Protein AF-A0A8X8W7A8-F1 (afdb_monomer)

Nearest PDB structures (foldseek):
  3s9v-assembly4_D  TM=7.867E-01  e=2.946E-10  Abies grandis
  3s9v-assembly3_C  TM=8.007E-01  e=6.169E-10  Abies grandis
  3sdv-assembly1_A  TM=6.955E-01  e=8.375E-09  Abies grandis
  9d29-assembly3_C  TM=7.408E-01  e=1.754E-08  Thuja plicata
  9d2a-assembly3_A  TM=7.330E-01  e=1.240E-07  Thuja plicata

Sequence (386 aa):
MYILSTPPINFPLGNSRGSISSAQGRRLSSQNRSNVTETAGKSKLNKCSGTIDSFELQPIDKIRYGLETPWFARLPRLDARFFIEHYNADEVLIGDSIYKLNDIKRNTYLELAKSDYNKCQEQHQMEWNHLQKWYEDCNLEEFGISRKNILEAHFFAVASISEAEKSGERLAWVKSQILAEILSTYYFIKQRDQFKDQDTEFSTAFSTKIHVVGKGYKNVQRIITILFEALTQMKEIARNAQEGIEGDVSDDLLHEAWGEWLKKLGEGTGEEIPEVEVIVRTINICGGHILSKEVLSHHEYETLSQLTNQLCHHLLKLENHKTIDGKIEKEMELLVQLVMQDSSNGISKATKQMFLVVAKTFYHKAYFSAQEIEQHISRILFEQVM

Organism: Salvia splendens (NCBI:txid180675)

Foldseek 3Di:
DDPPVDQDDDDPAPPLVCVLSVLVVVLLPDDDDDPPLPVVLVVCLVVQDDDDPNAGNADSVVSCCSNVDDPLLQFQLVVLLVCLQSQDLQHWGDDVHIHHDDSVVSVVVSVVSQVQLVVLLVLLLVLLVVLVVLCVVLVCVVLVDDNVLLLLQSLLLCSHPRHSLLSLLSLLLSLLLSLLVSLLVVLVVCVVVPPPPVLVVLLVCLVVVDDDDDPVCPVSNSSSVSLVVSLVSLLVLLVVLCVPPPDDFDSCQLSVLVSVQSVQSSVPPVDDRQSVLSSLSSSCSSNNQDRDCVQCVFPLNVVLSVLLSVLLVVLVPLPDPDDDDPVSSVSLSVLSVSLPDDDPPHGDSVSSVSSSSSSSSSVNPSVDDPVVSVVSSCCSNPDRDD

pLDDT: mean 76.62, std 21.97, range [21.56, 98.62]

Structure (mmCIF, N/CA/C/O backbone):
data_AF-A0A8X8W7A8-F1
#
_entry.id   AF-A0A8X8W7A8-F1
#
loop_
_atom_site.group_PDB
_atom_site.id
_atom_site.type_symbol
_atom_site.label_atom_id
_atom_site.label_alt_id
_atom_site.label_comp_id
_atom_site.label_asym_id
_atom_site.label_entity_id
_atom_site.label_seq_id
_atom_site.pdbx_PDB_ins_code
_atom_site.Cartn_x
_atom_site.Cartn_y
_atom_site.Cartn_z
_atom_site.occupancy
_atom_site.B_iso_or_equiv
_atom_site.auth_seq_id
_atom_site.auth_comp_id
_atom_site.auth_asym_id
_atom_site.auth_atom_id
_atom_site.pdbx_PDB_model_num
ATOM 1 N N . MET A 1 1 ? 12.390 -13.476 -11.046 1.00 23.11 1 MET A N 1
ATOM 2 C CA . MET A 1 1 ? 13.796 -13.029 -11.193 1.00 23.11 1 MET A CA 1
ATOM 3 C C . MET A 1 1 ? 13.876 -11.666 -10.529 1.00 23.11 1 MET A C 1
ATOM 5 O O . MET A 1 1 ? 13.214 -10.754 -10.996 1.00 23.11 1 MET A O 1
ATOM 9 N N . TYR A 1 2 ? 14.543 -11.567 -9.378 1.00 21.56 2 TYR A N 1
ATOM 10 C CA . TYR A 1 2 ? 14.540 -10.370 -8.535 1.00 21.56 2 TYR A CA 1
ATOM 11 C C . TYR A 1 2 ? 15.096 -9.151 -9.285 1.00 21.56 2 TYR A C 1
ATOM 13 O O . TYR A 1 2 ? 16.307 -9.033 -9.455 1.00 21.56 2 TYR A O 1
ATOM 21 N N . ILE A 1 3 ? 14.232 -8.215 -9.686 1.00 23.28 3 ILE A N 1
ATOM 22 C CA . ILE A 1 3 ? 14.646 -6.827 -9.917 1.00 23.28 3 ILE A CA 1
ATOM 23 C C . ILE A 1 3 ? 14.574 -6.146 -8.551 1.00 23.28 3 ILE A C 1
ATOM 25 O O . ILE A 1 3 ? 13.666 -5.383 -8.240 1.00 23.28 3 ILE A O 1
ATOM 29 N N . LEU A 1 4 ? 15.533 -6.491 -7.691 1.00 24.73 4 LEU A N 1
ATOM 30 C CA . LEU A 1 4 ? 15.914 -5.590 -6.618 1.00 24.73 4 LEU A CA 1
ATOM 31 C C . LEU A 1 4 ? 16.450 -4.340 -7.306 1.00 24.73 4 LEU A C 1
ATOM 33 O O . LEU A 1 4 ? 17.389 -4.426 -8.098 1.00 24.73 4 LEU A O 1
ATOM 37 N N . SER A 1 5 ? 15.836 -3.199 -7.019 1.00 27.14 5 SER A N 1
ATOM 38 C CA . SER A 1 5 ? 16.355 -1.871 -7.322 1.00 27.14 5 SER A CA 1
ATOM 39 C C . SER A 1 5 ? 17.737 -1.715 -6.679 1.00 27.14 5 SER A C 1
ATOM 41 O O . SER A 1 5 ? 17.867 -1.210 -5.566 1.00 27.14 5 SER A O 1
ATOM 43 N N . THR A 1 6 ? 18.777 -2.215 -7.342 1.00 22.98 6 THR A N 1
ATOM 44 C CA . THR A 1 6 ? 20.167 -1.986 -6.965 1.00 22.98 6 THR A CA 1
ATOM 45 C C . THR A 1 6 ? 20.568 -0.571 -7.388 1.00 22.98 6 THR A C 1
ATOM 47 O O . THR A 1 6 ? 20.112 -0.077 -8.425 1.00 22.98 6 THR A O 1
ATOM 50 N N . PRO A 1 7 ? 21.392 0.126 -6.586 1.00 23.39 7 PRO A N 1
ATOM 51 C CA . PRO A 1 7 ? 21.903 1.439 -6.958 1.00 23.39 7 PRO A CA 1
ATOM 52 C C . PRO A 1 7 ? 22.756 1.318 -8.232 1.00 23.39 7 PRO A C 1
ATOM 54 O O . PRO A 1 7 ? 23.345 0.261 -8.478 1.00 23.39 7 PRO A O 1
ATOM 57 N N . PRO A 1 8 ? 22.839 2.375 -9.058 1.00 25.78 8 PRO A N 1
ATOM 58 C CA . PRO A 1 8 ? 23.509 2.289 -10.346 1.00 25.78 8 PRO A CA 1
ATOM 59 C C . PRO A 1 8 ? 24.991 1.945 -10.161 1.00 25.78 8 PRO A C 1
ATOM 61 O O . PRO A 1 8 ? 25.760 2.706 -9.573 1.00 25.78 8 PRO A O 1
ATOM 64 N N . ILE A 1 9 ? 25.394 0.795 -10.705 1.00 22.92 9 ILE A N 1
ATOM 65 C CA . ILE A 1 9 ? 26.797 0.444 -10.917 1.00 22.92 9 ILE A CA 1
ATOM 66 C C . ILE A 1 9 ? 27.344 1.428 -11.958 1.00 22.92 9 ILE A C 1
ATOM 68 O O . ILE A 1 9 ? 26.897 1.454 -13.107 1.00 22.92 9 ILE A O 1
ATOM 72 N N . ASN A 1 10 ? 28.290 2.269 -11.539 1.00 26.08 10 ASN A N 1
ATOM 73 C CA . ASN A 1 10 ? 28.963 3.243 -12.394 1.00 26.08 10 ASN A CA 1
ATOM 74 C C . ASN A 1 10 ? 29.873 2.530 -13.406 1.00 26.08 10 ASN A C 1
ATOM 76 O O . ASN A 1 10 ? 31.037 2.258 -13.122 1.00 26.08 10 ASN A O 1
ATOM 80 N N . PHE A 1 11 ? 29.359 2.286 -14.609 1.00 23.02 11 PHE A N 1
ATOM 81 C CA . PHE A 1 11 ? 30.187 2.186 -15.811 1.00 23.02 11 PHE A CA 1
ATOM 82 C C . PHE A 1 11 ? 30.202 3.540 -16.534 1.00 23.02 11 PHE A C 1
ATOM 84 O O . PHE A 1 11 ? 29.239 4.305 -16.406 1.00 23.02 11 PHE A O 1
ATOM 91 N N . PRO A 1 12 ? 31.272 3.871 -17.282 1.00 28.16 12 PRO A N 1
ATOM 92 C CA . PRO A 1 12 ? 31.388 5.152 -17.963 1.00 28.16 12 PRO A CA 1
ATOM 93 C C . PRO A 1 12 ? 30.366 5.198 -19.107 1.00 28.16 12 PRO A C 1
ATOM 95 O O . PRO A 1 12 ? 30.589 4.683 -20.197 1.00 28.16 12 PRO A O 1
ATOM 98 N N . LEU A 1 13 ? 29.193 5.765 -18.830 1.00 35.34 13 LEU A N 1
ATOM 99 C CA . LEU A 1 13 ? 28.118 5.977 -19.795 1.00 35.34 13 LEU A CA 1
ATOM 100 C C . LEU A 1 13 ? 28.227 7.393 -20.370 1.00 35.34 13 LEU A C 1
ATOM 102 O O . LEU A 1 13 ? 28.493 8.345 -19.635 1.00 35.34 13 LEU A O 1
ATOM 106 N N . GLY A 1 14 ? 27.973 7.538 -21.675 1.00 41.31 14 GLY A N 1
ATOM 107 C CA . GLY A 1 14 ? 27.969 8.829 -22.370 1.00 41.31 14 GLY A CA 1
ATOM 108 C C . GLY A 1 14 ? 27.112 9.901 -21.675 1.00 41.31 14 GLY A C 1
ATOM 109 O O . GLY A 1 14 ? 26.153 9.592 -20.960 1.00 41.31 14 GLY A O 1
ATOM 110 N N . ASN A 1 15 ? 27.465 11.173 -21.897 1.00 43.28 15 ASN A N 1
ATOM 111 C CA . ASN A 1 15 ? 27.026 12.346 -21.120 1.00 43.28 15 ASN A CA 1
ATOM 112 C C . ASN A 1 15 ? 25.519 12.423 -20.786 1.00 43.28 15 ASN A C 1
ATOM 114 O O . ASN A 1 15 ? 25.163 12.890 -19.699 1.00 43.28 15 ASN A O 1
ATOM 118 N N . SER A 1 16 ? 24.633 11.969 -21.676 1.00 39.81 16 SER A N 1
ATOM 119 C CA . SER A 1 16 ? 23.174 12.001 -21.485 1.00 39.81 16 SER A CA 1
ATOM 120 C C . SER A 1 16 ? 22.686 10.907 -20.524 1.00 39.81 16 SER A C 1
ATOM 122 O O . SER A 1 16 ? 21.986 11.200 -19.556 1.00 39.81 16 SER A O 1
ATOM 124 N N . ARG A 1 17 ? 23.135 9.656 -20.705 1.00 45.09 17 ARG A N 1
ATOM 125 C CA . ARG A 1 17 ? 22.803 8.530 -19.808 1.00 45.09 17 ARG A CA 1
ATOM 126 C C . ARG A 1 17 ? 23.450 8.687 -18.436 1.00 45.09 17 ARG A C 1
ATOM 128 O O . ARG A 1 17 ? 22.792 8.471 -17.420 1.00 45.09 17 ARG A O 1
ATOM 135 N N . GLY A 1 18 ? 24.698 9.157 -18.408 1.00 42.19 18 GLY A N 1
ATOM 136 C CA . GLY A 1 18 ? 25.367 9.565 -17.176 1.00 42.19 18 GLY A CA 1
ATOM 137 C C . GLY A 1 18 ? 24.612 10.689 -16.460 1.00 42.19 18 GLY A C 1
ATOM 138 O O . GLY A 1 18 ? 24.512 10.670 -15.241 1.00 42.19 18 GLY A O 1
ATOM 139 N N . SER A 1 19 ? 23.997 11.630 -17.189 1.00 38.59 19 SER A N 1
ATOM 140 C CA . SER A 1 19 ? 23.188 12.703 -16.592 1.00 38.59 19 SER A CA 1
ATOM 141 C C . SER A 1 19 ? 21.854 12.229 -16.014 1.00 38.59 19 SER A C 1
ATOM 143 O O . SER A 1 19 ? 21.473 12.749 -14.970 1.00 38.59 19 SER A O 1
ATOM 145 N N . ILE A 1 20 ? 21.169 11.265 -16.639 1.00 44.12 20 ILE A N 1
ATOM 146 C CA . ILE A 1 20 ? 19.910 10.689 -16.125 1.00 44.12 20 ILE A CA 1
ATOM 147 C C . ILE A 1 20 ? 20.189 9.825 -14.894 1.00 44.12 20 ILE A C 1
ATOM 149 O O . ILE A 1 20 ? 19.592 10.056 -13.845 1.00 44.12 20 ILE A O 1
ATOM 153 N N . SER A 1 21 ? 21.163 8.913 -14.984 1.00 40.25 21 SER A N 1
ATOM 154 C CA . SER A 1 21 ? 21.605 8.092 -13.849 1.00 40.25 21 SER A CA 1
ATOM 155 C C . SER A 1 21 ? 22.122 8.965 -12.700 1.00 40.25 21 SER A C 1
ATOM 157 O O . SER A 1 21 ? 21.766 8.764 -11.546 1.00 40.25 21 SER A O 1
ATOM 159 N N . SER A 1 22 ? 22.868 10.033 -13.006 1.00 35.66 22 SER A N 1
ATOM 160 C CA . SER A 1 22 ? 23.331 11.001 -12.007 1.00 35.66 22 SER A CA 1
ATOM 161 C C . SER A 1 22 ? 22.214 11.889 -11.449 1.00 35.66 22 SER A C 1
ATOM 163 O O . SER A 1 22 ? 22.325 12.322 -10.308 1.00 35.66 22 SER A O 1
ATOM 165 N N . ALA A 1 23 ? 21.156 12.193 -12.204 1.00 36.44 23 ALA A N 1
ATOM 166 C CA . ALA A 1 23 ? 19.996 12.928 -11.695 1.00 36.44 23 ALA A CA 1
ATOM 167 C C . ALA A 1 23 ? 19.138 12.044 -10.778 1.00 36.44 23 ALA A C 1
ATOM 169 O O . ALA A 1 23 ? 18.715 12.499 -9.719 1.00 36.44 23 ALA A O 1
ATOM 170 N N . GLN A 1 24 ? 18.948 10.774 -11.142 1.00 39.50 24 GLN A N 1
ATOM 171 C CA . GLN A 1 24 ? 18.285 9.770 -10.309 1.00 39.50 24 GLN A CA 1
ATOM 172 C C . GLN A 1 24 ? 19.112 9.459 -9.049 1.00 39.50 24 GLN A C 1
ATOM 174 O O . GLN A 1 24 ? 18.571 9.460 -7.950 1.00 39.50 24 GLN A O 1
ATOM 179 N N . GLY A 1 25 ? 20.433 9.308 -9.188 1.00 34.09 25 GLY A N 1
ATOM 180 C CA . GLY A 1 25 ? 21.371 9.098 -8.084 1.00 34.09 25 GLY A CA 1
ATOM 181 C C . GLY A 1 25 ? 21.500 10.305 -7.152 1.00 34.09 25 GLY A C 1
ATOM 182 O O . GLY A 1 25 ? 21.485 10.133 -5.941 1.00 34.09 25 GLY A O 1
ATOM 183 N N . ARG A 1 26 ? 21.537 11.540 -7.679 1.00 38.22 26 ARG A N 1
ATOM 184 C CA . ARG A 1 26 ? 21.576 12.764 -6.852 1.00 38.22 26 ARG A CA 1
ATOM 18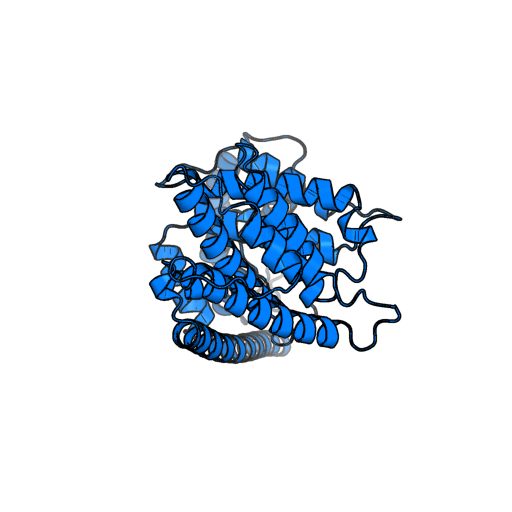5 C C . ARG A 1 26 ? 20.294 13.010 -6.064 1.00 38.22 26 ARG A C 1
ATOM 187 O O . ARG A 1 26 ? 20.375 13.582 -4.986 1.00 38.22 26 ARG A O 1
ATOM 194 N N . ARG A 1 27 ? 19.135 12.574 -6.570 1.00 43.03 27 ARG A N 1
ATOM 195 C CA . ARG A 1 27 ? 17.868 12.607 -5.814 1.00 43.03 27 ARG A CA 1
ATOM 196 C C . ARG A 1 27 ? 17.822 11.560 -4.694 1.00 43.03 27 ARG A C 1
ATOM 198 O O . ARG A 1 27 ? 17.086 11.748 -3.741 1.00 43.03 27 ARG A O 1
ATOM 205 N N . LEU A 1 28 ? 18.632 10.501 -4.779 1.00 37.59 28 LEU A N 1
ATOM 206 C CA . LEU A 1 28 ? 18.858 9.549 -3.682 1.00 37.59 28 LEU A CA 1
ATOM 207 C C . LEU A 1 28 ? 19.939 10.034 -2.694 1.00 37.59 28 LEU A C 1
ATOM 209 O O . LEU A 1 28 ? 20.083 9.464 -1.618 1.00 37.59 28 LEU A O 1
ATOM 213 N N . SER A 1 29 ? 20.699 11.078 -3.047 1.00 38.62 29 SER A N 1
ATOM 214 C CA . SER A 1 29 ? 21.814 11.615 -2.264 1.00 38.62 29 SER A CA 1
ATOM 215 C C . SER A 1 29 ? 21.728 13.145 -2.122 1.00 38.62 29 SER A C 1
ATOM 217 O O . SER A 1 29 ? 22.622 13.864 -2.573 1.00 38.62 29 SER A O 1
ATOM 219 N N . SER A 1 30 ? 20.663 13.702 -1.546 1.00 40.12 30 SER A N 1
ATOM 220 C CA . SER A 1 30 ? 20.599 15.149 -1.296 1.00 40.12 30 SER A CA 1
ATOM 221 C C . SER A 1 30 ? 21.145 15.504 0.091 1.00 40.12 30 SER A C 1
ATOM 223 O O . SER A 1 30 ? 20.424 15.766 1.046 1.00 40.12 30 SER A O 1
ATOM 225 N N . GLN A 1 31 ? 22.472 15.620 0.175 1.00 31.95 31 GLN A N 1
ATOM 226 C CA . GLN A 1 31 ? 23.077 16.643 1.028 1.00 31.95 31 GLN A CA 1
ATOM 227 C C . GLN A 1 31 ? 23.220 17.920 0.192 1.00 31.95 31 GLN A C 1
ATOM 229 O O . GLN A 1 31 ? 23.950 17.952 -0.795 1.00 31.95 31 GLN A O 1
ATOM 234 N N . ASN A 1 32 ? 22.498 18.967 0.604 1.00 33.78 32 ASN A N 1
ATOM 235 C CA . ASN A 1 32 ? 22.662 20.374 0.223 1.00 33.78 32 ASN A CA 1
ATOM 236 C C . ASN A 1 32 ? 22.759 20.705 -1.283 1.00 33.78 32 ASN A C 1
ATOM 238 O O . ASN A 1 32 ? 23.859 20.794 -1.825 1.00 33.78 32 ASN A O 1
ATOM 242 N N . ARG A 1 33 ? 21.622 21.058 -1.915 1.00 30.67 33 ARG A N 1
ATOM 243 C CA . ARG A 1 33 ? 21.477 22.199 -2.865 1.00 30.67 33 ARG A CA 1
ATOM 244 C C . ARG A 1 33 ? 20.061 22.247 -3.458 1.00 30.67 33 ARG A C 1
ATOM 246 O O . ARG A 1 33 ? 19.797 21.662 -4.503 1.00 30.67 33 ARG A O 1
ATOM 253 N N . SER A 1 34 ? 19.170 23.010 -2.833 1.00 32.12 34 SER A N 1
ATOM 254 C CA . SER A 1 34 ? 17.761 23.135 -3.231 1.00 32.12 34 SER A CA 1
ATOM 255 C C . SER A 1 34 ? 17.460 24.150 -4.347 1.00 32.12 34 SER A C 1
ATOM 257 O O . SER A 1 34 ? 16.310 24.255 -4.736 1.00 32.12 34 SER A O 1
ATOM 259 N N . ASN A 1 35 ? 18.443 24.851 -4.934 1.00 29.80 35 ASN A N 1
ATOM 260 C CA . ASN A 1 35 ? 18.168 25.898 -5.945 1.00 29.80 35 ASN A CA 1
ATOM 261 C C . ASN A 1 35 ? 18.882 25.711 -7.304 1.00 29.80 35 ASN A C 1
ATOM 263 O O . ASN A 1 35 ? 18.909 26.631 -8.115 1.00 29.80 35 ASN A O 1
ATOM 267 N N . VAL A 1 36 ? 19.483 24.542 -7.576 1.00 32.53 36 VAL A N 1
ATOM 268 C CA . VAL A 1 36 ? 20.216 24.276 -8.843 1.00 32.53 36 VAL A CA 1
ATOM 269 C C . VAL A 1 36 ? 19.516 23.226 -9.724 1.00 32.53 36 VAL A C 1
ATOM 271 O O . VAL A 1 36 ? 19.866 23.052 -10.887 1.00 32.53 36 VAL A O 1
ATOM 274 N N . THR A 1 37 ? 18.510 22.519 -9.208 1.00 40.12 37 THR A N 1
ATOM 275 C CA . THR A 1 37 ? 17.909 21.337 -9.850 1.00 40.12 37 THR A CA 1
ATOM 276 C C . THR A 1 37 ? 16.928 21.668 -10.978 1.00 40.12 37 THR A C 1
ATOM 278 O O . THR A 1 37 ? 16.909 20.957 -11.982 1.00 40.12 37 THR A O 1
ATOM 281 N N . GLU A 1 38 ? 16.174 22.764 -10.882 1.00 33.59 38 GLU A N 1
ATOM 282 C CA . GLU A 1 38 ? 15.127 23.090 -11.864 1.00 33.59 38 GLU A CA 1
ATOM 283 C C . GLU A 1 38 ? 15.679 23.789 -13.126 1.00 33.59 38 GLU A C 1
ATOM 285 O O . GLU A 1 38 ? 15.344 23.434 -14.259 1.00 33.59 38 GLU A O 1
ATOM 290 N N . THR A 1 39 ? 16.621 24.721 -12.957 1.00 31.91 39 THR A N 1
ATOM 291 C CA . THR A 1 39 ? 17.316 25.423 -14.055 1.00 31.91 39 THR A CA 1
ATOM 292 C C . THR A 1 39 ? 18.365 24.548 -14.757 1.00 31.91 39 THR A C 1
ATOM 294 O O . THR A 1 39 ? 18.593 24.697 -15.963 1.00 31.91 39 THR A O 1
ATOM 297 N N . ALA A 1 40 ? 18.961 23.572 -14.061 1.00 35.41 40 ALA A N 1
ATOM 298 C CA . ALA A 1 40 ? 19.847 22.578 -14.680 1.00 35.41 40 ALA A CA 1
ATOM 299 C C . ALA A 1 40 ? 19.088 21.496 -15.475 1.00 35.41 40 ALA A C 1
ATOM 301 O O . ALA A 1 40 ? 19.640 20.951 -16.431 1.00 35.41 40 ALA A O 1
ATOM 302 N N . GLY A 1 41 ? 17.834 21.191 -15.115 1.00 35.38 41 GLY A N 1
ATOM 303 C CA . GLY A 1 41 ? 16.980 20.251 -15.854 1.00 35.38 41 GLY A CA 1
ATOM 304 C C . GLY A 1 41 ? 16.565 20.795 -17.223 1.00 35.38 41 GLY A C 1
ATOM 305 O O . GLY A 1 41 ? 16.788 20.144 -18.244 1.00 35.38 41 GLY A O 1
ATOM 306 N N . LYS A 1 42 ? 16.069 22.041 -17.261 1.00 34.50 42 LYS A N 1
ATOM 307 C CA . LYS A 1 42 ? 15.643 22.720 -18.501 1.00 34.50 42 LYS A CA 1
ATOM 308 C C . LYS A 1 42 ? 16.810 23.004 -19.462 1.00 34.50 42 LYS A C 1
ATOM 310 O O . LYS A 1 42 ? 16.652 22.878 -20.671 1.00 34.50 42 LYS A O 1
ATOM 315 N N . SER A 1 43 ? 18.007 23.306 -18.950 1.00 35.34 43 SER A N 1
ATOM 316 C CA . SER A 1 43 ? 19.204 23.534 -19.786 1.00 35.34 43 SER A CA 1
ATOM 317 C C . SER A 1 43 ? 19.858 22.250 -20.326 1.00 35.34 43 SER A C 1
ATOM 319 O O . SER A 1 43 ? 20.576 22.309 -21.325 1.00 35.34 43 SER A O 1
ATOM 321 N N . LYS A 1 44 ? 19.599 21.080 -19.717 1.00 41.22 44 LYS A N 1
ATOM 322 C CA . LYS A 1 44 ? 20.075 19.771 -20.208 1.00 41.22 44 LYS A CA 1
ATOM 323 C C . LYS A 1 44 ? 19.164 19.124 -21.251 1.00 41.22 44 LYS A C 1
ATOM 325 O O . LYS A 1 44 ? 19.673 18.339 -22.049 1.00 41.22 44 LYS A O 1
ATOM 330 N N . LEU A 1 45 ? 17.874 19.472 -21.285 1.00 35.38 45 LEU A N 1
ATOM 331 C CA . LEU A 1 45 ? 16.925 19.036 -22.322 1.00 35.38 45 LEU A CA 1
ATOM 332 C C . LEU A 1 45 ? 17.436 19.388 -23.727 1.00 35.38 45 LEU A C 1
ATOM 334 O O . LEU A 1 45 ? 17.577 18.500 -24.560 1.00 35.38 45 LEU A O 1
ATOM 338 N N . ASN A 1 46 ? 17.884 20.632 -23.928 1.00 35.91 46 ASN A N 1
ATOM 339 C CA . ASN A 1 46 ? 18.441 21.101 -25.206 1.00 35.91 46 ASN A CA 1
ATOM 340 C C . ASN A 1 46 ? 19.797 20.466 -25.579 1.00 35.91 46 ASN A C 1
ATOM 342 O O . ASN A 1 46 ? 20.281 20.671 -26.687 1.00 35.91 46 ASN A O 1
ATOM 346 N N . LYS A 1 47 ? 20.442 19.737 -24.656 1.00 40.66 47 LYS A N 1
ATOM 347 C CA . LYS A 1 47 ? 21.712 19.024 -24.888 1.00 40.66 47 LYS A CA 1
ATOM 348 C C . LYS A 1 47 ? 21.536 17.520 -25.109 1.00 40.66 47 LYS A C 1
ATOM 350 O O . LYS A 1 47 ? 22.494 16.876 -25.524 1.00 40.66 47 LYS A O 1
ATOM 355 N N . CYS A 1 48 ? 20.365 16.962 -24.794 1.00 36.75 48 CYS A N 1
ATOM 356 C CA . CYS A 1 48 ? 20.075 15.533 -24.948 1.00 36.75 48 CYS A CA 1
ATOM 357 C C . CYS A 1 48 ? 19.143 15.239 -26.132 1.00 36.75 48 CYS A C 1
ATOM 359 O O . CYS A 1 48 ? 19.074 14.088 -26.546 1.00 36.75 48 CYS A O 1
ATOM 361 N N . SER A 1 49 ? 18.464 16.247 -26.691 1.00 36.81 49 SER A N 1
ATOM 362 C CA . SER A 1 49 ? 17.755 16.136 -27.966 1.00 36.81 49 SER A CA 1
ATOM 363 C C . SER A 1 49 ? 18.710 16.434 -29.125 1.00 36.81 49 SER A C 1
ATOM 365 O O . SER A 1 49 ? 19.063 17.579 -29.398 1.00 36.81 49 SER A O 1
ATOM 367 N N . GLY A 1 50 ? 19.162 15.391 -29.812 1.00 43.50 50 GLY A N 1
ATOM 368 C CA . GLY A 1 50 ? 19.965 15.533 -31.020 1.00 43.50 50 GLY A CA 1
ATOM 369 C C . GLY A 1 50 ? 20.008 14.234 -31.808 1.00 43.50 50 GLY A C 1
ATOM 370 O O . GLY A 1 50 ? 20.147 13.158 -31.231 1.00 43.50 50 GLY A O 1
ATOM 371 N N . THR A 1 51 ? 19.890 14.347 -33.126 1.00 37.81 51 THR A N 1
ATOM 372 C CA . THR A 1 51 ? 20.086 13.249 -34.073 1.00 37.81 51 THR A CA 1
ATOM 373 C C . THR A 1 51 ? 21.548 13.268 -34.506 1.00 37.81 51 THR A C 1
ATOM 375 O O . THR A 1 51 ? 22.015 14.280 -35.028 1.00 37.81 51 THR A O 1
ATOM 378 N N . ILE A 1 52 ? 22.279 12.174 -34.298 1.00 42.12 52 ILE A N 1
ATOM 379 C CA . ILE A 1 52 ? 23.580 11.952 -34.943 1.00 42.12 52 ILE A CA 1
ATOM 380 C C . ILE A 1 52 ? 23.390 10.757 -35.871 1.00 42.12 52 ILE A C 1
ATOM 382 O O . ILE A 1 52 ? 22.934 9.709 -35.421 1.00 42.12 52 ILE A O 1
ATOM 386 N N . ASP A 1 53 ? 23.671 10.946 -37.162 1.00 39.22 53 ASP A N 1
ATOM 387 C CA . ASP A 1 53 ? 23.688 9.901 -38.194 1.00 39.22 53 ASP A CA 1
ATOM 388 C C . ASP A 1 53 ? 22.535 8.892 -38.098 1.00 39.22 53 ASP A C 1
ATOM 390 O O . ASP A 1 53 ? 22.748 7.686 -38.024 1.00 39.22 53 ASP A O 1
ATOM 394 N N . SER A 1 54 ? 21.287 9.375 -38.098 1.00 40.41 54 SER A N 1
ATOM 395 C CA . SER A 1 54 ? 20.061 8.550 -38.088 1.00 40.41 54 SER A CA 1
ATOM 396 C C . SER A 1 54 ? 19.822 7.659 -36.854 1.00 40.41 54 SER A C 1
ATOM 398 O O . SER A 1 54 ? 18.895 6.852 -36.869 1.00 40.41 54 SER A O 1
ATOM 400 N N . PHE A 1 55 ? 20.565 7.844 -35.756 1.00 44.31 55 PHE A N 1
ATOM 401 C CA . PHE A 1 55 ? 20.308 7.153 -34.488 1.00 44.31 55 PHE A CA 1
ATOM 402 C C . PHE A 1 55 ? 19.608 8.067 -33.475 1.00 44.31 55 PHE A C 1
ATOM 404 O O . PHE A 1 55 ? 20.106 9.137 -33.117 1.00 44.31 55 PHE A O 1
ATOM 411 N N . GLU A 1 56 ? 18.445 7.629 -32.992 1.00 47.12 56 GLU A N 1
ATOM 412 C CA . GLU A 1 56 ? 17.693 8.314 -31.942 1.00 47.12 56 GLU A CA 1
ATOM 413 C C . GLU A 1 56 ? 18.360 8.049 -30.579 1.00 47.12 56 GLU A C 1
ATOM 415 O O . GLU A 1 56 ? 18.312 6.947 -30.023 1.00 47.12 56 GLU A O 1
ATOM 420 N N . LEU A 1 57 ? 19.056 9.057 -30.051 1.00 50.53 57 LEU A N 1
ATOM 421 C CA . LEU A 1 57 ? 19.753 8.998 -28.767 1.00 50.53 57 LEU A CA 1
ATOM 422 C C . LEU A 1 57 ? 18.747 9.043 -27.605 1.00 50.53 57 LEU A C 1
ATOM 424 O O . LEU A 1 57 ? 18.515 10.100 -27.035 1.00 50.53 57 LEU A O 1
ATOM 428 N N . GLN A 1 58 ? 18.214 7.875 -27.227 1.00 56.09 58 GLN A N 1
ATOM 429 C CA . GLN A 1 58 ? 17.148 7.669 -26.228 1.00 56.09 58 GLN A CA 1
ATOM 430 C C . GLN A 1 58 ? 15.823 8.369 -26.604 1.00 56.09 58 GLN A C 1
ATOM 432 O O . GLN A 1 58 ? 15.810 9.575 -26.834 1.00 56.09 58 GLN A O 1
ATOM 437 N N . PRO A 1 59 ? 14.677 7.660 -26.598 1.00 62.28 59 PRO A N 1
ATOM 438 C CA . PRO A 1 59 ? 13.390 8.296 -26.867 1.00 62.28 59 PRO A CA 1
ATOM 439 C C . PRO A 1 59 ? 13.162 9.480 -25.918 1.00 62.28 59 PRO A C 1
ATOM 441 O O . PRO A 1 59 ? 13.312 9.326 -24.699 1.00 62.28 59 PRO A O 1
ATOM 444 N N . ILE A 1 60 ? 12.801 10.648 -26.466 1.00 67.44 60 ILE A N 1
ATOM 445 C CA . ILE A 1 60 ? 12.531 11.898 -25.722 1.00 67.44 60 ILE A CA 1
ATOM 446 C C . ILE A 1 60 ? 11.581 11.641 -24.545 1.00 67.44 60 ILE A C 1
ATOM 448 O O . ILE A 1 60 ? 11.745 12.220 -23.471 1.00 67.44 60 ILE A O 1
ATOM 452 N N . ASP A 1 61 ? 10.654 10.700 -24.707 1.00 69.56 61 ASP A N 1
ATOM 453 C CA . ASP A 1 61 ? 9.700 10.293 -23.682 1.00 69.56 61 ASP A CA 1
ATOM 454 C C . ASP A 1 61 ? 10.352 9.738 -22.413 1.00 69.56 61 ASP A C 1
ATOM 456 O O . ASP A 1 61 ? 9.902 10.064 -21.318 1.00 69.56 61 ASP A O 1
ATOM 460 N N . LYS A 1 62 ? 11.453 8.976 -22.506 1.00 71.50 62 LYS A N 1
ATOM 461 C CA . LYS A 1 62 ? 12.162 8.456 -21.316 1.00 71.50 62 LYS A CA 1
ATOM 462 C C . LYS A 1 62 ? 12.828 9.575 -20.523 1.00 71.50 62 LYS A C 1
ATOM 464 O O . LYS A 1 62 ? 12.839 9.555 -19.292 1.00 71.50 62 LYS A O 1
ATOM 469 N N . ILE A 1 63 ? 13.393 10.549 -21.237 1.00 73.12 63 ILE A N 1
ATOM 470 C CA . ILE A 1 63 ? 14.027 11.727 -20.639 1.00 73.12 63 ILE A CA 1
ATOM 471 C C . ILE A 1 63 ? 12.959 12.580 -19.960 1.00 73.12 63 ILE A C 1
ATOM 473 O O . ILE A 1 63 ? 13.133 12.980 -18.810 1.00 73.12 63 ILE A O 1
ATOM 477 N N . ARG A 1 64 ? 11.844 12.808 -20.657 1.00 74.25 64 ARG A N 1
ATOM 478 C CA . ARG A 1 64 ? 10.698 13.555 -20.156 1.00 74.25 64 ARG A CA 1
ATOM 479 C C . ARG A 1 64 ? 10.126 12.915 -18.892 1.00 74.25 64 ARG A C 1
ATOM 481 O O . ARG A 1 64 ? 10.092 13.572 -17.857 1.00 74.25 64 ARG A O 1
ATOM 488 N N . TYR A 1 65 ? 9.824 11.619 -18.931 1.00 77.19 65 TYR A N 1
ATOM 489 C CA . TYR A 1 65 ? 9.312 10.862 -17.787 1.00 77.19 65 TYR A CA 1
ATOM 490 C C . TYR A 1 65 ? 10.226 10.956 -16.553 1.00 77.19 65 TYR A C 1
ATOM 492 O O . TYR A 1 65 ? 9.769 11.217 -15.443 1.00 77.19 65 TYR A O 1
ATOM 500 N N . GLY A 1 66 ? 11.545 10.820 -16.742 1.00 76.75 66 GLY A N 1
ATOM 501 C CA . GLY A 1 66 ? 12.513 10.919 -15.646 1.00 76.75 66 GLY A CA 1
ATOM 502 C C . GLY A 1 66 ? 12.719 12.330 -15.077 1.00 76.75 66 GLY A C 1
ATOM 503 O O . GLY A 1 66 ? 13.218 12.461 -13.956 1.00 76.75 66 GLY A O 1
ATOM 504 N N . LEU A 1 67 ? 12.387 13.380 -15.834 1.00 76.00 67 LEU A N 1
ATOM 505 C CA . LEU A 1 67 ? 12.529 14.774 -15.406 1.00 76.00 67 LEU A CA 1
ATOM 506 C C . LEU A 1 67 ? 11.244 15.332 -14.799 1.00 76.00 67 LEU A C 1
ATOM 508 O O . LEU A 1 67 ? 11.326 16.040 -13.793 1.00 76.00 67 LEU A O 1
ATOM 512 N N . GLU A 1 68 ? 10.102 15.014 -15.406 1.00 81.06 68 GLU A N 1
ATOM 513 C CA . GLU A 1 68 ? 8.797 15.562 -15.047 1.00 81.06 68 GLU A CA 1
ATOM 514 C C . GLU A 1 68 ? 8.228 14.889 -13.800 1.00 81.06 68 GLU A C 1
ATOM 516 O O . GLU A 1 68 ? 7.746 15.597 -12.926 1.00 81.06 68 GLU A O 1
ATOM 521 N N . THR A 1 69 ? 8.365 13.567 -13.636 1.00 84.75 69 THR A N 1
ATOM 522 C CA . THR A 1 69 ? 7.791 12.863 -12.478 1.00 84.75 69 THR A CA 1
ATOM 523 C C . THR A 1 69 ? 8.809 12.689 -11.336 1.00 84.75 69 THR A C 1
ATOM 525 O O . THR A 1 69 ? 9.820 11.989 -11.494 1.00 84.75 69 THR A O 1
ATOM 528 N N . PRO A 1 70 ? 8.570 13.267 -10.138 1.00 89.12 70 PRO A N 1
ATOM 529 C CA . PRO A 1 70 ? 9.413 13.047 -8.965 1.00 89.12 70 PRO A CA 1
ATOM 530 C C . PRO A 1 70 ? 9.481 11.570 -8.578 1.00 89.12 70 PRO A C 1
ATOM 532 O O . PRO A 1 70 ? 8.497 10.847 -8.676 1.00 89.12 70 PRO A O 1
ATOM 535 N N . TRP A 1 71 ? 10.624 11.103 -8.065 1.00 90.12 71 TRP A N 1
ATOM 536 C CA . TRP A 1 71 ? 10.754 9.707 -7.622 1.00 90.12 71 TRP A CA 1
ATOM 537 C C . TRP A 1 71 ? 9.784 9.340 -6.491 1.00 90.12 71 TRP A C 1
ATOM 539 O O . TRP A 1 71 ? 9.334 8.195 -6.433 1.00 90.12 71 TRP A O 1
ATOM 549 N N . PHE A 1 72 ? 9.414 10.303 -5.645 1.00 92.56 72 PHE A N 1
ATOM 550 C CA . PHE A 1 72 ? 8.394 10.129 -4.612 1.00 92.56 72 PHE A CA 1
ATOM 551 C C . PHE A 1 72 ? 7.001 9.839 -5.194 1.00 92.56 72 PHE A C 1
ATOM 553 O O . PHE A 1 72 ? 6.269 9.050 -4.610 1.00 92.56 72 PHE A O 1
ATOM 560 N N . ALA A 1 73 ? 6.682 10.352 -6.387 1.00 92.31 73 ALA A N 1
ATOM 561 C CA . ALA A 1 73 ? 5.430 10.071 -7.096 1.00 92.31 73 ALA A CA 1
ATOM 562 C C . ALA A 1 73 ? 5.484 8.817 -7.988 1.00 92.31 73 ALA A C 1
ATOM 564 O O . ALA A 1 73 ? 4.478 8.450 -8.590 1.00 92.31 73 ALA A O 1
ATOM 565 N N . ARG A 1 74 ? 6.639 8.154 -8.133 1.00 92.12 74 ARG A N 1
ATOM 566 C CA . ARG A 1 74 ? 6.773 6.991 -9.027 1.00 92.12 74 ARG A CA 1
ATOM 567 C C . ARG A 1 74 ? 6.443 5.692 -8.308 1.00 92.12 74 ARG A C 1
ATOM 569 O O . ARG A 1 74 ? 7.135 5.323 -7.358 1.00 92.12 74 ARG A O 1
ATOM 576 N N . LEU A 1 75 ? 5.416 4.993 -8.784 1.00 96.06 75 LEU A N 1
ATOM 577 C CA . LEU A 1 75 ? 5.012 3.685 -8.270 1.00 96.06 75 LEU A CA 1
ATOM 578 C C . LEU A 1 75 ? 5.610 2.567 -9.145 1.00 96.06 75 LEU A C 1
ATOM 580 O O . LEU A 1 75 ? 5.563 2.690 -10.374 1.00 96.06 75 LEU A O 1
ATOM 584 N N . PRO A 1 76 ? 6.161 1.484 -8.556 1.00 95.19 76 PRO A N 1
ATOM 585 C CA . PRO A 1 76 ? 6.884 0.440 -9.288 1.00 95.19 76 PRO A CA 1
ATOM 586 C C . PRO A 1 76 ? 6.146 -0.113 -10.507 1.00 95.19 76 PRO A C 1
ATOM 588 O O . PRO A 1 76 ? 6.752 -0.325 -11.557 1.00 95.19 76 PRO A O 1
ATOM 591 N N . ARG A 1 77 ? 4.830 -0.323 -10.401 1.00 96.31 77 ARG A N 1
ATOM 592 C CA . ARG A 1 77 ? 4.050 -0.912 -11.493 1.00 96.31 77 ARG A CA 1
ATOM 593 C C . ARG A 1 77 ? 3.824 0.039 -12.667 1.00 96.31 77 ARG A C 1
ATOM 595 O O . ARG A 1 77 ? 3.754 -0.423 -13.807 1.00 96.31 77 ARG A O 1
ATOM 602 N N . LEU A 1 78 ? 3.734 1.344 -12.396 1.00 95.06 78 LEU A N 1
ATOM 603 C CA . LEU A 1 78 ? 3.679 2.392 -13.420 1.00 95.06 78 LEU A CA 1
ATOM 604 C C . LEU A 1 78 ? 5.023 2.524 -14.131 1.00 95.06 78 LEU A C 1
ATOM 606 O O . LEU A 1 78 ? 5.053 2.558 -15.359 1.00 95.06 78 LEU A O 1
ATOM 610 N N . ASP A 1 79 ? 6.120 2.535 -13.365 1.00 92.62 79 ASP A N 1
ATOM 611 C CA . ASP A 1 79 ? 7.479 2.524 -13.914 1.00 92.62 79 ASP A CA 1
ATOM 612 C C . ASP A 1 79 ? 7.649 1.303 -14.835 1.00 92.62 79 ASP A C 1
ATOM 614 O O . ASP A 1 79 ? 8.007 1.448 -16.003 1.00 92.62 79 ASP A O 1
ATOM 618 N N . ALA A 1 80 ? 7.326 0.099 -14.349 1.00 93.19 80 ALA A N 1
ATOM 619 C CA . ALA A 1 80 ? 7.419 -1.130 -15.136 1.00 93.19 80 ALA A CA 1
ATOM 620 C C . ALA A 1 80 ? 6.598 -1.046 -16.430 1.00 93.19 80 ALA A C 1
ATOM 622 O O . ALA A 1 80 ? 7.124 -1.338 -17.502 1.00 93.19 80 ALA A O 1
ATOM 623 N N . ARG A 1 81 ? 5.342 -0.581 -16.351 1.00 93.81 81 ARG A N 1
ATOM 624 C CA . ARG A 1 81 ? 4.481 -0.392 -17.527 1.00 93.81 81 ARG A CA 1
ATOM 625 C C . ARG A 1 81 ? 5.131 0.532 -18.552 1.00 93.81 81 ARG A C 1
ATOM 627 O O . ARG A 1 81 ? 5.246 0.170 -19.720 1.00 93.81 81 ARG A O 1
ATOM 634 N N . PHE A 1 82 ? 5.583 1.700 -18.102 1.00 90.69 82 PHE A N 1
ATOM 635 C CA . PHE A 1 82 ? 6.232 2.687 -18.954 1.00 90.69 82 PHE A CA 1
ATOM 636 C C . PHE A 1 82 ? 7.476 2.102 -19.631 1.00 90.69 82 PHE A C 1
ATOM 638 O O . PHE A 1 82 ? 7.627 2.201 -20.848 1.00 90.69 82 PHE A O 1
ATOM 645 N N . PHE A 1 83 ? 8.356 1.451 -18.869 1.00 88.06 83 PHE A N 1
ATOM 646 C CA . PHE A 1 83 ? 9.605 0.929 -19.414 1.00 88.06 83 PHE A CA 1
ATOM 647 C C . PHE A 1 83 ? 9.415 -0.259 -20.352 1.00 88.06 83 PHE A C 1
ATOM 649 O O . PHE A 1 83 ? 10.205 -0.363 -21.286 1.00 88.06 83 PHE A O 1
ATOM 656 N N . ILE A 1 84 ? 8.401 -1.109 -20.148 1.00 90.12 84 ILE A N 1
ATOM 657 C CA . ILE A 1 84 ? 8.090 -2.207 -21.074 1.00 90.12 84 ILE A CA 1
ATOM 658 C C . ILE A 1 84 ? 7.624 -1.649 -22.423 1.00 90.12 84 ILE A C 1
ATOM 660 O O . ILE A 1 84 ? 8.160 -2.035 -23.458 1.00 90.12 84 ILE A O 1
ATOM 664 N N . GLU A 1 85 ? 6.691 -0.696 -22.427 1.00 88.38 85 GLU A N 1
ATOM 665 C CA . GLU A 1 85 ? 6.166 -0.114 -23.671 1.00 88.38 85 GLU A CA 1
ATOM 666 C C . GLU A 1 85 ? 7.205 0.704 -24.446 1.00 88.38 85 GLU A C 1
ATOM 668 O O . GLU A 1 85 ? 7.182 0.750 -25.672 1.00 88.38 85 GLU A O 1
ATOM 673 N N . HIS A 1 86 ? 8.140 1.340 -23.738 1.00 84.00 86 HIS A N 1
ATOM 674 C CA . HIS A 1 86 ? 9.203 2.137 -24.353 1.00 84.00 86 HIS A CA 1
ATOM 675 C C . HIS A 1 86 ? 10.502 1.332 -24.518 1.00 84.00 86 HIS A C 1
ATOM 677 O O . HIS A 1 86 ? 11.571 1.902 -24.783 1.00 84.00 86 HIS A O 1
ATOM 683 N N . TYR A 1 87 ? 10.467 0.014 -24.314 1.00 81.06 87 TYR A N 1
ATOM 684 C CA . TYR A 1 87 ? 11.633 -0.834 -24.495 1.00 81.06 87 TYR A CA 1
ATOM 685 C C . TYR A 1 87 ? 11.915 -1.030 -25.986 1.00 81.06 87 TYR A C 1
ATOM 687 O O . TYR A 1 87 ? 11.131 -1.644 -26.702 1.00 81.06 87 TYR A O 1
ATOM 695 N N . ASN A 1 88 ? 13.060 -0.534 -26.461 1.00 75.00 88 ASN A N 1
ATOM 696 C CA . ASN A 1 88 ? 13.471 -0.726 -27.846 1.00 75.00 88 ASN A CA 1
ATOM 697 C C . ASN A 1 88 ? 14.460 -1.896 -27.932 1.00 75.00 88 ASN A C 1
ATOM 699 O O . ASN A 1 88 ? 15.648 -1.773 -27.606 1.00 75.00 88 ASN A O 1
ATOM 703 N N . ALA A 1 89 ? 13.955 -3.042 -28.388 1.00 69.44 89 ALA A N 1
ATOM 704 C CA . ALA A 1 89 ? 14.746 -4.249 -28.561 1.00 69.44 89 ALA A CA 1
ATOM 705 C C . ALA A 1 89 ? 15.757 -4.182 -29.720 1.00 69.44 89 ALA A C 1
ATOM 707 O O . ALA A 1 89 ? 16.585 -5.076 -29.854 1.00 69.44 89 ALA A O 1
ATOM 708 N N . ASP A 1 90 ? 15.753 -3.098 -30.493 1.00 67.06 90 ASP A N 1
ATOM 709 C CA . ASP A 1 90 ? 16.735 -2.798 -31.529 1.00 67.06 90 ASP A CA 1
ATOM 710 C C . ASP A 1 90 ? 17.665 -1.636 -31.159 1.00 67.06 90 ASP A C 1
ATOM 712 O O . ASP A 1 90 ? 18.554 -1.308 -31.941 1.00 67.06 90 ASP A O 1
ATOM 716 N N . GLU A 1 91 ? 17.535 -1.055 -29.953 1.00 68.69 91 GLU A N 1
ATOM 717 C CA . GLU A 1 91 ? 18.373 0.059 -29.480 1.00 68.69 91 GLU A CA 1
ATOM 718 C C . GLU A 1 91 ? 19.865 -0.243 -29.684 1.00 68.69 91 GLU A C 1
ATOM 720 O O . GLU A 1 91 ? 20.397 -1.257 -29.217 1.00 68.69 91 GLU A O 1
ATOM 725 N N . VAL A 1 92 ? 20.544 0.646 -30.397 1.00 65.69 92 VAL A N 1
ATOM 726 C CA . VAL A 1 92 ? 21.973 0.540 -30.674 1.00 65.69 92 VAL A CA 1
ATOM 727 C C . VAL A 1 92 ? 22.728 1.400 -29.669 1.00 65.69 92 VAL A C 1
ATOM 729 O O . VAL A 1 92 ? 22.328 2.525 -29.369 1.00 65.69 92 VAL A O 1
ATOM 732 N N . LEU A 1 93 ? 23.805 0.858 -29.104 1.00 67.44 93 LEU A N 1
ATOM 733 C CA . LEU A 1 93 ? 24.622 1.562 -28.128 1.00 67.44 93 LEU A CA 1
ATOM 734 C C . LEU A 1 93 ? 25.817 2.218 -28.813 1.00 67.44 93 LEU A C 1
ATOM 736 O O . LEU A 1 93 ? 26.515 1.595 -29.609 1.00 67.44 93 LEU A O 1
ATOM 740 N N . ILE A 1 94 ? 26.057 3.481 -28.469 1.00 66.81 94 ILE A N 1
ATOM 741 C CA . ILE A 1 94 ? 27.191 4.256 -28.969 1.00 66.81 94 ILE A CA 1
ATOM 742 C C . ILE A 1 94 ? 28.215 4.379 -27.836 1.00 66.81 94 ILE A C 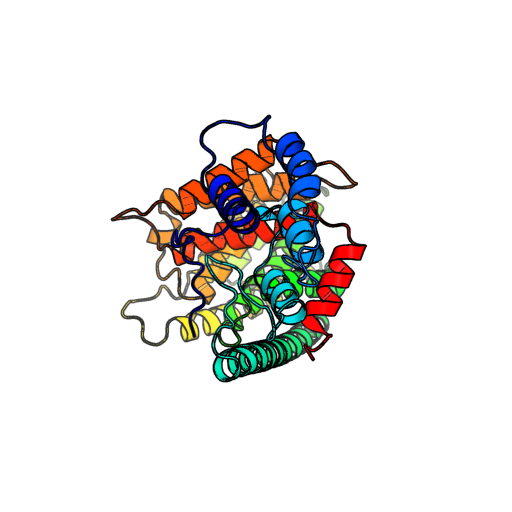1
ATOM 744 O O . ILE A 1 94 ? 27.934 4.993 -26.804 1.00 66.81 94 ILE A O 1
ATOM 748 N N . GLY A 1 95 ? 29.374 3.747 -28.016 1.00 66.44 95 GLY A N 1
ATOM 749 C CA . GLY A 1 95 ? 30.583 3.950 -27.212 1.00 66.44 95 GLY A CA 1
ATOM 750 C C . GLY A 1 95 ? 31.719 4.446 -28.108 1.00 66.44 95 GLY A C 1
ATOM 751 O O . GLY A 1 95 ? 31.474 5.230 -29.019 1.00 66.44 95 GLY A O 1
ATOM 752 N N . ASP A 1 96 ? 32.935 3.925 -27.923 1.00 67.81 96 ASP A N 1
ATOM 753 C CA . ASP A 1 96 ? 34.053 4.166 -28.859 1.00 67.81 96 ASP A CA 1
ATOM 754 C C . ASP A 1 96 ? 33.782 3.577 -30.262 1.00 67.81 96 ASP A C 1
ATOM 756 O O . ASP A 1 96 ? 34.411 3.949 -31.249 1.00 67.81 96 ASP A O 1
ATOM 760 N N . SER A 1 97 ? 32.815 2.660 -30.354 1.00 64.62 97 SER A N 1
ATOM 761 C CA . SER A 1 97 ? 32.223 2.141 -31.588 1.00 64.62 97 SER A CA 1
ATOM 762 C C . SER A 1 97 ? 30.711 1.943 -31.408 1.00 64.62 97 SER A C 1
ATOM 764 O O . SER A 1 97 ? 30.196 1.964 -30.284 1.00 64.62 97 SER A O 1
ATOM 766 N N . ILE A 1 98 ? 29.990 1.764 -32.519 1.00 72.06 98 ILE A N 1
ATOM 767 C CA . ILE A 1 98 ? 28.567 1.408 -32.529 1.00 72.06 98 ILE A CA 1
ATOM 768 C C . ILE A 1 98 ? 28.453 -0.099 -32.273 1.00 72.06 98 ILE A C 1
ATOM 770 O O . ILE A 1 98 ? 28.955 -0.896 -33.064 1.00 72.06 98 ILE A O 1
ATOM 774 N N . TYR A 1 99 ? 27.789 -0.503 -31.190 1.00 61.72 99 TYR A N 1
ATOM 775 C CA . TYR A 1 99 ? 27.568 -1.915 -30.880 1.00 61.72 99 TYR A CA 1
ATOM 776 C C . TYR A 1 99 ? 26.108 -2.198 -30.525 1.00 61.72 99 TYR A C 1
ATOM 778 O O . TYR A 1 99 ? 25.428 -1.417 -29.857 1.00 61.72 99 TYR A O 1
ATOM 786 N N . LYS A 1 100 ? 25.622 -3.360 -30.965 1.00 63.06 100 LYS A N 1
ATOM 787 C CA . LYS A 1 100 ? 24.306 -3.889 -30.605 1.00 63.06 100 LYS A CA 1
ATOM 788 C C . LYS A 1 100 ? 24.510 -4.981 -29.556 1.00 63.06 100 LYS A C 1
ATOM 790 O O . LYS A 1 100 ? 25.291 -5.910 -29.757 1.00 63.06 100 LYS A O 1
ATOM 795 N N . LEU A 1 101 ? 23.856 -4.850 -28.403 1.00 60.94 101 LEU A N 1
ATOM 796 C CA . LEU A 1 101 ? 23.794 -5.942 -27.428 1.00 60.94 101 LEU A CA 1
ATOM 797 C C . LEU A 1 101 ? 23.022 -7.113 -28.050 1.00 60.94 101 LEU A C 1
ATOM 799 O O . LEU A 1 101 ? 22.099 -6.883 -28.820 1.00 60.94 101 LEU A O 1
ATOM 803 N N . ASN A 1 102 ? 23.395 -8.354 -27.720 1.00 64.81 102 ASN A N 1
ATOM 804 C CA . ASN A 1 102 ? 22.846 -9.568 -28.339 1.00 64.81 102 ASN A CA 1
ATOM 805 C C . ASN A 1 102 ? 21.299 -9.557 -28.422 1.00 64.81 102 ASN A C 1
ATOM 807 O O . ASN A 1 102 ? 20.617 -9.692 -27.402 1.00 64.81 102 ASN A O 1
ATOM 811 N N . ASP A 1 103 ? 20.773 -9.440 -29.645 1.00 60.81 103 ASP A N 1
ATOM 812 C CA . ASP A 1 103 ? 19.348 -9.241 -29.952 1.00 60.81 103 ASP A CA 1
ATOM 813 C C . ASP A 1 103 ? 18.445 -10.370 -29.459 1.00 60.81 103 ASP A C 1
ATOM 815 O O . ASP A 1 103 ? 17.353 -10.121 -28.948 1.00 60.81 103 ASP A O 1
ATOM 819 N N . ILE A 1 104 ? 18.929 -11.614 -29.526 1.00 61.41 104 ILE A N 1
ATOM 820 C CA . ILE A 1 104 ? 18.164 -12.798 -29.113 1.00 61.41 104 ILE A CA 1
ATOM 821 C C . ILE A 1 104 ? 17.821 -12.710 -27.619 1.00 61.41 104 ILE A C 1
ATOM 823 O O . ILE A 1 104 ? 16.695 -12.995 -27.211 1.00 61.41 104 ILE A O 1
ATOM 827 N N . LYS A 1 105 ? 18.764 -12.241 -26.791 1.00 70.06 105 LYS A N 1
ATOM 828 C CA . LYS A 1 105 ? 18.553 -12.109 -25.339 1.00 70.06 105 LYS A CA 1
ATOM 829 C C . LYS A 1 105 ? 17.574 -10.986 -25.010 1.00 70.06 105 LYS A C 1
ATOM 831 O O . LYS A 1 105 ? 16.833 -11.074 -24.041 1.00 70.06 105 LYS A O 1
ATOM 836 N N . ARG A 1 106 ? 17.555 -9.944 -25.834 1.00 73.44 106 ARG A N 1
ATOM 837 C CA . ARG A 1 106 ? 16.794 -8.727 -25.593 1.00 73.44 106 ARG A CA 1
ATOM 838 C C . ARG A 1 106 ? 15.306 -8.864 -25.909 1.00 73.44 106 ARG A C 1
ATOM 840 O O . ARG A 1 106 ? 14.490 -8.485 -25.074 1.00 73.44 106 ARG A O 1
ATOM 847 N N . ASN A 1 107 ? 14.966 -9.470 -27.046 1.00 82.25 107 ASN A N 1
ATOM 848 C CA . ASN A 1 107 ? 13.575 -9.830 -27.346 1.00 82.25 107 ASN A CA 1
ATOM 849 C C . ASN A 1 107 ? 13.027 -10.803 -26.298 1.00 82.25 107 ASN A C 1
ATOM 851 O O . ASN A 1 107 ? 11.919 -10.624 -25.810 1.00 82.25 107 ASN A O 1
ATOM 855 N N . THR A 1 108 ? 13.845 -11.769 -25.867 1.00 86.44 108 THR A N 1
ATOM 856 C CA . THR A 1 108 ? 13.466 -12.701 -24.795 1.00 86.44 108 THR A CA 1
ATOM 857 C C . THR A 1 108 ? 13.113 -11.978 -23.491 1.00 86.44 108 THR A C 1
ATOM 859 O O . THR A 1 108 ? 12.124 -12.325 -22.853 1.00 86.44 108 THR A O 1
ATOM 862 N N . TYR A 1 109 ? 13.883 -10.960 -23.089 1.00 85.75 109 TYR A N 1
ATOM 863 C CA . TYR A 1 109 ? 13.574 -10.187 -21.881 1.00 85.75 109 TYR A CA 1
ATOM 864 C C . TYR A 1 109 ? 12.295 -9.363 -22.009 1.00 85.75 109 TYR A C 1
ATOM 866 O O . TYR A 1 109 ? 11.541 -9.291 -21.042 1.00 85.75 109 TYR A O 1
ATOM 874 N N . LEU A 1 110 ? 12.046 -8.759 -23.176 1.00 89.12 110 LEU A N 1
ATOM 875 C CA . LEU A 1 110 ? 10.822 -7.999 -23.410 1.00 89.12 110 LEU A CA 1
ATOM 876 C C . LEU A 1 110 ? 9.590 -8.907 -23.332 1.00 89.12 110 LEU A C 1
ATOM 878 O O . LEU A 1 110 ? 8.660 -8.608 -22.590 1.00 89.12 110 LEU A O 1
ATOM 882 N N . GLU A 1 111 ? 9.612 -10.040 -24.031 1.00 91.56 111 GLU A N 1
ATOM 883 C CA . GLU A 1 111 ? 8.498 -10.993 -24.025 1.00 91.56 111 GLU A CA 1
ATOM 884 C C . GLU A 1 111 ? 8.271 -11.603 -22.636 1.00 91.56 111 GLU A C 1
ATOM 886 O O . GLU A 1 111 ? 7.130 -11.730 -22.189 1.00 91.56 111 GLU A O 1
ATOM 891 N N . LEU A 1 112 ? 9.347 -11.889 -21.893 1.00 92.06 112 LEU A N 1
ATOM 892 C CA . LEU A 1 112 ? 9.240 -12.309 -20.496 1.00 92.06 112 LEU A CA 1
ATOM 893 C C . LEU A 1 112 ? 8.599 -11.219 -19.625 1.00 92.06 112 LEU A C 1
ATOM 895 O O . LEU A 1 112 ? 7.725 -11.529 -18.822 1.00 92.06 112 LEU A O 1
ATOM 899 N N . ALA A 1 113 ? 9.005 -9.957 -19.786 1.00 92.56 113 ALA A N 1
ATOM 900 C CA . ALA A 1 113 ? 8.458 -8.845 -19.014 1.00 92.56 113 ALA A CA 1
ATOM 901 C C . ALA A 1 113 ? 6.971 -8.609 -19.316 1.00 92.56 113 ALA A C 1
ATOM 903 O O . ALA A 1 113 ? 6.195 -8.399 -18.388 1.00 92.56 113 ALA A O 1
ATOM 904 N N . LYS A 1 114 ? 6.553 -8.694 -20.586 1.00 95.69 114 LYS A N 1
ATOM 905 C CA . LYS A 1 114 ? 5.136 -8.619 -20.979 1.00 95.69 114 LYS A CA 1
ATOM 906 C C . LYS A 1 114 ? 4.324 -9.763 -20.378 1.00 95.69 114 LYS A C 1
ATOM 908 O O . LYS A 1 114 ? 3.275 -9.526 -19.785 1.00 95.69 114 LYS A O 1
ATOM 913 N N . SER A 1 115 ? 4.825 -10.994 -20.498 1.00 95.62 115 SER A N 1
ATOM 914 C CA . SER A 1 115 ? 4.155 -12.184 -19.969 1.00 95.62 115 SER A CA 1
ATOM 915 C C . SER A 1 115 ? 4.004 -12.124 -18.445 1.00 95.62 115 SER A C 1
ATOM 917 O O . SER A 1 115 ? 2.907 -12.346 -17.936 1.00 95.62 115 SER A O 1
ATOM 919 N N . ASP A 1 116 ? 5.065 -11.762 -17.720 1.00 96.06 116 ASP A N 1
ATOM 920 C CA . ASP A 1 116 ? 5.036 -11.590 -16.264 1.00 96.06 116 ASP A CA 1
ATOM 921 C C . ASP A 1 116 ? 4.096 -10.451 -15.838 1.00 96.06 116 ASP A C 1
ATOM 923 O O . ASP A 1 116 ? 3.292 -10.611 -14.913 1.00 96.06 116 ASP A O 1
ATOM 927 N N . TYR A 1 117 ? 4.117 -9.324 -16.565 1.00 97.00 117 TYR A N 1
ATOM 928 C CA . TYR A 1 117 ? 3.205 -8.211 -16.322 1.00 97.00 117 TYR A CA 1
ATOM 929 C C . TYR A 1 117 ? 1.747 -8.659 -16.477 1.00 97.00 117 TYR A C 1
ATOM 931 O O . TYR A 1 117 ? 0.964 -8.491 -15.542 1.00 97.00 117 TYR A O 1
ATOM 939 N N . ASN A 1 118 ? 1.384 -9.266 -17.606 1.00 97.12 118 ASN A N 1
ATOM 940 C CA . ASN A 1 118 ? 0.005 -9.676 -17.873 1.00 97.12 118 ASN A CA 1
ATOM 941 C C . ASN A 1 118 ? -0.469 -10.759 -16.890 1.00 97.12 118 ASN A C 1
ATOM 943 O O . ASN A 1 118 ? -1.578 -10.659 -16.376 1.00 97.12 118 ASN A O 1
ATOM 947 N N . LYS A 1 119 ? 0.394 -11.713 -16.515 1.00 96.31 119 LYS A N 1
ATOM 948 C CA . LYS A 1 119 ? 0.074 -12.720 -15.491 1.00 96.31 119 LYS A CA 1
ATOM 949 C C . LYS A 1 119 ? -0.241 -12.092 -14.129 1.00 96.31 119 LYS A C 1
ATOM 951 O O . LYS A 1 119 ? -1.191 -12.496 -13.464 1.00 96.31 119 LYS A O 1
ATOM 956 N N . CYS A 1 120 ? 0.543 -11.103 -13.699 1.00 97.38 120 CYS A N 1
ATOM 957 C CA . CYS A 1 120 ? 0.237 -10.387 -12.460 1.00 97.38 120 CYS A CA 1
ATOM 958 C C . CYS A 1 120 ? -1.066 -9.579 -12.593 1.00 97.38 120 CYS A C 1
ATOM 960 O O . CYS A 1 120 ? -1.868 -9.585 -11.666 1.00 97.38 120 CYS A O 1
ATOM 962 N N . GLN A 1 121 ? -1.310 -8.941 -13.745 1.00 97.81 121 GLN A N 1
ATOM 963 C CA . GLN A 1 121 ? -2.543 -8.185 -13.997 1.00 97.81 121 GLN A CA 1
ATOM 964 C C . GLN A 1 121 ? -3.792 -9.076 -13.917 1.00 97.81 121 GLN A C 1
ATOM 966 O O . GLN A 1 121 ? -4.783 -8.665 -13.321 1.00 97.81 121 GLN A O 1
ATOM 971 N N . GLU A 1 122 ? -3.746 -10.303 -14.441 1.00 97.69 122 GLU A N 1
ATOM 972 C CA . GLU A 1 122 ? -4.840 -11.277 -14.300 1.00 97.69 122 GLU A CA 1
ATOM 973 C C . GLU A 1 122 ? -5.154 -11.563 -12.823 1.00 97.69 122 GLU A C 1
ATOM 975 O O . GLU A 1 122 ? -6.316 -11.533 -12.415 1.00 97.69 122 GLU A O 1
ATOM 980 N N . GLN A 1 123 ? -4.124 -11.765 -11.994 1.00 98.00 123 GLN A N 1
ATOM 981 C CA . GLN A 1 123 ? -4.294 -11.932 -10.548 1.00 98.00 123 GLN A CA 1
ATOM 982 C C . GLN A 1 123 ? -4.923 -10.684 -9.902 1.00 98.00 123 GLN A C 1
ATOM 984 O O . GLN A 1 123 ? -5.830 -10.804 -9.077 1.00 98.00 123 GLN A O 1
ATOM 989 N N . HIS A 1 124 ? -4.496 -9.482 -10.300 1.00 98.38 124 HIS A N 1
ATOM 990 C CA . HIS A 1 124 ? -5.066 -8.222 -9.807 1.00 98.38 124 HIS A CA 1
ATOM 991 C C . HIS A 1 124 ? -6.542 -8.070 -10.203 1.00 98.38 124 HIS A C 1
ATOM 993 O O . HIS A 1 124 ? -7.351 -7.624 -9.395 1.00 98.38 124 HIS A O 1
ATOM 999 N N . GLN A 1 125 ? -6.937 -8.495 -11.404 1.00 98.50 125 GLN A N 1
ATOM 1000 C CA . GLN A 1 125 ? -8.340 -8.486 -11.838 1.00 98.50 125 GLN A CA 1
ATOM 1001 C C . GLN A 1 125 ? -9.203 -9.480 -11.046 1.00 98.50 125 GLN A C 1
ATOM 1003 O O . GLN A 1 125 ? -10.342 -9.167 -10.694 1.00 98.50 125 GLN A O 1
ATOM 1008 N N . MET A 1 126 ? -8.669 -10.660 -10.709 1.00 98.31 126 MET A N 1
ATOM 1009 C CA . MET A 1 126 ? -9.361 -11.607 -9.824 1.00 98.31 126 MET A CA 1
ATOM 1010 C C . MET A 1 126 ? -9.570 -11.018 -8.423 1.00 98.31 126 MET A C 1
ATOM 1012 O O . MET A 1 126 ? -10.654 -11.138 -7.855 1.00 98.31 126 MET A O 1
ATOM 1016 N N . GLU A 1 127 ? -8.560 -10.338 -7.878 1.00 98.50 127 GLU A N 1
ATOM 1017 C CA . GLU A 1 127 ? -8.671 -9.618 -6.604 1.00 98.50 127 GLU A CA 1
ATOM 1018 C C . GLU A 1 127 ? -9.725 -8.516 -6.655 1.00 98.50 127 GLU A C 1
ATOM 1020 O O . GLU A 1 127 ? -10.525 -8.402 -5.728 1.00 98.50 127 GLU A O 1
ATOM 1025 N N . TRP A 1 128 ? -9.765 -7.742 -7.742 1.00 98.50 128 TRP A N 1
ATOM 1026 C CA . TRP A 1 128 ? -10.770 -6.702 -7.937 1.00 98.50 128 TRP A CA 1
ATOM 1027 C C . TRP A 1 128 ? -12.191 -7.277 -7.894 1.00 98.50 128 TRP A C 1
ATOM 1029 O O . TRP A 1 128 ? -13.029 -6.771 -7.149 1.00 98.50 128 TRP A O 1
ATOM 1039 N N . ASN A 1 129 ? -12.444 -8.401 -8.574 1.00 98.25 129 ASN A N 1
ATOM 1040 C CA . ASN A 1 129 ? -13.741 -9.083 -8.511 1.00 98.25 129 ASN A CA 1
ATOM 1041 C C . ASN A 1 129 ? -14.108 -9.507 -7.075 1.00 98.25 129 ASN A C 1
ATOM 1043 O O . ASN A 1 129 ? -15.253 -9.349 -6.646 1.00 98.25 129 ASN A O 1
ATOM 1047 N N . HIS A 1 130 ? -13.142 -10.017 -6.302 1.00 97.62 130 HIS A N 1
ATOM 1048 C CA . HIS A 1 130 ? -13.367 -10.365 -4.896 1.00 97.62 130 HIS A CA 1
ATOM 1049 C C . HIS A 1 130 ? -13.655 -9.137 -4.023 1.00 97.62 130 HIS A C 1
ATOM 1051 O O . HIS A 1 130 ? -14.507 -9.204 -3.137 1.00 97.62 130 HIS A O 1
ATOM 1057 N N . LEU A 1 131 ? -12.981 -8.013 -4.272 1.00 98.50 131 LEU A N 1
ATOM 1058 C CA . LEU A 1 131 ? -13.211 -6.756 -3.558 1.00 98.50 131 LEU A CA 1
ATOM 1059 C C . LEU A 1 131 ? -14.575 -6.144 -3.893 1.00 98.50 131 LEU A C 1
ATOM 1061 O O . LEU A 1 131 ? -15.245 -5.641 -2.994 1.00 98.50 131 LEU A O 1
ATOM 1065 N N . GLN A 1 132 ? -15.024 -6.236 -5.148 1.00 98.25 132 GLN A N 1
ATOM 1066 C CA . GLN A 1 132 ? -16.380 -5.839 -5.541 1.00 98.25 132 GLN A CA 1
ATOM 1067 C C . GLN A 1 132 ? -17.439 -6.683 -4.835 1.00 98.25 132 GLN A C 1
ATOM 1069 O O . GLN A 1 132 ? -18.417 -6.142 -4.329 1.00 98.25 132 GLN A O 1
ATOM 1074 N N . LYS A 1 133 ? -17.228 -7.999 -4.744 1.00 98.00 133 LYS A N 1
ATOM 1075 C CA . LYS A 1 133 ? -18.132 -8.866 -3.991 1.00 98.00 133 LYS A CA 1
ATOM 1076 C C . LYS A 1 133 ? -18.151 -8.505 -2.504 1.00 98.00 133 LYS A C 1
ATOM 1078 O O . LYS A 1 133 ? -19.220 -8.368 -1.927 1.00 98.00 133 LYS A O 1
ATOM 1083 N N . TRP A 1 134 ? -16.984 -8.287 -1.897 1.00 98.00 134 TRP A N 1
ATOM 1084 C CA . TRP A 1 134 ? -16.883 -7.855 -0.500 1.00 98.00 134 TRP A CA 1
ATOM 1085 C C . TRP A 1 134 ? -17.610 -6.522 -0.241 1.00 98.00 134 TRP A C 1
ATOM 1087 O O . TRP A 1 134 ? -18.305 -6.389 0.763 1.00 98.00 134 TRP A O 1
ATOM 1097 N N . TYR A 1 135 ? -17.509 -5.562 -1.166 1.00 98.00 135 TYR A N 1
ATOM 1098 C CA . TYR A 1 135 ? -18.250 -4.297 -1.113 1.00 98.00 135 TYR A CA 1
ATOM 1099 C C . TYR A 1 135 ? -19.765 -4.498 -1.021 1.00 98.00 135 TYR A C 1
ATOM 1101 O O . TYR A 1 135 ? -20.430 -3.854 -0.206 1.00 98.00 135 TYR A O 1
ATOM 1109 N N . GLU A 1 136 ? -20.292 -5.389 -1.861 1.00 98.00 136 GLU A N 1
ATOM 1110 C CA . GLU A 1 136 ? -21.720 -5.688 -1.962 1.00 98.00 136 GLU A CA 1
ATOM 1111 C C . GLU A 1 136 ? -22.206 -6.503 -0.758 1.00 98.00 136 GLU A C 1
ATOM 1113 O O . GLU A 1 136 ? -23.183 -6.115 -0.119 1.00 98.00 136 GLU A O 1
ATOM 1118 N N . ASP A 1 137 ? -21.481 -7.564 -0.388 1.00 96.88 137 ASP A N 1
ATOM 1119 C CA . ASP A 1 137 ? -21.815 -8.447 0.736 1.00 96.88 137 ASP A CA 1
ATOM 1120 C C . ASP A 1 137 ? -21.864 -7.676 2.071 1.00 96.88 137 ASP A C 1
ATOM 1122 O O . ASP A 1 137 ? -22.739 -7.917 2.906 1.00 96.88 137 ASP A O 1
ATOM 1126 N N . CYS A 1 138 ? -20.962 -6.707 2.272 1.00 94.88 138 CYS A N 1
ATOM 1127 C CA . CYS A 1 138 ? -20.932 -5.876 3.478 1.00 94.88 138 CYS A CA 1
ATOM 1128 C C . CYS A 1 138 ? -21.824 -4.619 3.398 1.00 94.88 138 CYS A C 1
ATOM 1130 O O . CYS A 1 138 ? -21.954 -3.904 4.397 1.00 94.88 138 CYS A O 1
ATOM 1132 N N . ASN A 1 139 ? -22.442 -4.345 2.242 1.00 95.12 139 ASN A N 1
ATOM 1133 C CA . ASN A 1 139 ? -23.194 -3.121 1.943 1.00 95.12 139 ASN A CA 1
ATOM 1134 C C . ASN A 1 139 ? -22.426 -1.838 2.319 1.00 95.12 139 ASN A C 1
ATOM 1136 O O . ASN A 1 139 ? -22.943 -0.977 3.035 1.00 95.12 139 ASN A O 1
ATOM 1140 N N . LEU A 1 140 ? -21.166 -1.723 1.878 1.00 94.75 140 LEU A N 1
ATOM 1141 C CA . LEU A 1 140 ? -20.281 -0.639 2.331 1.00 94.75 140 LEU A CA 1
ATOM 1142 C C . LEU A 1 140 ? -20.730 0.760 1.870 1.00 94.75 140 LEU A C 1
ATOM 1144 O O . LEU A 1 140 ? -20.328 1.755 2.474 1.00 94.75 140 LEU A O 1
ATOM 1148 N N . GLU A 1 141 ? -21.604 0.843 0.861 1.00 94.25 141 GLU A N 1
ATOM 1149 C CA . GLU A 1 141 ? -22.249 2.092 0.426 1.00 94.25 141 GLU A CA 1
ATOM 1150 C C . GLU A 1 141 ? -22.983 2.802 1.571 1.00 94.25 141 GLU A C 1
ATOM 1152 O O . GLU A 1 141 ? -22.927 4.024 1.692 1.00 94.25 141 GLU A O 1
ATOM 1157 N N . GLU A 1 142 ? -23.603 2.040 2.476 1.00 90.19 142 GLU A N 1
ATOM 1158 C CA . GLU A 1 142 ? -24.318 2.581 3.637 1.00 90.19 142 GLU A CA 1
ATOM 1159 C C . GLU A 1 142 ? -23.389 3.276 4.643 1.00 90.19 142 GLU A C 1
ATOM 1161 O O . GLU A 1 142 ? -23.833 4.115 5.428 1.00 90.19 142 GLU A O 1
ATOM 1166 N N . PHE A 1 143 ? -22.093 2.959 4.600 1.00 88.81 143 PHE A N 1
ATOM 1167 C CA . PHE A 1 143 ? -21.058 3.588 5.418 1.00 88.81 143 PHE A CA 1
ATOM 1168 C C . PHE A 1 143 ? -20.304 4.698 4.670 1.00 88.81 143 PHE A C 1
ATOM 1170 O O . PHE A 1 143 ? -19.267 5.154 5.143 1.00 88.81 143 PHE A O 1
ATOM 1177 N N . GLY A 1 144 ? -20.818 5.148 3.519 1.00 89.06 144 GLY A N 1
ATOM 1178 C CA . GLY A 1 144 ? -20.241 6.246 2.737 1.00 89.06 144 GLY A CA 1
ATOM 1179 C C . GLY A 1 144 ? -19.104 5.834 1.803 1.00 89.06 144 GLY A C 1
ATOM 1180 O O . GLY A 1 144 ? -18.501 6.695 1.167 1.00 89.06 144 GLY A O 1
ATOM 1181 N N . ILE A 1 145 ? -18.822 4.536 1.677 1.00 94.62 145 ILE A N 1
ATOM 1182 C CA . ILE A 1 145 ? -17.777 4.033 0.787 1.00 94.62 145 ILE A CA 1
ATOM 1183 C C . ILE A 1 145 ? -18.351 3.849 -0.616 1.00 94.62 145 ILE A C 1
ATOM 1185 O O . ILE A 1 145 ? -19.332 3.134 -0.825 1.00 94.62 145 ILE A O 1
ATOM 1189 N N . SER A 1 146 ? -17.720 4.460 -1.614 1.00 96.19 146 SER A N 1
ATOM 1190 C CA . SER A 1 146 ? -18.068 4.234 -3.018 1.00 96.19 146 SER A CA 1
ATOM 1191 C C . SER A 1 146 ? -17.224 3.111 -3.629 1.00 96.19 146 SER A C 1
ATOM 1193 O O . SER A 1 146 ? -16.111 2.825 -3.183 1.00 96.19 146 SER A O 1
ATOM 1195 N N . ARG A 1 147 ? -17.693 2.524 -4.739 1.00 96.62 147 ARG A N 1
ATOM 1196 C CA . ARG A 1 147 ? -16.870 1.599 -5.545 1.00 96.62 147 ARG A CA 1
ATOM 1197 C C . ARG A 1 147 ? -15.551 2.237 -6.005 1.00 96.62 147 ARG A C 1
ATOM 1199 O O . ARG A 1 147 ? -14.556 1.530 -6.140 1.00 96.62 147 ARG A O 1
ATOM 1206 N N . LYS A 1 148 ? -15.528 3.563 -6.208 1.00 96.19 148 LYS A N 1
ATOM 1207 C CA . LYS A 1 148 ? -14.316 4.311 -6.571 1.00 96.19 148 LYS A CA 1
ATOM 1208 C C . LYS A 1 148 ? -13.290 4.318 -5.434 1.00 96.19 148 LYS A C 1
ATOM 1210 O O . LYS A 1 148 ? -12.116 4.127 -5.724 1.00 96.19 148 LYS A O 1
ATOM 1215 N N . ASN A 1 149 ? -13.709 4.438 -4.168 1.00 95.25 149 ASN A N 1
ATOM 1216 C CA . ASN A 1 149 ? -12.794 4.355 -3.016 1.00 95.25 149 ASN A CA 1
ATOM 1217 C C . ASN A 1 149 ? -12.039 3.017 -3.008 1.00 95.25 149 ASN A C 1
ATOM 1219 O O . ASN A 1 149 ? -10.820 2.989 -2.854 1.00 95.25 149 ASN A O 1
ATOM 1223 N N . ILE A 1 150 ? -12.754 1.909 -3.230 1.00 97.69 150 ILE A N 1
ATOM 1224 C CA . ILE A 1 150 ? -12.156 0.566 -3.232 1.00 97.69 150 ILE A CA 1
ATOM 1225 C C . ILE A 1 150 ? -11.259 0.364 -4.449 1.00 97.69 150 ILE A C 1
ATOM 1227 O O . ILE A 1 150 ? -10.168 -0.184 -4.306 1.00 97.69 150 ILE A O 1
ATOM 1231 N N . LEU A 1 151 ? -11.685 0.825 -5.628 1.00 98.44 151 LEU A N 1
ATOM 1232 C CA . LEU A 1 151 ? -10.879 0.732 -6.844 1.00 98.44 151 LEU A CA 1
ATOM 1233 C C . LEU A 1 151 ? -9.574 1.529 -6.720 1.00 98.44 151 LEU A C 1
ATOM 1235 O O . LEU A 1 151 ? -8.515 1.018 -7.072 1.00 98.44 151 LEU A O 1
ATOM 1239 N N . GLU A 1 152 ? -9.628 2.752 -6.184 1.00 97.50 152 GLU A N 1
ATOM 1240 C CA . GLU A 1 152 ? -8.433 3.560 -5.925 1.00 97.50 152 GLU A CA 1
ATOM 1241 C C . GLU A 1 152 ? -7.506 2.888 -4.905 1.00 97.50 152 GLU A C 1
ATOM 1243 O O . GLU A 1 152 ? -6.304 2.782 -5.149 1.00 97.50 152 GLU A O 1
ATOM 1248 N N . ALA A 1 153 ? -8.042 2.397 -3.782 1.00 97.88 153 ALA A N 1
ATOM 1249 C CA . ALA A 1 153 ? -7.249 1.689 -2.776 1.00 97.88 153 ALA A CA 1
ATOM 1250 C C . ALA A 1 153 ? -6.576 0.436 -3.363 1.00 97.88 153 ALA A C 1
ATOM 1252 O O . ALA A 1 153 ? -5.388 0.197 -3.135 1.00 97.88 153 ALA A O 1
ATOM 1253 N N . HIS A 1 154 ? -7.309 -0.340 -4.168 1.00 98.62 154 HIS A N 1
ATOM 1254 C CA . HIS A 1 154 ? -6.779 -1.521 -4.852 1.00 98.62 154 HIS A CA 1
ATOM 1255 C C . HIS A 1 154 ? -5.693 -1.158 -5.860 1.00 98.62 154 HIS A C 1
ATOM 1257 O O . HIS A 1 154 ? -4.631 -1.780 -5.859 1.00 98.62 154 HIS A O 1
ATOM 1263 N N . PHE A 1 155 ? -5.902 -0.101 -6.642 1.00 98.62 155 PHE A N 1
ATOM 1264 C CA . PHE A 1 155 ? -4.891 0.430 -7.545 1.00 98.62 155 PHE A CA 1
ATOM 1265 C C . PHE A 1 155 ? -3.599 0.802 -6.815 1.00 98.62 155 PHE A C 1
ATOM 1267 O O . PHE A 1 155 ? -2.531 0.386 -7.254 1.00 98.62 155 PHE A O 1
ATOM 1274 N N . PHE A 1 156 ? -3.661 1.537 -5.701 1.00 98.38 156 PHE A N 1
ATOM 1275 C CA . PHE A 1 156 ? -2.452 1.933 -4.971 1.00 98.38 156 PHE A CA 1
ATOM 1276 C C . PHE A 1 156 ? -1.700 0.737 -4.380 1.00 98.38 156 PHE A C 1
ATOM 1278 O O . PHE A 1 156 ? -0.466 0.710 -4.435 1.00 98.38 156 PHE A O 1
ATOM 1285 N N . ALA A 1 157 ? -2.428 -0.271 -3.891 1.00 98.44 157 ALA A N 1
ATOM 1286 C CA . ALA A 1 157 ? -1.840 -1.519 -3.423 1.00 98.44 157 ALA A CA 1
ATOM 1287 C C . ALA A 1 157 ? -1.148 -2.278 -4.571 1.00 98.44 157 ALA A C 1
ATOM 1289 O O . ALA A 1 157 ? 0.021 -2.640 -4.455 1.00 98.44 157 ALA A O 1
ATOM 1290 N N . VAL A 1 158 ? -1.821 -2.450 -5.714 1.00 98.19 158 VAL A N 1
ATOM 1291 C CA . VAL A 1 158 ? -1.280 -3.112 -6.919 1.00 98.19 158 VAL A CA 1
ATOM 1292 C C . VAL A 1 158 ? -0.096 -2.358 -7.516 1.00 98.19 158 VAL A C 1
ATOM 1294 O O . VAL A 1 158 ? 0.897 -2.962 -7.928 1.00 98.19 158 VAL A O 1
ATOM 1297 N N . ALA A 1 159 ? -0.182 -1.031 -7.560 1.00 98.00 159 ALA A N 1
ATOM 1298 C CA . ALA A 1 159 ? 0.854 -0.191 -8.134 1.00 98.00 159 ALA A CA 1
ATOM 1299 C C . ALA A 1 159 ? 2.164 -0.247 -7.331 1.00 98.00 159 ALA A C 1
ATOM 1301 O O . ALA A 1 159 ? 3.241 0.007 -7.883 1.00 98.00 159 ALA A O 1
ATOM 1302 N N . SER A 1 160 ? 2.054 -0.607 -6.051 1.00 97.75 160 SER A N 1
ATOM 1303 C CA . SER A 1 160 ? 3.137 -0.669 -5.075 1.00 97.75 160 SER A CA 1
ATOM 1304 C C . SER A 1 160 ? 3.687 -2.080 -4.856 1.00 97.75 160 SER A C 1
ATOM 1306 O O . SER A 1 160 ? 4.903 -2.254 -4.811 1.00 97.75 160 SER A O 1
ATOM 1308 N N . ILE A 1 161 ? 2.802 -3.073 -4.739 1.00 96.94 161 ILE A N 1
ATOM 1309 C CA . ILE A 1 161 ? 3.101 -4.478 -4.441 1.00 96.94 161 ILE A CA 1
ATOM 1310 C C . ILE A 1 161 ? 2.472 -5.314 -5.554 1.00 96.94 161 ILE A C 1
ATOM 1312 O O . ILE A 1 161 ? 1.305 -5.689 -5.478 1.00 96.94 161 ILE A O 1
ATOM 1316 N N . SER A 1 162 ? 3.211 -5.572 -6.630 1.00 94.50 162 SER A N 1
ATOM 1317 C CA . SER A 1 162 ? 2.626 -6.121 -7.865 1.00 94.50 162 SER A CA 1
ATOM 1318 C C . SER A 1 162 ? 2.765 -7.632 -8.019 1.00 94.50 162 SER A C 1
ATOM 1320 O O . SER A 1 162 ? 2.079 -8.222 -8.850 1.00 94.50 162 SER A O 1
ATOM 1322 N N . GLU A 1 163 ? 3.628 -8.254 -7.221 1.00 95.69 163 GLU A N 1
ATOM 1323 C CA . GLU A 1 163 ? 3.950 -9.674 -7.293 1.00 95.69 163 GLU A CA 1
ATOM 1324 C C . GLU A 1 163 ? 2.708 -10.535 -7.009 1.00 95.69 163 GLU A C 1
ATOM 1326 O O . GLU A 1 163 ? 1.961 -10.273 -6.061 1.00 95.69 163 GLU A O 1
ATOM 1331 N N . ALA A 1 164 ? 2.443 -11.545 -7.841 1.00 93.94 164 ALA A N 1
ATOM 1332 C CA . ALA A 1 164 ? 1.202 -12.321 -7.777 1.00 93.94 164 ALA A CA 1
ATOM 1333 C C . ALA A 1 164 ? 1.012 -13.009 -6.411 1.00 93.94 164 ALA A C 1
ATOM 1335 O O . ALA A 1 164 ? -0.087 -12.992 -5.860 1.00 93.94 164 ALA A O 1
ATOM 1336 N N . GLU A 1 165 ? 2.094 -13.524 -5.828 1.00 92.50 165 GLU A N 1
ATOM 1337 C CA . GLU A 1 165 ? 2.130 -14.204 -4.532 1.00 92.50 165 GLU A CA 1
ATOM 1338 C C . GLU A 1 165 ? 1.800 -13.293 -3.340 1.00 92.50 165 GLU A C 1
ATOM 1340 O O . GLU A 1 165 ? 1.348 -13.774 -2.305 1.00 92.50 165 GLU A O 1
ATOM 1345 N N . LYS A 1 166 ? 1.933 -11.971 -3.494 1.00 95.12 166 LYS A N 1
ATOM 1346 C CA . LYS A 1 166 ? 1.638 -10.982 -2.442 1.00 95.12 166 LYS A CA 1
ATOM 1347 C C . LYS A 1 166 ? 0.185 -10.499 -2.448 1.00 95.12 166 LYS A C 1
ATOM 1349 O O . LYS A 1 166 ? -0.126 -9.400 -1.990 1.00 95.12 166 LYS A O 1
ATOM 1354 N N . SER A 1 167 ? -0.726 -11.321 -2.970 1.00 96.19 167 SER A N 1
ATOM 1355 C CA . SER A 1 167 ? -2.169 -11.042 -2.979 1.00 96.19 167 SER A CA 1
ATOM 1356 C C . SER A 1 167 ? -2.705 -10.735 -1.578 1.00 96.19 167 SER A C 1
ATOM 1358 O O . SER A 1 167 ? -3.460 -9.782 -1.388 1.00 96.19 167 SER A O 1
ATOM 1360 N N . GLY A 1 168 ? -2.241 -11.489 -0.577 1.00 95.00 168 GLY A N 1
ATOM 1361 C CA . GLY A 1 168 ? -2.622 -11.295 0.818 1.00 95.00 168 GLY A CA 1
ATOM 1362 C C . GLY A 1 168 ? -2.306 -9.893 1.349 1.00 95.00 168 GLY A C 1
ATOM 1363 O O . GLY A 1 168 ? -3.187 -9.243 1.909 1.00 95.00 168 GLY A O 1
ATOM 1364 N N . GLU A 1 169 ? -1.088 -9.396 1.111 1.00 95.44 169 GLU A N 1
ATOM 1365 C CA . GLU A 1 169 ? -0.664 -8.043 1.504 1.00 95.44 169 GLU A CA 1
ATOM 1366 C C . GLU A 1 169 ? -1.540 -6.964 0.856 1.00 95.44 169 GLU A C 1
ATOM 1368 O O . GLU A 1 169 ? -1.996 -6.046 1.537 1.00 95.44 169 GLU A O 1
ATOM 1373 N N . ARG A 1 170 ? -1.835 -7.096 -0.447 1.00 97.94 170 ARG A N 1
ATOM 1374 C CA . ARG A 1 170 ? -2.704 -6.150 -1.164 1.00 97.94 170 ARG A CA 1
ATOM 1375 C C . ARG A 1 170 ? -4.129 -6.143 -0.622 1.00 97.94 170 ARG A C 1
ATOM 1377 O O . ARG A 1 170 ? -4.695 -5.076 -0.404 1.00 97.94 170 ARG A O 1
ATOM 1384 N N . LEU A 1 171 ? -4.722 -7.315 -0.398 1.00 97.88 171 LEU A N 1
ATOM 1385 C CA . LEU A 1 171 ? -6.083 -7.414 0.134 1.00 97.88 171 LEU A CA 1
ATOM 1386 C C . LEU A 1 171 ? -6.166 -6.871 1.565 1.00 97.88 171 LEU A C 1
ATOM 1388 O O . LEU A 1 171 ? -7.137 -6.191 1.901 1.00 97.88 171 LEU A O 1
ATOM 1392 N N . ALA A 1 172 ? -5.145 -7.129 2.386 1.00 97.00 172 ALA A N 1
ATOM 1393 C CA . ALA A 1 172 ? -5.028 -6.577 3.730 1.00 97.00 172 ALA A CA 1
ATOM 1394 C C . ALA A 1 172 ? -4.885 -5.048 3.708 1.00 97.00 172 ALA A C 1
ATOM 1396 O O . ALA A 1 172 ? -5.552 -4.361 4.484 1.00 97.00 172 ALA A O 1
ATOM 1397 N N . TRP A 1 173 ? -4.098 -4.499 2.775 1.00 98.00 173 TRP A N 1
ATOM 1398 C CA . TRP A 1 173 ? -4.015 -3.055 2.541 1.00 98.00 173 TRP A CA 1
ATOM 1399 C C . TRP A 1 173 ? -5.399 -2.475 2.241 1.00 98.00 173 TRP A C 1
ATOM 1401 O O . TRP A 1 173 ? -5.875 -1.617 2.980 1.00 98.00 173 TRP A O 1
ATOM 1411 N N . VAL A 1 174 ? -6.081 -2.959 1.199 1.00 98.44 174 VAL A N 1
ATOM 1412 C CA . VAL A 1 174 ? -7.373 -2.389 0.780 1.00 98.44 174 VAL A CA 1
ATOM 1413 C C . VAL A 1 174 ? -8.395 -2.457 1.909 1.00 98.44 174 VAL A C 1
ATOM 1415 O O . VAL A 1 174 ? -9.028 -1.453 2.230 1.00 98.44 174 VAL A O 1
ATOM 1418 N N . LYS A 1 175 ? -8.537 -3.620 2.554 1.00 97.75 175 LYS A N 1
ATOM 1419 C CA . LYS A 1 175 ? -9.504 -3.793 3.643 1.00 97.75 175 LYS A CA 1
ATOM 1420 C C . LYS A 1 175 ? -9.182 -2.904 4.837 1.00 97.75 175 LYS A C 1
ATOM 1422 O O . LYS A 1 175 ? -10.091 -2.264 5.352 1.00 97.75 175 LYS A O 1
ATOM 1427 N N . SER A 1 176 ? -7.916 -2.829 5.253 1.00 96.69 176 SER A N 1
ATOM 1428 C CA . SER A 1 176 ? -7.514 -1.968 6.372 1.00 96.69 176 SER A CA 1
ATOM 1429 C C . SER A 1 176 ? -7.766 -0.492 6.089 1.00 96.69 176 SER A C 1
ATOM 1431 O O . SER A 1 176 ? -8.294 0.197 6.954 1.00 96.69 176 SER A O 1
ATOM 1433 N N . GLN A 1 177 ? -7.487 -0.023 4.873 1.00 95.62 177 GLN A N 1
ATOM 1434 C CA . GLN A 1 177 ? -7.743 1.362 4.491 1.00 95.62 177 GLN A CA 1
ATOM 1435 C C . GLN A 1 177 ? -9.240 1.698 4.525 1.00 95.62 177 GLN A C 1
ATOM 1437 O O . GLN A 1 177 ? -9.631 2.683 5.143 1.00 95.62 177 GLN A O 1
ATOM 1442 N N . ILE A 1 178 ? -10.086 0.855 3.925 1.00 96.25 178 ILE A N 1
ATOM 1443 C CA . ILE A 1 178 ? -11.539 1.079 3.895 1.00 96.25 178 ILE A CA 1
ATOM 1444 C C . ILE A 1 178 ? -12.151 1.000 5.299 1.00 96.25 178 ILE A C 1
ATOM 1446 O O . ILE A 1 178 ? -13.006 1.807 5.652 1.00 96.25 178 ILE A O 1
ATOM 1450 N N . LEU A 1 179 ? -11.709 0.049 6.124 1.00 95.38 179 LEU A N 1
ATOM 1451 C CA . LEU A 1 179 ? -12.173 -0.074 7.506 1.00 95.38 179 LEU A CA 1
ATOM 1452 C C . LEU A 1 179 ? -11.753 1.127 8.356 1.00 95.38 179 LEU A C 1
ATOM 1454 O O . LEU A 1 179 ? -12.575 1.630 9.120 1.00 95.38 179 LEU A O 1
ATOM 1458 N N . ALA A 1 180 ? -10.510 1.595 8.210 1.00 92.56 180 ALA A N 1
ATOM 1459 C CA . ALA A 1 180 ? -10.031 2.791 8.894 1.00 92.56 180 ALA A CA 1
ATOM 1460 C C . ALA A 1 180 ? -10.864 4.021 8.496 1.00 92.56 180 ALA A C 1
ATOM 1462 O O . ALA A 1 180 ? -11.338 4.723 9.382 1.00 92.56 180 ALA A O 1
ATOM 1463 N N . GLU A 1 181 ? -11.152 4.210 7.203 1.00 90.62 181 GLU A N 1
ATOM 1464 C CA . GLU A 1 181 ? -11.988 5.313 6.697 1.00 90.62 181 GLU A CA 1
ATOM 1465 C C . GLU A 1 181 ? -13.416 5.276 7.276 1.00 90.62 181 GLU A C 1
ATOM 1467 O O . GLU A 1 181 ? -13.924 6.297 7.756 1.00 90.62 181 GLU A O 1
ATOM 1472 N N . ILE A 1 182 ? -14.055 4.095 7.298 1.00 90.19 182 ILE A N 1
ATOM 1473 C CA . ILE A 1 182 ? -15.388 3.902 7.897 1.00 90.19 182 ILE A CA 1
ATOM 1474 C C . ILE A 1 182 ? -15.364 4.264 9.384 1.00 90.19 182 ILE A C 1
ATOM 1476 O O . ILE A 1 182 ? -16.234 4.997 9.859 1.00 90.19 182 ILE A O 1
ATOM 1480 N N . LEU A 1 183 ? -14.386 3.738 10.125 1.00 87.94 183 LEU A N 1
ATOM 1481 C CA . LEU A 1 183 ? -14.282 3.923 11.571 1.00 87.94 183 LEU A CA 1
ATOM 1482 C C . LEU A 1 183 ? -14.000 5.384 11.912 1.00 87.94 183 LEU A C 1
ATOM 1484 O O . LEU A 1 183 ? -14.738 5.962 12.707 1.00 87.94 183 LEU A O 1
ATOM 1488 N N . SER A 1 184 ? -13.020 6.011 11.266 1.00 83.88 184 SER A N 1
ATOM 1489 C CA . SER A 1 184 ? -12.724 7.431 11.448 1.00 83.88 184 SER A CA 1
ATOM 1490 C C . SER A 1 184 ? -13.944 8.299 11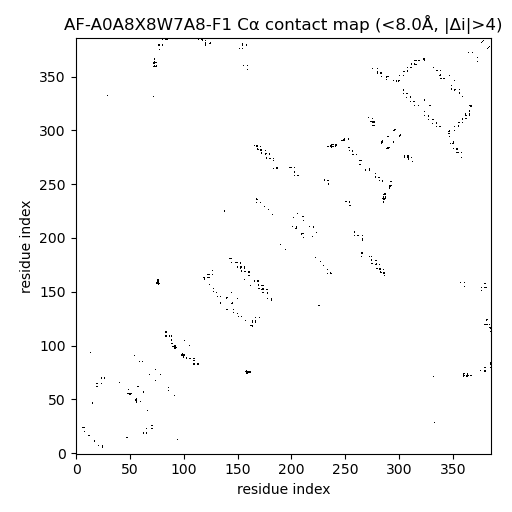.171 1.00 83.88 184 SER A C 1
ATOM 1492 O O . SER A 1 184 ? -14.344 9.089 12.026 1.00 83.88 184 SER A O 1
ATOM 1494 N N . THR A 1 185 ? -14.595 8.117 10.018 1.00 81.50 185 THR A N 1
ATOM 1495 C CA . THR A 1 185 ? -15.795 8.883 9.647 1.00 81.50 185 THR A CA 1
ATOM 1496 C C . THR A 1 185 ? -16.903 8.706 10.680 1.00 81.50 185 THR A C 1
ATOM 1498 O O . THR A 1 185 ? -17.499 9.686 11.134 1.00 81.50 185 THR A O 1
ATOM 1501 N N . TYR A 1 186 ? -17.154 7.466 11.102 1.00 77.44 186 TYR A N 1
ATOM 1502 C CA . TYR A 1 186 ? -18.165 7.162 12.106 1.00 77.44 186 TYR A CA 1
ATOM 1503 C C . TYR A 1 186 ? -17.870 7.851 13.450 1.00 77.44 186 TYR A C 1
ATOM 1505 O O . TYR A 1 186 ? -18.758 8.493 14.019 1.00 77.44 186 TYR A O 1
ATOM 1513 N N . TYR A 1 187 ? -16.626 7.781 13.932 1.00 71.88 187 TYR A N 1
ATOM 1514 C CA . TYR A 1 187 ? -16.200 8.430 15.175 1.00 71.88 187 TYR A CA 1
ATOM 1515 C C . TYR A 1 187 ? -16.242 9.964 15.083 1.00 71.88 187 TYR A C 1
ATOM 1517 O O . TYR A 1 187 ? -16.708 10.618 16.016 1.00 71.88 187 TYR A O 1
ATOM 1525 N N . PHE A 1 188 ? -15.836 10.568 13.963 1.00 67.12 188 PHE A N 1
ATOM 1526 C CA . PHE A 1 188 ? -15.918 12.023 13.776 1.00 67.12 188 PHE A CA 1
ATOM 1527 C C . PHE A 1 188 ? -17.361 12.537 13.731 1.00 67.12 188 PHE A C 1
ATOM 1529 O O . PHE A 1 188 ? -17.653 13.590 14.303 1.00 67.12 188 PHE A O 1
ATOM 1536 N N . ILE A 1 189 ? -18.281 11.800 13.098 1.00 63.59 189 ILE A N 1
ATOM 1537 C CA . ILE A 1 189 ? -19.715 12.132 13.118 1.00 63.59 189 ILE A CA 1
ATOM 1538 C C . ILE A 1 189 ? -20.237 12.106 14.562 1.00 63.59 189 ILE A C 1
ATOM 1540 O O . ILE A 1 189 ? -20.938 13.027 14.980 1.00 63.59 189 ILE A O 1
ATOM 1544 N N . LYS A 1 190 ? -19.843 11.099 15.351 1.00 62.97 190 LYS A N 1
ATOM 1545 C CA . LYS A 1 190 ? -20.276 10.946 16.746 1.00 62.97 190 LYS A CA 1
ATOM 1546 C C . LYS A 1 190 ? -19.689 11.975 17.704 1.00 62.97 190 LYS A C 1
ATOM 1548 O O . LYS A 1 190 ? -20.414 12.437 18.570 1.00 62.97 190 LYS A O 1
ATOM 1553 N N . GLN A 1 191 ? -18.446 12.414 17.525 1.00 57.59 191 GLN A N 1
ATOM 1554 C CA . GLN A 1 191 ? -17.899 13.512 18.333 1.00 57.59 191 GLN A CA 1
ATOM 1555 C C . GLN A 1 191 ? -18.620 14.851 18.081 1.00 57.59 191 GLN A C 1
ATOM 1557 O O . GLN A 1 191 ? -18.657 15.715 18.960 1.00 57.59 191 GLN A O 1
ATOM 1562 N N . ARG A 1 192 ? -19.205 15.040 16.888 1.00 54.09 192 ARG A N 1
ATOM 1563 C CA . ARG A 1 192 ? -19.927 16.265 16.507 1.00 54.09 192 ARG A CA 1
ATOM 1564 C C . ARG A 1 192 ? -21.319 16.355 17.141 1.00 54.09 192 ARG A C 1
ATOM 1566 O O . ARG A 1 192 ? -21.750 17.449 17.508 1.00 54.09 192 ARG A O 1
ATOM 1573 N N . ASP A 1 193 ? -21.986 15.217 17.302 1.00 54.12 193 ASP A N 1
ATOM 1574 C CA . ASP A 1 193 ? -23.254 15.084 18.019 1.00 54.12 193 ASP A CA 1
ATOM 1575 C C . ASP A 1 193 ? -22.951 14.699 19.474 1.00 54.12 193 ASP A C 1
ATOM 1577 O O . ASP A 1 193 ? -22.662 13.542 19.715 1.00 54.12 193 ASP A O 1
ATOM 1581 N N . GLN A 1 194 ? -23.001 15.621 20.447 1.00 50.28 194 GLN A N 1
ATOM 1582 C CA . GLN A 1 194 ? -22.636 15.418 21.874 1.00 50.28 194 GLN A CA 1
ATOM 1583 C C . GLN A 1 194 ? -23.293 14.196 22.593 1.00 50.28 194 GLN A C 1
ATOM 1585 O O . GLN A 1 194 ? -24.061 14.360 23.540 1.00 50.28 194 GLN A O 1
ATOM 1590 N N . PHE A 1 195 ? -22.970 12.960 22.218 1.00 51.50 195 PHE A N 1
ATOM 1591 C CA . PHE A 1 195 ? -23.433 11.710 22.817 1.00 51.50 195 PHE A CA 1
ATOM 1592 C C . PHE A 1 195 ? -22.266 11.053 23.557 1.00 51.50 195 PHE A C 1
ATOM 1594 O O . PHE A 1 195 ? -21.644 10.115 23.075 1.00 51.50 195 PHE A O 1
ATOM 1601 N N . LYS A 1 196 ? -21.988 11.551 24.767 1.00 51.62 196 LYS A N 1
ATOM 1602 C CA . LYS A 1 196 ? -20.869 11.114 25.624 1.00 51.62 196 LYS A CA 1
ATOM 1603 C C . LYS A 1 196 ? -20.939 9.655 26.115 1.00 51.62 196 LYS A C 1
ATOM 1605 O O . LYS A 1 196 ? -19.957 9.170 26.660 1.00 51.62 196 LYS A O 1
ATOM 1610 N N . ASP A 1 197 ? -22.060 8.958 25.923 1.00 52.69 197 ASP A N 1
ATOM 1611 C CA . ASP A 1 197 ? -22.283 7.605 26.464 1.00 52.69 197 ASP A CA 1
ATOM 1612 C C . ASP A 1 197 ? -21.965 6.458 25.476 1.00 52.69 197 ASP A C 1
ATOM 1614 O O . ASP A 1 197 ? -22.110 5.296 25.845 1.00 52.69 197 ASP A O 1
ATOM 1618 N N . GLN A 1 198 ? -21.545 6.734 24.228 1.00 52.22 198 GLN A N 1
ATOM 1619 C CA . GLN A 1 198 ? -21.296 5.689 23.206 1.00 52.22 198 GLN A CA 1
ATOM 1620 C C . GLN A 1 198 ? -19.807 5.396 22.914 1.00 52.22 198 GLN A C 1
ATOM 1622 O O . GLN A 1 198 ? -19.504 4.318 22.398 1.00 52.22 198 GLN A O 1
ATOM 1627 N N . ASP A 1 199 ? -18.881 6.295 23.268 1.00 52.47 199 ASP A N 1
ATOM 1628 C CA . ASP A 1 199 ? -17.451 6.192 22.909 1.00 52.47 199 ASP A CA 1
ATOM 1629 C C . ASP A 1 199 ? -16.708 5.083 23.675 1.00 52.47 199 ASP A C 1
ATOM 1631 O O . ASP A 1 199 ? -15.882 4.359 23.113 1.00 52.47 199 ASP A O 1
ATOM 1635 N N . THR A 1 200 ? -17.036 4.886 24.953 1.00 54.84 200 THR A N 1
ATOM 1636 C CA . THR A 1 200 ? -16.443 3.842 25.805 1.00 54.84 200 THR A CA 1
ATOM 1637 C C . THR A 1 200 ? -16.908 2.439 25.422 1.00 54.84 200 THR A C 1
ATOM 1639 O O . THR A 1 200 ? -16.185 1.469 25.657 1.00 54.84 200 THR A O 1
ATOM 1642 N N . GLU A 1 201 ? -18.089 2.297 24.819 1.00 57.31 201 GLU A N 1
ATOM 1643 C CA . GLU A 1 201 ? -18.720 0.995 24.591 1.00 57.31 201 GLU A CA 1
ATOM 1644 C C . GLU A 1 201 ? -18.225 0.308 23.309 1.00 57.31 201 GLU A C 1
ATOM 1646 O O . GLU A 1 201 ? -18.080 -0.909 23.312 1.00 57.31 201 GLU A O 1
ATOM 1651 N N . PHE A 1 202 ? -17.859 1.050 22.251 1.00 60.12 202 PHE A N 1
ATOM 1652 C CA . PHE A 1 202 ? -17.263 0.467 21.034 1.00 60.12 202 PHE A CA 1
ATOM 1653 C C . PHE A 1 202 ? -15.881 -0.134 21.315 1.00 60.12 202 PHE A C 1
ATOM 1655 O O . PHE A 1 202 ? -15.636 -1.305 21.020 1.00 60.12 202 PHE A O 1
ATOM 1662 N N . SER A 1 203 ? -14.998 0.640 21.951 1.00 59.78 203 SER A N 1
ATOM 1663 C CA . SER A 1 203 ? -13.664 0.174 22.343 1.00 59.78 203 SER A CA 1
ATOM 1664 C C . SER A 1 203 ? -13.752 -0.972 23.352 1.00 59.78 203 SER A C 1
ATOM 1666 O O . SER A 1 203 ? -12.981 -1.928 23.260 1.00 59.78 203 SER A O 1
ATOM 1668 N N . THR A 1 204 ? -14.732 -0.940 24.266 1.00 61.78 204 THR A N 1
ATOM 1669 C CA . THR A 1 204 ? -15.000 -2.056 25.187 1.00 61.78 204 THR A CA 1
ATOM 1670 C C . THR A 1 204 ? -15.515 -3.284 24.441 1.00 61.78 204 THR A C 1
ATOM 1672 O O . THR A 1 204 ? -14.987 -4.367 24.662 1.00 61.78 204 THR A O 1
ATOM 1675 N N . ALA A 1 205 ? -16.485 -3.158 23.534 1.00 60.00 205 ALA A N 1
ATOM 1676 C CA . ALA A 1 205 ? -17.039 -4.271 22.760 1.00 60.00 205 ALA A CA 1
ATOM 1677 C C . ALA A 1 205 ? -15.981 -4.933 21.869 1.00 60.00 205 ALA A C 1
ATOM 1679 O O . ALA A 1 205 ? -15.893 -6.159 21.829 1.00 60.00 205 ALA A O 1
ATOM 1680 N N . PHE A 1 206 ? -15.130 -4.132 21.223 1.00 65.00 206 PHE A N 1
ATOM 1681 C CA . PHE A 1 206 ? -13.993 -4.630 20.456 1.00 65.00 206 PHE A CA 1
ATOM 1682 C C . PHE A 1 206 ? -12.975 -5.354 21.354 1.00 65.00 206 PHE A C 1
ATOM 1684 O O . PHE A 1 206 ? -12.596 -6.486 21.061 1.00 65.00 206 PHE A O 1
ATOM 1691 N N . SER A 1 207 ? -12.597 -4.752 22.489 1.00 62.84 207 SER A N 1
ATOM 1692 C CA . SER A 1 207 ? -11.612 -5.330 23.422 1.00 62.84 207 SER A CA 1
ATOM 1693 C C . SER A 1 207 ? -12.118 -6.586 24.142 1.00 62.84 207 SER A C 1
ATOM 1695 O O . SER A 1 207 ? -11.344 -7.491 24.436 1.00 62.84 207 SER A O 1
ATOM 1697 N N . THR A 1 208 ? -13.418 -6.655 24.437 1.00 57.34 208 THR A N 1
ATOM 1698 C CA . THR A 1 208 ? -14.045 -7.758 25.192 1.00 57.34 208 THR A CA 1
ATOM 1699 C C . THR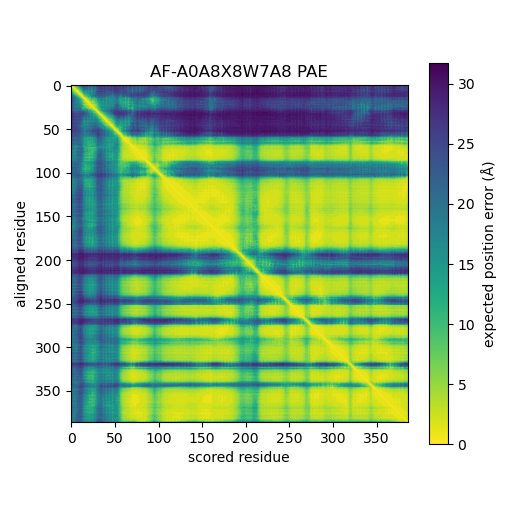 A 1 208 ? -14.704 -8.809 24.300 1.00 57.34 208 THR A C 1
ATOM 1701 O O . THR A 1 208 ? -15.111 -9.854 24.804 1.00 57.34 208 THR A O 1
ATOM 1704 N N . LYS A 1 209 ? -14.798 -8.567 22.983 1.00 60.81 209 LYS A N 1
ATOM 1705 C CA . LYS A 1 209 ? -15.518 -9.407 22.006 1.00 60.81 209 LYS A CA 1
ATOM 1706 C C . LYS A 1 209 ? -17.002 -9.622 22.371 1.00 60.81 209 LYS A C 1
ATOM 1708 O O . LYS A 1 209 ? -17.581 -10.656 22.042 1.00 60.81 209 LYS A O 1
ATOM 1713 N N . ILE A 1 210 ? -17.624 -8.669 23.073 1.00 52.84 210 ILE A N 1
ATOM 1714 C CA . ILE A 1 210 ? -19.011 -8.770 23.559 1.00 52.84 210 ILE A CA 1
ATOM 1715 C C . ILE A 1 210 ? -19.991 -8.129 22.569 1.00 52.84 210 ILE A C 1
ATOM 1717 O O . ILE A 1 210 ? -19.762 -7.042 22.041 1.00 52.84 210 ILE A O 1
ATOM 1721 N N . HIS A 1 211 ? -21.139 -8.782 22.370 1.00 50.59 211 HIS A N 1
ATOM 1722 C CA . HIS A 1 211 ? -22.253 -8.258 21.584 1.00 50.59 211 HIS A CA 1
ATOM 1723 C C . HIS A 1 211 ? -23.072 -7.252 22.415 1.00 50.59 211 HIS A C 1
ATOM 1725 O O . HIS A 1 211 ? -23.813 -7.632 23.319 1.00 50.59 211 HIS A O 1
ATOM 1731 N N . VAL A 1 212 ? -22.969 -5.960 22.103 1.00 50.75 212 VAL A N 1
ATOM 1732 C CA . VAL A 1 212 ? -23.784 -4.897 22.729 1.00 50.75 212 VAL A CA 1
ATOM 1733 C C . VAL A 1 212 ? -25.181 -4.922 22.113 1.00 50.75 212 VAL A C 1
ATOM 1735 O O . VAL A 1 212 ? -25.247 -4.952 20.895 1.00 50.75 212 VAL A O 1
ATOM 1738 N N . VAL A 1 213 ? -26.291 -4.922 22.867 1.00 42.62 213 VAL A N 1
ATOM 1739 C CA . VAL A 1 213 ? -27.673 -5.017 22.326 1.00 42.62 213 VAL A CA 1
ATOM 1740 C C . VAL A 1 213 ? -28.434 -3.687 22.464 1.00 42.62 213 VAL A C 1
ATOM 1742 O O . VAL A 1 213 ? -28.686 -3.234 23.573 1.00 42.62 213 VAL A O 1
ATOM 1745 N N . GLY A 1 214 ? -28.895 -3.095 21.347 1.00 46.03 214 GLY A N 1
ATOM 1746 C CA . GLY A 1 214 ? -29.794 -1.927 21.356 1.00 46.03 214 GLY A CA 1
ATOM 1747 C C . GLY A 1 214 ? -30.204 -1.413 19.960 1.00 46.03 214 GLY A C 1
ATOM 1748 O O . GLY A 1 214 ? -29.450 -1.521 18.997 1.00 46.03 214 GLY A O 1
ATOM 1749 N N . LYS A 1 215 ? -31.410 -0.826 19.820 1.00 42.50 215 LYS A N 1
ATOM 1750 C CA . LYS A 1 215 ? -31.983 -0.383 18.519 1.00 42.50 215 LYS A CA 1
ATOM 1751 C C . LYS A 1 215 ? -31.199 0.741 17.816 1.00 42.50 215 LYS A C 1
ATOM 1753 O O . LYS A 1 215 ? -31.242 0.797 16.591 1.00 42.50 215 LYS A O 1
ATOM 1758 N N . GLY A 1 216 ? -30.489 1.593 18.561 1.00 52.00 216 GLY A N 1
ATOM 1759 C CA . GLY A 1 216 ? -29.639 2.671 18.026 1.00 52.00 216 GLY A CA 1
ATOM 1760 C C . GLY A 1 216 ? -28.229 2.232 17.603 1.00 52.00 216 GLY A C 1
ATOM 1761 O O . GLY A 1 216 ? -27.450 3.063 17.153 1.00 52.00 216 GLY A O 1
ATOM 1762 N N . TYR A 1 217 ? -27.908 0.940 17.738 1.00 60.75 217 TYR A N 1
ATOM 1763 C CA . TYR A 1 217 ? -26.547 0.399 17.625 1.00 60.75 217 TYR A CA 1
ATOM 1764 C C . TYR A 1 217 ? -26.375 -0.583 16.462 1.00 60.75 217 TYR A C 1
ATOM 1766 O O . TYR A 1 217 ? -25.332 -1.217 16.338 1.00 60.75 217 TYR A O 1
ATOM 1774 N N . LYS A 1 218 ? -27.376 -0.714 15.582 1.00 72.44 218 LYS A N 1
ATOM 1775 C CA . LYS A 1 218 ? -27.321 -1.660 14.455 1.00 72.44 218 LYS A CA 1
ATOM 1776 C C . LYS A 1 218 ? -26.127 -1.404 13.532 1.00 72.44 218 LYS A C 1
ATOM 1778 O O . LYS A 1 218 ? -25.480 -2.352 13.107 1.00 72.44 218 LYS A O 1
ATOM 1783 N N . ASN A 1 219 ? -25.802 -0.137 13.269 1.00 77.25 219 ASN A N 1
ATOM 1784 C CA . ASN A 1 219 ? -24.671 0.217 12.407 1.00 77.25 219 ASN A CA 1
ATOM 1785 C C . ASN A 1 219 ? -23.330 -0.043 13.104 1.00 77.25 219 ASN A C 1
ATOM 1787 O O . ASN A 1 219 ? -22.432 -0.590 12.478 1.00 77.25 219 ASN A O 1
ATOM 1791 N N . VAL A 1 220 ? -23.229 0.226 14.412 1.00 75.56 220 VAL A N 1
ATOM 1792 C CA . VAL A 1 220 ? -22.051 -0.123 15.229 1.00 75.56 220 VAL A CA 1
ATOM 1793 C C . VAL A 1 220 ? -21.789 -1.622 15.211 1.00 75.56 220 VAL A C 1
ATOM 1795 O O . VAL A 1 220 ? -20.689 -2.050 14.884 1.00 75.56 220 VAL A O 1
ATOM 1798 N N . GLN A 1 221 ? -22.808 -2.425 15.524 1.00 78.69 221 GLN A N 1
ATOM 1799 C CA . GLN A 1 221 ? -22.698 -3.883 15.521 1.00 78.69 221 GLN A CA 1
ATOM 1800 C C . GLN A 1 221 ? -22.253 -4.406 14.153 1.00 78.69 221 GLN A C 1
ATOM 1802 O O . GLN A 1 221 ? -21.412 -5.299 14.082 1.00 78.69 221 GLN A O 1
ATOM 1807 N N . ARG A 1 222 ? -22.791 -3.839 13.065 1.00 87.50 222 ARG A N 1
ATOM 1808 C CA . ARG A 1 222 ? -22.411 -4.216 11.700 1.00 87.50 222 ARG A CA 1
ATOM 1809 C C . ARG A 1 222 ? -20.967 -3.849 11.383 1.00 87.50 222 ARG A C 1
ATOM 1811 O O . ARG A 1 222 ? -20.251 -4.714 10.903 1.00 87.50 222 ARG A O 1
ATOM 1818 N N . ILE A 1 223 ? -20.520 -2.634 11.709 1.00 87.12 223 ILE A N 1
ATOM 1819 C CA . ILE A 1 223 ? -19.119 -2.221 11.524 1.00 87.12 223 ILE A CA 1
ATOM 1820 C C . ILE A 1 223 ? -18.179 -3.147 12.307 1.00 87.12 223 ILE A C 1
ATOM 1822 O O . ILE A 1 223 ? -17.203 -3.640 11.750 1.00 87.12 223 ILE A O 1
ATOM 1826 N N . ILE A 1 224 ? -18.506 -3.443 13.570 1.00 84.19 224 ILE A N 1
ATOM 1827 C CA . ILE A 1 224 ? -17.743 -4.376 14.410 1.00 84.19 224 ILE A CA 1
ATOM 1828 C C . ILE A 1 224 ? -17.691 -5.769 13.771 1.00 84.19 224 ILE A C 1
ATOM 1830 O O . ILE A 1 224 ? -16.623 -6.371 13.707 1.00 84.19 224 ILE A O 1
ATOM 1834 N N . THR A 1 225 ? -18.820 -6.271 13.267 1.00 89.75 225 THR A N 1
ATOM 1835 C CA . THR A 1 225 ? -18.895 -7.585 12.607 1.00 89.75 225 THR A CA 1
ATOM 1836 C C . THR A 1 225 ? -18.012 -7.624 11.361 1.00 89.75 225 THR A C 1
ATOM 1838 O O . THR A 1 225 ? -17.172 -8.512 11.242 1.00 89.75 225 THR A O 1
ATOM 1841 N N . ILE A 1 226 ? -18.122 -6.617 10.487 1.00 93.19 226 ILE A N 1
ATOM 1842 C CA . ILE A 1 226 ? -17.313 -6.503 9.265 1.00 93.19 226 ILE A CA 1
ATOM 1843 C C . ILE A 1 226 ? -15.818 -6.431 9.615 1.00 93.19 226 ILE A C 1
ATOM 1845 O O . ILE A 1 226 ? -14.999 -7.099 8.982 1.00 93.19 226 ILE A O 1
ATOM 1849 N N . LEU A 1 227 ? -15.452 -5.665 10.650 1.00 92.56 227 LEU A N 1
ATOM 1850 C CA . LEU A 1 227 ? -14.078 -5.578 11.141 1.00 92.56 227 LEU A CA 1
ATOM 1851 C C . LEU A 1 227 ? -13.573 -6.939 11.644 1.00 92.56 227 LEU A C 1
ATOM 1853 O O . LEU A 1 227 ? -12.497 -7.368 11.240 1.00 92.56 227 LEU A O 1
ATOM 1857 N N . PHE A 1 228 ? -14.335 -7.646 12.485 1.00 89.31 228 PHE A N 1
ATOM 1858 C CA . PHE A 1 228 ? -13.941 -8.964 12.996 1.00 89.31 228 PHE A CA 1
ATOM 1859 C C . PHE A 1 228 ? -13.777 -10.004 11.883 1.00 89.31 228 PHE A C 1
ATOM 1861 O O . PHE A 1 228 ? -12.805 -10.765 11.888 1.00 89.31 228 PHE A O 1
ATOM 1868 N N . GLU A 1 229 ? -14.687 -10.025 10.911 1.00 92.38 229 GLU A N 1
ATOM 1869 C CA . GLU A 1 229 ? -14.598 -10.913 9.751 1.00 92.38 229 GLU A CA 1
ATOM 1870 C C . GLU A 1 229 ? -13.357 -10.604 8.905 1.00 92.38 229 GLU A C 1
ATOM 1872 O O . GLU A 1 229 ? -12.618 -11.516 8.527 1.00 92.38 229 GLU A O 1
ATOM 1877 N N . ALA A 1 230 ? -13.071 -9.322 8.664 1.00 94.31 230 ALA A N 1
ATOM 1878 C CA . ALA A 1 230 ? -11.877 -8.903 7.940 1.00 94.31 230 ALA A CA 1
ATOM 1879 C C . ALA A 1 230 ? -10.586 -9.253 8.698 1.00 94.31 230 ALA A C 1
ATOM 1881 O O . ALA A 1 230 ? -9.655 -9.777 8.088 1.00 94.31 230 ALA A O 1
ATOM 1882 N N . LEU A 1 231 ? -10.531 -9.028 10.016 1.00 91.56 231 LEU A N 1
ATOM 1883 C CA . LEU A 1 231 ? -9.388 -9.403 10.858 1.00 91.56 231 LEU A CA 1
ATOM 1884 C C . LEU A 1 231 ? -9.160 -10.913 10.868 1.00 91.56 231 LEU A C 1
ATOM 1886 O O . LEU A 1 231 ? -8.017 -11.351 10.791 1.00 91.56 231 LEU A O 1
ATOM 1890 N N . THR A 1 232 ? -10.229 -11.710 10.885 1.00 91.06 232 THR A N 1
ATOM 1891 C CA . THR A 1 232 ? -10.137 -13.176 10.806 1.00 91.06 232 THR A CA 1
ATOM 1892 C C . THR A 1 232 ? -9.525 -13.617 9.476 1.00 91.06 232 THR A C 1
ATOM 1894 O O . THR A 1 232 ? -8.626 -14.454 9.453 1.00 91.06 232 THR A O 1
ATOM 1897 N N . GLN A 1 233 ? -9.950 -13.014 8.362 1.00 91.81 233 GLN A N 1
ATOM 1898 C CA . GLN A 1 233 ? -9.373 -13.296 7.043 1.00 91.81 233 GLN A CA 1
ATOM 1899 C C . GLN A 1 233 ? -7.908 -12.842 6.945 1.00 91.81 233 GLN A C 1
ATOM 1901 O O . GLN A 1 233 ? -7.072 -13.562 6.407 1.00 91.81 233 GLN A O 1
ATOM 1906 N N . MET A 1 234 ? -7.576 -11.667 7.486 1.00 92.75 234 MET A N 1
ATOM 1907 C CA . MET A 1 234 ? -6.205 -11.143 7.511 1.00 92.75 234 MET A CA 1
ATOM 1908 C C . MET A 1 234 ? -5.280 -11.965 8.414 1.00 92.75 234 MET A C 1
ATOM 1910 O O . MET A 1 234 ? -4.110 -12.137 8.089 1.00 92.75 234 MET A O 1
ATOM 1914 N N . LYS A 1 235 ? -5.801 -12.539 9.501 1.00 90.19 235 LYS A N 1
ATOM 1915 C CA . LYS A 1 235 ? -5.057 -13.474 10.350 1.00 90.19 235 LYS A CA 1
ATOM 1916 C C . LYS A 1 235 ? -4.665 -14.733 9.583 1.00 90.19 235 LYS A C 1
ATOM 1918 O O . LYS A 1 235 ? -3.523 -15.168 9.669 1.00 90.19 235 LYS A O 1
ATOM 1923 N N . GLU A 1 236 ? -5.582 -15.280 8.794 1.00 89.75 236 GLU A N 1
ATOM 1924 C CA . GLU A 1 236 ? -5.288 -16.433 7.943 1.00 89.75 236 GLU A CA 1
ATOM 1925 C C . GLU A 1 236 ? -4.248 -16.096 6.858 1.00 89.75 236 GLU A C 1
ATOM 1927 O O . GLU A 1 236 ? -3.345 -16.886 6.595 1.00 89.75 236 GLU A O 1
ATOM 1932 N N . ILE A 1 237 ? -4.309 -14.891 6.281 1.00 90.62 237 ILE A N 1
ATOM 1933 C CA . ILE A 1 237 ? -3.272 -14.385 5.368 1.00 90.62 237 ILE A CA 1
ATOM 1934 C C . ILE A 1 237 ? -1.907 -14.317 6.069 1.00 90.62 237 ILE A C 1
ATOM 1936 O O . ILE A 1 237 ? -0.931 -14.843 5.538 1.00 90.62 237 ILE A O 1
ATOM 1940 N N . ALA A 1 238 ? -1.846 -13.707 7.257 1.00 88.50 238 ALA A N 1
ATOM 1941 C CA . ALA A 1 238 ? -0.613 -13.581 8.030 1.00 88.50 238 ALA A CA 1
ATOM 1942 C C . ALA A 1 238 ? -0.014 -14.956 8.357 1.00 88.50 238 ALA A C 1
ATOM 1944 O O . ALA A 1 238 ? 1.174 -15.175 8.129 1.00 88.50 238 ALA A O 1
ATOM 1945 N N . ARG A 1 239 ? -0.851 -15.910 8.785 1.00 86.56 239 ARG A N 1
ATOM 1946 C CA . ARG A 1 239 ? -0.442 -17.291 9.070 1.00 86.56 239 ARG A CA 1
ATOM 1947 C C . ARG A 1 239 ? 0.189 -17.965 7.849 1.00 86.56 239 ARG A C 1
ATOM 1949 O O . ARG A 1 239 ? 1.219 -18.616 7.982 1.00 86.56 239 ARG A O 1
ATOM 1956 N N . ASN A 1 240 ? -0.407 -17.797 6.668 1.00 87.19 240 ASN A N 1
ATOM 1957 C CA . ASN A 1 240 ? 0.124 -18.365 5.424 1.00 87.19 240 ASN A CA 1
ATOM 1958 C C . ASN A 1 240 ? 1.443 -17.696 5.001 1.00 87.19 240 ASN A C 1
ATOM 1960 O O . ASN A 1 240 ? 2.352 -18.377 4.541 1.00 87.19 240 ASN A O 1
ATOM 1964 N N . ALA A 1 241 ? 1.593 -16.383 5.205 1.00 85.06 241 ALA A N 1
ATOM 1965 C CA . ALA A 1 241 ? 2.852 -15.680 4.939 1.00 85.06 241 ALA A CA 1
ATOM 1966 C C . ALA A 1 241 ? 3.990 -16.087 5.897 1.00 85.06 241 ALA A C 1
ATOM 1968 O O . ALA A 1 241 ? 5.165 -15.907 5.582 1.00 85.06 241 ALA A O 1
ATOM 1969 N N . GLN A 1 242 ? 3.641 -16.630 7.064 1.00 81.00 242 GLN A N 1
ATOM 1970 C CA . GLN A 1 242 ? 4.572 -17.064 8.107 1.00 81.00 242 GLN A CA 1
ATOM 1971 C C . GLN A 1 242 ? 4.854 -18.572 8.074 1.00 81.00 242 GLN A C 1
ATOM 1973 O O . GLN A 1 242 ? 5.633 -19.074 8.887 1.00 81.00 242 GLN A O 1
ATOM 1978 N N . GLU A 1 243 ? 4.241 -19.310 7.145 1.00 77.31 243 GLU A N 1
ATOM 1979 C CA . GLU A 1 243 ? 4.432 -20.749 7.015 1.00 77.31 243 GLU A CA 1
ATOM 1980 C C . GLU A 1 243 ? 5.911 -21.068 6.723 1.00 77.31 243 GLU A C 1
ATOM 1982 O O . GLU A 1 243 ? 6.469 -20.672 5.701 1.00 77.31 243 GLU A O 1
ATOM 1987 N N . GLY A 1 244 ? 6.566 -21.769 7.655 1.00 67.44 244 GLY A N 1
ATOM 1988 C CA . GLY A 1 244 ? 7.989 -22.117 7.566 1.00 67.44 244 GLY A CA 1
ATOM 1989 C C . GLY A 1 244 ? 8.960 -21.135 8.238 1.00 67.44 244 GLY A C 1
ATOM 1990 O O . GLY A 1 244 ? 10.168 -21.356 8.161 1.00 67.44 244 GLY A O 1
ATOM 1991 N N . ILE A 1 245 ? 8.473 -20.089 8.916 1.00 71.62 245 ILE A N 1
ATOM 1992 C CA . ILE A 1 245 ? 9.303 -19.214 9.757 1.00 71.62 245 ILE A CA 1
ATOM 1993 C C . ILE A 1 245 ? 9.411 -19.814 11.170 1.00 71.62 245 ILE A C 1
ATOM 1995 O O . ILE A 1 245 ? 8.401 -20.102 11.807 1.00 71.62 245 ILE A O 1
ATOM 1999 N N . GLU A 1 246 ? 10.634 -20.005 11.678 1.00 55.00 246 GLU A N 1
ATOM 2000 C CA . GLU A 1 246 ? 10.861 -20.441 13.064 1.00 55.00 246 GLU A CA 1
ATOM 2001 C C . GLU A 1 246 ? 10.532 -19.303 14.050 1.00 55.00 246 GLU A C 1
ATOM 2003 O O . GLU A 1 246 ? 11.214 -18.279 14.079 1.00 55.00 246 GLU A O 1
ATOM 2008 N N . GLY A 1 247 ? 9.492 -19.481 14.872 1.00 57.81 247 GLY A N 1
ATOM 2009 C CA . GLY A 1 247 ? 9.121 -18.550 15.943 1.00 57.81 247 GLY A CA 1
ATOM 2010 C C . GLY A 1 247 ? 7.673 -18.722 16.410 1.00 57.81 247 GLY A C 1
ATOM 2011 O O . GLY A 1 247 ? 6.817 -19.152 15.642 1.00 57.81 247 GLY A O 1
ATOM 2012 N N . ASP A 1 248 ? 7.400 -18.393 17.675 1.00 56.41 248 ASP A N 1
ATOM 2013 C CA . ASP A 1 248 ? 6.033 -18.310 18.205 1.00 56.41 248 ASP A CA 1
ATOM 2014 C C . ASP A 1 248 ? 5.430 -16.969 17.765 1.00 56.41 248 ASP A C 1
ATOM 2016 O O . ASP A 1 248 ? 5.746 -15.915 18.324 1.00 56.41 248 ASP A O 1
ATOM 2020 N N . VAL A 1 249 ? 4.649 -16.983 16.682 1.00 59.16 249 VAL A N 1
ATOM 2021 C CA . VAL A 1 249 ? 3.975 -15.775 16.202 1.00 59.16 249 VAL A CA 1
ATOM 2022 C C . VAL A 1 249 ? 2.802 -15.485 17.122 1.00 59.16 249 VAL A C 1
ATOM 2024 O O . VAL A 1 249 ? 1.913 -16.316 17.301 1.00 59.16 249 VAL A O 1
ATOM 2027 N N . SER A 1 250 ? 2.757 -14.267 17.661 1.00 67.88 250 SER A N 1
ATOM 2028 C CA . SER A 1 250 ? 1.614 -13.856 18.467 1.00 67.88 250 SER A CA 1
ATOM 2029 C C . SER A 1 250 ? 0.343 -13.817 17.612 1.00 67.88 250 SER A C 1
ATOM 2031 O O . SER A 1 250 ? 0.167 -12.986 16.721 1.00 67.88 250 SER A O 1
ATOM 2033 N N . ASP A 1 251 ? -0.577 -14.715 17.944 1.00 70.06 251 ASP A N 1
ATOM 2034 C CA . ASP A 1 251 ? -1.839 -14.950 17.242 1.00 70.06 251 ASP A CA 1
ATOM 2035 C C . ASP A 1 251 ? -2.821 -13.754 17.308 1.00 70.06 251 ASP A C 1
ATOM 2037 O O . ASP A 1 251 ? -3.865 -13.749 16.646 1.00 70.06 251 ASP A O 1
ATOM 2041 N N . ASP A 1 252 ? -2.477 -12.735 18.103 1.00 80.06 252 ASP A N 1
ATOM 2042 C CA . ASP A 1 252 ? -3.297 -11.568 18.429 1.00 80.06 252 ASP A CA 1
ATOM 2043 C C . ASP A 1 252 ? -2.737 -10.236 17.888 1.00 80.06 252 ASP A C 1
ATOM 2045 O O . ASP A 1 252 ? -3.335 -9.191 18.147 1.00 80.06 252 ASP A O 1
ATOM 2049 N N . LEU A 1 253 ? -1.646 -10.230 17.104 1.00 86.69 253 LEU A N 1
ATOM 2050 C CA . LEU A 1 253 ? -1.005 -8.986 16.623 1.00 86.69 253 LEU A CA 1
ATOM 2051 C C . LEU A 1 253 ? -1.970 -8.042 15.890 1.00 86.69 253 LEU A C 1
ATOM 2053 O O . LEU A 1 253 ? -1.942 -6.832 16.106 1.00 86.69 253 LEU A O 1
ATOM 2057 N N . LEU A 1 254 ? -2.845 -8.584 15.035 1.00 89.06 254 LEU A N 1
ATOM 2058 C CA . LEU A 1 254 ? -3.856 -7.785 14.335 1.00 89.06 254 LEU A CA 1
ATOM 2059 C C . LEU A 1 254 ? -4.910 -7.238 15.303 1.00 89.06 254 LEU A C 1
ATOM 2061 O O . LEU A 1 254 ? -5.259 -6.064 15.227 1.00 89.06 254 LEU A O 1
ATOM 2065 N N . HIS A 1 255 ? -5.404 -8.060 16.231 1.00 87.56 255 HIS A N 1
ATOM 2066 C CA . HIS A 1 255 ? -6.398 -7.617 17.210 1.00 87.56 255 HIS A CA 1
ATOM 2067 C C . HIS A 1 255 ? -5.857 -6.512 18.114 1.00 87.56 255 HIS A C 1
ATOM 2069 O O . HIS A 1 255 ? -6.560 -5.540 18.378 1.00 87.56 255 HIS A O 1
ATOM 2075 N N . GLU A 1 256 ? -4.609 -6.632 18.550 1.00 86.00 256 GLU A N 1
ATOM 2076 C CA . GLU A 1 256 ? -3.940 -5.619 19.354 1.00 86.00 256 GLU A CA 1
ATOM 2077 C C . GLU A 1 256 ? -3.677 -4.342 18.559 1.00 86.00 256 GLU A C 1
ATOM 2079 O O . GLU A 1 256 ? -4.049 -3.268 19.020 1.00 86.00 256 GLU A O 1
ATOM 2084 N N . ALA A 1 257 ? -3.123 -4.442 17.345 1.00 88.06 257 ALA A N 1
ATOM 2085 C CA . ALA A 1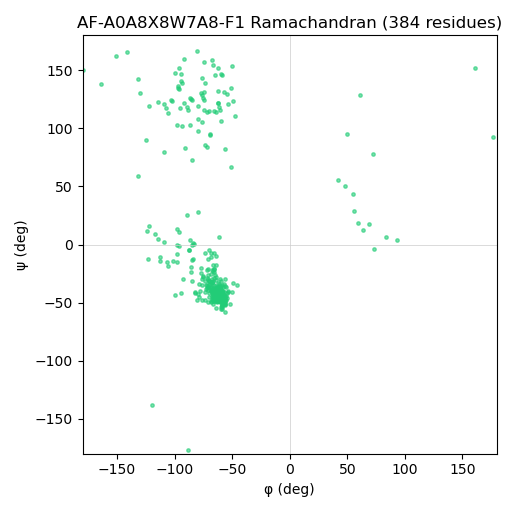 257 ? -2.849 -3.275 16.510 1.00 88.06 257 ALA A CA 1
ATOM 2086 C C . ALA A 1 257 ? -4.114 -2.441 16.257 1.00 88.06 257 ALA A C 1
ATOM 2088 O O . ALA A 1 257 ? -4.092 -1.217 16.388 1.00 88.06 257 ALA A O 1
ATOM 2089 N N . TRP A 1 258 ? -5.224 -3.107 15.939 1.00 90.12 258 TRP A N 1
ATOM 2090 C CA . TRP A 1 258 ? -6.512 -2.449 15.744 1.00 90.12 258 TRP A CA 1
ATOM 2091 C C . TRP A 1 258 ? -7.131 -1.967 17.059 1.00 90.12 258 TRP A C 1
ATOM 2093 O O . TRP A 1 258 ? -7.733 -0.899 17.079 1.00 90.12 258 TRP A O 1
ATOM 2103 N N . GLY A 1 259 ? -6.953 -2.695 18.163 1.00 86.25 259 GLY A N 1
ATOM 2104 C CA . GLY A 1 259 ? -7.449 -2.297 19.483 1.00 86.25 259 GLY A CA 1
ATOM 2105 C C . GLY A 1 259 ? -6.758 -1.050 20.027 1.00 86.25 259 GLY A C 1
ATOM 2106 O O . GLY A 1 259 ? -7.427 -0.133 20.501 1.00 86.25 259 GLY A O 1
ATOM 2107 N N . GLU A 1 260 ? -5.432 -0.976 19.903 1.00 84.19 260 GLU A N 1
ATOM 2108 C CA . GLU A 1 260 ? -4.649 0.215 20.240 1.00 84.19 260 GLU A CA 1
ATOM 2109 C C . GLU A 1 260 ? -5.059 1.412 19.383 1.00 84.19 260 GLU A C 1
ATOM 2111 O O . GLU A 1 260 ? -5.260 2.508 19.909 1.00 84.19 260 GLU A O 1
ATOM 2116 N N . TRP A 1 261 ? -5.210 1.209 18.072 1.00 86.94 261 TRP A N 1
ATOM 2117 C CA . TRP A 1 261 ? -5.620 2.271 17.158 1.00 86.94 261 TRP A CA 1
ATOM 2118 C C . TRP A 1 261 ? -7.036 2.778 17.464 1.00 86.94 261 TRP A C 1
ATOM 2120 O O . TRP A 1 261 ? -7.236 3.983 17.581 1.00 86.94 261 TRP A O 1
ATOM 2130 N N . LEU A 1 262 ? -7.998 1.880 17.697 1.00 84.19 262 LEU A N 1
ATOM 2131 C CA . LEU A 1 262 ? -9.367 2.235 18.092 1.00 84.19 262 LEU A CA 1
ATOM 2132 C C . LEU A 1 262 ? -9.421 2.966 19.436 1.00 84.19 262 LEU A C 1
ATOM 2134 O O . LEU A 1 262 ? -10.213 3.891 19.611 1.00 84.19 262 LEU A O 1
ATOM 2138 N N . LYS A 1 263 ? -8.570 2.580 20.391 1.00 81.69 263 LYS A N 1
ATOM 2139 C CA . LYS A 1 263 ? -8.449 3.294 21.663 1.00 81.69 263 LYS A CA 1
ATOM 2140 C C . LYS A 1 263 ? -7.966 4.729 21.439 1.00 81.69 263 LYS A C 1
ATOM 2142 O O . LYS A 1 263 ? -8.614 5.650 21.927 1.00 81.69 263 LYS A O 1
ATOM 2147 N N . LYS A 1 264 ? -6.899 4.923 20.651 1.00 79.62 264 LYS A N 1
ATOM 2148 C CA . LYS A 1 264 ? -6.405 6.260 20.268 1.00 79.62 264 LYS A CA 1
ATOM 2149 C C . LYS A 1 264 ? -7.481 7.072 19.535 1.00 79.62 264 LYS A C 1
ATOM 2151 O O . LYS A 1 264 ? -7.641 8.257 19.808 1.00 79.62 264 LYS A O 1
ATOM 2156 N N . LEU A 1 265 ? -8.239 6.425 18.644 1.00 79.00 265 LEU A N 1
ATOM 2157 C CA . LEU A 1 265 ? -9.354 7.027 17.909 1.00 79.00 265 LEU A CA 1
ATOM 2158 C C . LEU A 1 265 ? -10.448 7.545 18.861 1.00 79.00 265 LEU A C 1
ATOM 2160 O O . LEU A 1 265 ? -10.944 8.656 18.684 1.00 79.00 265 LEU A O 1
ATOM 2164 N N . GLY A 1 266 ? -10.796 6.766 19.890 1.00 70.81 266 GLY A N 1
ATOM 2165 C CA . GLY A 1 266 ? -11.817 7.122 20.882 1.00 70.81 266 GLY A CA 1
ATOM 2166 C C . GLY A 1 266 ? -11.372 8.133 21.945 1.00 70.81 266 GLY A C 1
ATOM 2167 O O . GLY A 1 266 ? -12.211 8.837 22.494 1.00 70.81 266 GLY A O 1
ATOM 2168 N N . GLU A 1 267 ? -10.072 8.241 22.236 1.00 71.25 267 GLU A N 1
ATOM 2169 C CA . GLU A 1 267 ? -9.537 9.218 23.201 1.00 71.25 267 GLU A CA 1
ATOM 2170 C C . GLU A 1 267 ? -9.602 10.667 22.690 1.00 71.25 267 GLU A C 1
ATOM 2172 O O . GLU A 1 267 ? -9.458 11.596 23.485 1.00 71.25 267 GLU A O 1
ATOM 2177 N N . GLY A 1 268 ? -9.867 10.869 21.392 1.00 59.69 268 GLY A N 1
ATOM 2178 C CA . GLY A 1 268 ? -10.205 12.176 20.829 1.00 59.69 268 GLY A CA 1
ATOM 2179 C C . GLY A 1 268 ? -9.160 13.243 21.145 1.00 59.69 268 GLY A C 1
ATOM 2180 O O . GLY A 1 268 ? -9.519 14.359 21.514 1.00 59.69 268 GLY A O 1
ATOM 2181 N N . THR A 1 269 ? -7.870 12.911 21.021 1.00 53.59 269 THR A N 1
ATOM 2182 C CA . THR A 1 269 ? -6.726 13.735 21.464 1.00 53.59 269 THR A CA 1
ATOM 2183 C C . THR A 1 269 ? -6.612 15.111 20.783 1.00 53.59 269 THR A C 1
ATOM 2185 O O . THR A 1 269 ? -5.641 15.828 21.004 1.00 53.59 269 THR A O 1
ATOM 2188 N N . GLY A 1 270 ? -7.592 15.520 19.968 1.00 48.47 270 GLY A N 1
ATOM 2189 C CA . GLY A 1 270 ? -7.600 16.771 19.207 1.00 48.47 270 GLY A CA 1
ATOM 2190 C C . GLY A 1 270 ? -6.637 16.770 18.017 1.00 48.47 270 GLY A C 1
ATOM 2191 O O . GLY A 1 270 ? -6.624 17.727 17.246 1.00 48.47 270 GLY A O 1
ATOM 2192 N N . GLU A 1 271 ? -5.861 15.698 17.855 1.00 50.81 271 GLU A N 1
ATOM 2193 C CA . GLU A 1 271 ? -4.952 15.458 16.741 1.00 50.81 271 GLU A CA 1
ATOM 2194 C C . GLU A 1 271 ? -5.604 14.507 15.726 1.00 50.81 271 GLU A C 1
ATOM 2196 O O . GLU A 1 271 ? -6.409 13.644 16.080 1.00 50.81 271 GLU A O 1
ATOM 2201 N N . GLU A 1 272 ? -5.285 14.686 14.444 1.00 56.44 272 GLU A N 1
ATOM 2202 C CA . GLU A 1 272 ? -5.754 13.802 13.373 1.00 56.44 272 GLU A CA 1
ATOM 2203 C C . GLU A 1 272 ? -5.217 12.383 13.603 1.00 56.44 272 GLU A C 1
ATOM 2205 O O . GLU A 1 272 ? -4.009 12.172 13.739 1.00 56.44 272 GLU A O 1
ATOM 2210 N N . ILE A 1 273 ? -6.130 11.417 13.722 1.00 58.75 273 ILE A N 1
ATOM 2211 C CA . ILE A 1 273 ? -5.802 10.058 14.153 1.00 58.75 273 ILE A CA 1
ATOM 2212 C C . ILE A 1 273 ? -5.088 9.312 13.016 1.00 58.75 273 ILE A C 1
ATOM 2214 O O . ILE A 1 273 ? -5.571 9.308 11.884 1.00 58.75 273 ILE A O 1
ATOM 2218 N N . PRO A 1 274 ? -3.945 8.654 13.288 1.00 63.12 274 PRO A N 1
ATOM 2219 C CA . PRO A 1 274 ? -3.093 8.076 12.258 1.00 63.12 274 PRO A CA 1
ATOM 2220 C C . PRO A 1 274 ? -3.688 6.821 11.601 1.00 63.12 274 PRO A C 1
ATOM 2222 O O . PRO A 1 274 ? -3.350 5.696 11.961 1.00 63.12 274 PRO A O 1
ATOM 2225 N N . GLU A 1 275 ? -4.559 6.986 10.604 1.00 80.44 275 GLU A N 1
ATOM 2226 C CA . GLU A 1 275 ? -5.067 5.884 9.761 1.00 80.44 275 GLU A CA 1
ATOM 2227 C C . GLU A 1 275 ? -3.927 5.123 9.067 1.00 80.44 275 GLU A C 1
ATOM 2229 O O . GLU A 1 275 ? -3.964 3.903 8.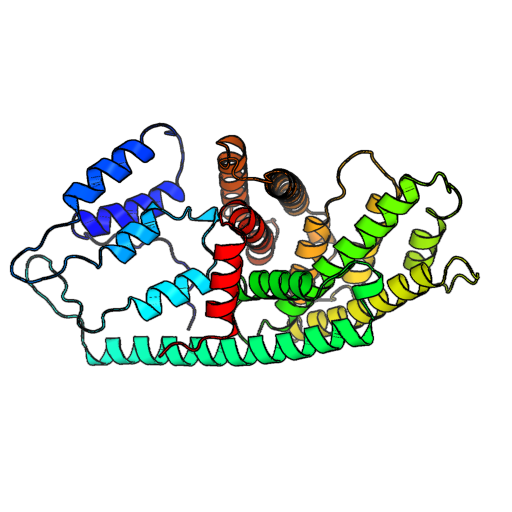911 1.00 80.44 275 GLU A O 1
ATOM 2234 N N . VAL A 1 276 ? -2.859 5.833 8.699 1.00 88.62 276 VAL A N 1
ATOM 2235 C CA . VAL A 1 276 ? -1.718 5.251 7.982 1.00 88.62 276 VAL A CA 1
ATOM 2236 C C . VAL A 1 276 ? -0.929 4.271 8.851 1.00 88.62 276 VAL A C 1
ATOM 2238 O O . VAL A 1 276 ? -0.453 3.256 8.342 1.00 88.62 276 VAL A O 1
ATOM 2241 N N . GLU A 1 277 ? -0.852 4.501 10.164 1.00 89.44 277 GLU A N 1
ATOM 2242 C CA . GLU A 1 277 ? -0.212 3.577 11.102 1.00 89.44 277 GLU A CA 1
ATOM 2243 C C . GLU A 1 277 ? -0.875 2.197 11.075 1.00 89.44 277 GLU A C 1
ATOM 2245 O O . GLU A 1 277 ? -0.184 1.191 10.904 1.00 89.44 277 GLU A O 1
ATOM 2250 N N . VAL A 1 278 ? -2.202 2.131 11.232 1.00 91.81 278 VAL A N 1
ATOM 2251 C CA . VAL A 1 278 ? -2.910 0.843 11.300 1.00 91.81 278 VAL A CA 1
ATOM 2252 C C . VAL A 1 278 ? -2.865 0.105 9.960 1.00 91.81 278 VAL A C 1
ATOM 2254 O O . VAL A 1 278 ? -2.737 -1.122 9.944 1.00 91.81 278 VAL A O 1
ATOM 2257 N N . ILE A 1 279 ? -2.855 0.837 8.841 1.00 95.12 279 ILE A N 1
ATOM 2258 C CA . ILE A 1 279 ? -2.670 0.276 7.497 1.00 95.12 279 ILE A CA 1
ATOM 2259 C C . ILE A 1 279 ? -1.270 -0.342 7.366 1.00 95.12 279 ILE A C 1
ATOM 2261 O O . ILE A 1 279 ? -1.149 -1.532 7.075 1.00 95.12 279 ILE A O 1
ATOM 2265 N N . VAL A 1 280 ? -0.200 0.412 7.655 1.00 94.88 280 VAL A N 1
ATOM 2266 C CA . VAL A 1 280 ? 1.190 -0.083 7.557 1.00 94.88 280 VAL A CA 1
ATOM 2267 C C . VAL A 1 280 ? 1.442 -1.256 8.509 1.00 94.88 280 VAL A C 1
ATOM 2269 O O . VAL A 1 280 ? 2.109 -2.223 8.128 1.00 94.88 280 VAL A O 1
ATOM 2272 N N . ARG A 1 281 ? 0.903 -1.206 9.736 1.00 93.12 281 ARG A N 1
ATOM 2273 C CA . ARG A 1 281 ? 0.931 -2.328 10.691 1.00 93.12 281 ARG A CA 1
ATOM 2274 C C . ARG A 1 281 ? 0.286 -3.569 10.080 1.00 93.12 281 ARG A C 1
ATOM 2276 O O . ARG A 1 281 ? 0.908 -4.628 10.051 1.00 93.12 281 ARG A O 1
ATOM 2283 N N . THR A 1 282 ? -0.925 -3.423 9.548 1.00 95.06 282 THR A N 1
ATOM 2284 C CA . THR A 1 282 ? -1.704 -4.532 8.986 1.00 95.06 282 THR A CA 1
ATOM 2285 C C . THR A 1 282 ? -0.997 -5.181 7.796 1.00 95.06 282 THR A C 1
ATOM 2287 O O . THR A 1 282 ? -0.895 -6.406 7.756 1.00 95.06 282 THR A O 1
ATOM 2290 N N . ILE A 1 283 ? -0.444 -4.386 6.872 1.00 95.38 283 ILE A N 1
ATOM 2291 C CA . ILE A 1 283 ? 0.286 -4.909 5.707 1.00 95.38 283 ILE A CA 1
ATOM 2292 C C . ILE A 1 283 ? 1.526 -5.685 6.153 1.00 95.38 283 ILE A C 1
ATOM 2294 O O . ILE A 1 283 ? 1.741 -6.808 5.711 1.00 95.38 283 ILE A O 1
ATOM 2298 N N . ASN A 1 284 ? 2.319 -5.121 7.066 1.00 94.00 284 ASN A N 1
ATOM 2299 C CA . ASN A 1 284 ? 3.532 -5.777 7.547 1.00 94.00 284 ASN A CA 1
ATOM 2300 C C . ASN A 1 284 ? 3.253 -7.087 8.296 1.00 94.00 284 ASN A C 1
ATOM 2302 O O . ASN A 1 284 ? 4.024 -8.034 8.157 1.00 94.00 284 ASN A O 1
ATOM 2306 N N . ILE A 1 285 ? 2.173 -7.159 9.081 1.00 92.44 285 ILE A N 1
ATOM 2307 C CA . ILE A 1 285 ? 1.765 -8.406 9.745 1.00 92.44 285 ILE A CA 1
ATOM 2308 C C . ILE A 1 285 ? 1.323 -9.436 8.695 1.00 92.44 285 ILE A C 1
ATOM 2310 O O . ILE A 1 285 ? 1.794 -10.570 8.709 1.00 92.44 285 ILE A O 1
ATOM 2314 N N . CYS A 1 286 ? 0.480 -9.032 7.740 1.00 92.56 286 CYS A N 1
ATOM 2315 C CA . CYS A 1 286 ? -0.030 -9.921 6.691 1.00 92.56 286 CYS A CA 1
ATOM 2316 C C . CYS A 1 286 ? 1.044 -10.375 5.689 1.00 92.56 286 CYS A C 1
ATOM 2318 O O . CYS A 1 286 ? 0.897 -11.439 5.101 1.00 92.56 286 CYS A O 1
ATOM 2320 N N . GLY A 1 287 ? 2.115 -9.599 5.508 1.00 90.94 287 GLY A N 1
ATOM 2321 C CA . GLY A 1 287 ? 3.290 -9.964 4.707 1.00 90.94 287 GLY A CA 1
ATOM 2322 C C . GLY A 1 287 ? 4.354 -10.758 5.471 1.00 90.94 287 GLY A C 1
ATOM 2323 O O . GLY A 1 287 ? 5.433 -11.009 4.938 1.00 90.94 287 GLY A O 1
ATOM 2324 N N . GLY A 1 288 ? 4.107 -11.114 6.739 1.00 88.62 288 GLY A N 1
ATOM 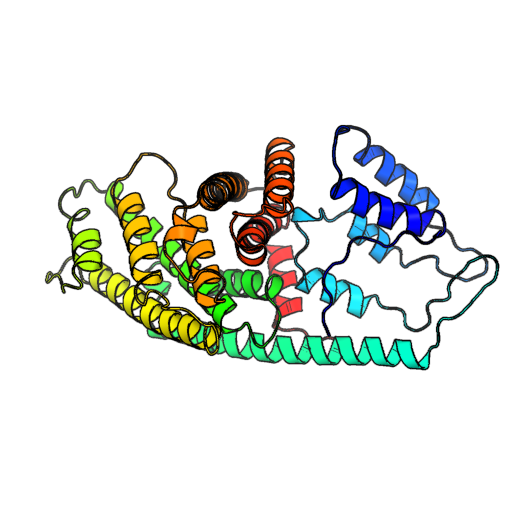2325 C CA . GLY A 1 288 ? 5.067 -11.851 7.568 1.00 88.62 288 GLY A CA 1
ATOM 2326 C C . GLY A 1 288 ? 6.317 -11.046 7.957 1.00 88.62 288 GLY A C 1
ATOM 2327 O O . GLY A 1 288 ? 7.326 -11.621 8.352 1.00 88.62 288 GLY A O 1
ATOM 2328 N N . HIS A 1 289 ? 6.287 -9.714 7.843 1.00 87.31 289 HIS A N 1
ATOM 2329 C CA . HIS A 1 289 ? 7.409 -8.828 8.187 1.00 87.31 289 HIS A CA 1
ATOM 2330 C C . HIS A 1 289 ? 7.444 -8.445 9.673 1.00 87.31 289 HIS A C 1
ATOM 2332 O O . HIS A 1 289 ? 8.477 -7.991 10.167 1.00 87.31 289 HIS A O 1
ATOM 2338 N N . ILE A 1 290 ? 6.321 -8.586 10.382 1.00 86.06 290 ILE A N 1
ATOM 2339 C CA . ILE A 1 290 ? 6.209 -8.385 11.832 1.00 86.06 290 ILE A CA 1
ATOM 2340 C C . ILE A 1 290 ? 5.687 -9.679 12.445 1.00 86.06 290 ILE A C 1
ATOM 2342 O O . ILE A 1 290 ? 4.592 -10.128 12.113 1.00 86.06 290 ILE A O 1
ATOM 2346 N N . LEU A 1 291 ? 6.488 -10.260 13.336 1.00 79.88 291 LEU A N 1
ATOM 2347 C CA . LEU A 1 291 ? 6.216 -11.557 13.964 1.00 79.88 291 LEU A CA 1
ATOM 2348 C C . LEU A 1 291 ? 5.934 -11.440 15.464 1.00 79.88 291 LEU A C 1
ATOM 2350 O O . LEU A 1 291 ? 5.437 -12.381 16.077 1.00 79.88 291 LEU A O 1
ATOM 2354 N N . SER A 1 292 ? 6.251 -10.292 16.064 1.00 82.69 292 SER A N 1
ATOM 2355 C CA . SER A 1 292 ? 6.169 -10.103 17.505 1.00 82.69 292 SER A CA 1
ATOM 2356 C C . SER A 1 292 ? 5.887 -8.647 17.878 1.00 82.69 292 SER A C 1
ATOM 2358 O O . SER A 1 292 ? 6.055 -7.722 17.074 1.00 82.69 292 SER A O 1
ATOM 2360 N N . LYS A 1 293 ? 5.442 -8.447 19.120 1.00 82.06 293 LYS A N 1
ATOM 2361 C CA . LYS A 1 293 ? 5.036 -7.138 19.646 1.00 82.06 293 LYS A CA 1
ATOM 2362 C C . LYS A 1 293 ? 6.225 -6.212 19.877 1.00 82.06 293 LYS A C 1
ATOM 2364 O O . LYS A 1 293 ? 6.097 -5.000 19.738 1.00 82.06 293 LYS A O 1
ATOM 2369 N N . GLU A 1 294 ? 7.396 -6.773 20.163 1.00 83.56 294 GLU A N 1
ATOM 2370 C CA . GLU A 1 294 ? 8.623 -6.019 20.432 1.00 83.56 294 GLU A CA 1
ATOM 2371 C C . GLU A 1 294 ? 9.016 -5.136 19.241 1.00 83.56 294 GLU A C 1
ATOM 2373 O O . GLU A 1 294 ? 9.537 -4.039 19.432 1.00 83.56 294 GLU A O 1
ATOM 2378 N N . VAL A 1 295 ? 8.709 -5.573 18.012 1.00 84.19 295 VAL A N 1
ATOM 2379 C CA . VAL A 1 295 ? 8.942 -4.786 16.793 1.00 84.19 295 VAL A CA 1
ATOM 2380 C C . VAL A 1 295 ? 8.074 -3.526 16.772 1.00 84.19 295 VAL A C 1
ATOM 2382 O O . VAL A 1 295 ? 8.555 -2.463 16.383 1.00 84.19 295 VAL A O 1
ATOM 2385 N N . LEU A 1 296 ? 6.815 -3.626 17.212 1.00 80.50 296 LEU A N 1
ATOM 2386 C CA . LEU A 1 296 ? 5.869 -2.504 17.246 1.00 80.50 296 LEU A CA 1
ATOM 2387 C C . LEU A 1 296 ? 6.241 -1.471 18.316 1.00 80.50 296 LEU A C 1
ATOM 2389 O O . LEU A 1 296 ? 6.004 -0.282 18.123 1.00 80.50 296 LEU A O 1
ATOM 2393 N N . SER A 1 297 ? 6.849 -1.916 19.419 1.00 83.50 297 SER A N 1
ATOM 2394 C CA . SER A 1 297 ? 7.348 -1.048 20.495 1.00 83.50 297 SER A CA 1
ATOM 2395 C C . SER A 1 297 ? 8.758 -0.498 20.241 1.00 83.50 297 SER A C 1
ATOM 2397 O O . SER A 1 297 ? 9.298 0.224 21.079 1.00 83.50 297 SER A O 1
ATOM 2399 N N . HIS A 1 298 ? 9.390 -0.843 19.117 1.00 89.75 298 HIS A N 1
ATOM 2400 C CA . HIS A 1 298 ? 10.743 -0.394 18.812 1.00 89.75 298 HIS A CA 1
ATOM 2401 C C . HIS A 1 298 ? 10.770 1.092 18.422 1.00 89.75 298 HIS A C 1
ATOM 2403 O O . HIS A 1 298 ? 9.959 1.549 17.615 1.00 89.75 298 HIS A O 1
ATOM 2409 N N . HIS A 1 299 ? 11.768 1.843 18.901 1.00 90.50 299 HIS A N 1
ATOM 2410 C CA . HIS A 1 299 ? 11.853 3.292 18.66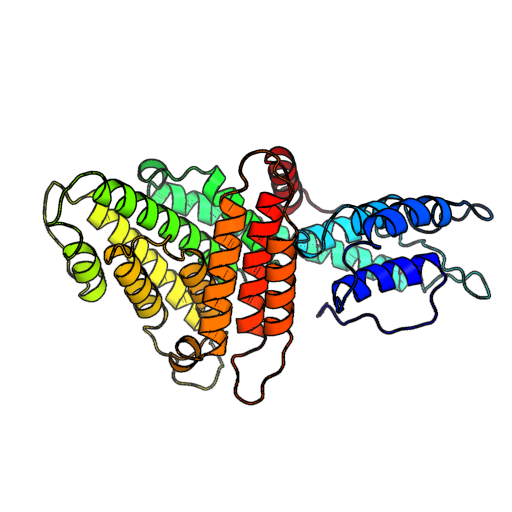2 1.00 90.50 299 HIS A CA 1
ATOM 2411 C C . HIS A 1 299 ? 11.904 3.662 17.166 1.00 90.50 299 HIS A C 1
ATOM 2413 O O . HIS A 1 299 ? 11.374 4.692 16.754 1.00 90.50 299 HIS A O 1
ATOM 2419 N N . GLU A 1 300 ? 12.551 2.835 16.332 1.00 91.19 300 GLU A N 1
ATOM 2420 C CA . GLU A 1 300 ? 12.606 3.054 14.876 1.00 91.19 300 GLU A CA 1
ATOM 2421 C C . GLU A 1 300 ? 11.223 2.930 14.243 1.00 91.19 300 GLU A C 1
ATOM 2423 O O . GLU A 1 300 ? 10.887 3.710 13.355 1.00 91.19 300 GLU A O 1
ATOM 2428 N N . TYR A 1 301 ? 10.425 1.968 14.715 1.00 90.81 301 TYR A N 1
ATOM 2429 C CA . TYR A 1 301 ? 9.066 1.757 14.238 1.00 90.81 301 TYR A CA 1
ATOM 2430 C C . TYR A 1 301 ? 8.192 2.957 14.585 1.00 90.81 301 TYR A C 1
ATOM 2432 O O . TYR A 1 301 ? 7.512 3.501 13.719 1.00 90.81 301 TYR A O 1
ATOM 2440 N N . GLU A 1 302 ? 8.269 3.414 15.835 1.00 89.62 302 GLU A N 1
ATOM 2441 C CA . GLU A 1 302 ? 7.529 4.582 16.306 1.00 89.62 302 GLU A CA 1
ATOM 2442 C C . GLU A 1 302 ? 7.923 5.852 15.536 1.00 89.62 302 GLU A C 1
ATOM 2444 O O . GLU A 1 302 ? 7.050 6.574 15.057 1.00 89.62 302 GLU A O 1
ATOM 2449 N N . THR A 1 303 ? 9.224 6.079 15.327 1.00 92.31 303 THR A N 1
ATOM 2450 C CA . THR A 1 303 ? 9.729 7.237 14.569 1.00 92.31 303 THR A CA 1
ATOM 2451 C C . THR A 1 303 ? 9.224 7.224 13.123 1.00 92.31 303 THR A C 1
ATOM 2453 O O . THR A 1 303 ? 8.743 8.241 12.619 1.00 92.31 303 THR A O 1
ATOM 2456 N N . LEU A 1 304 ? 9.308 6.074 12.443 1.00 94.00 304 LEU A N 1
ATOM 2457 C CA . LEU A 1 304 ? 8.815 5.919 11.072 1.00 94.00 304 LEU A CA 1
ATOM 2458 C C . LEU A 1 304 ? 7.297 6.083 10.994 1.00 94.00 304 LEU A C 1
ATOM 2460 O O . LEU A 1 304 ? 6.810 6.748 10.079 1.00 94.00 304 LEU A O 1
ATOM 2464 N N . SER A 1 305 ? 6.563 5.524 11.957 1.00 91.75 305 SER A N 1
ATOM 2465 C CA . SER A 1 305 ? 5.111 5.661 12.068 1.00 91.75 305 SER A CA 1
ATOM 2466 C C . SER A 1 305 ? 4.717 7.128 12.201 1.00 91.75 305 SER A C 1
ATOM 2468 O O . SER A 1 305 ? 3.996 7.644 11.350 1.00 91.75 305 SER A O 1
ATOM 2470 N N . GLN A 1 306 ? 5.260 7.843 13.189 1.00 90.56 306 GLN A N 1
ATOM 2471 C CA . GLN A 1 306 ? 4.967 9.260 13.419 1.00 90.56 306 GLN A CA 1
ATOM 2472 C C . GLN A 1 306 ? 5.262 10.122 12.184 1.00 90.56 306 GLN A C 1
ATOM 2474 O O . GLN A 1 306 ? 4.389 10.873 11.746 1.00 90.56 306 GLN A O 1
ATOM 2479 N N . LEU A 1 307 ? 6.449 9.974 11.585 1.00 93.06 307 LEU A N 1
ATOM 2480 C CA . LEU A 1 307 ? 6.833 10.739 10.396 1.00 93.06 307 LEU A CA 1
ATOM 2481 C C . LEU A 1 307 ? 5.915 10.442 9.204 1.00 93.06 307 LEU A C 1
ATOM 2483 O O . LEU A 1 307 ? 5.438 11.364 8.545 1.00 93.06 307 LEU A O 1
ATOM 2487 N N . THR A 1 308 ? 5.643 9.163 8.937 1.00 93.69 308 THR A N 1
ATOM 2488 C CA . THR A 1 308 ? 4.799 8.741 7.808 1.00 93.69 308 THR A CA 1
ATOM 2489 C C . THR A 1 308 ? 3.371 9.240 7.976 1.00 93.69 308 THR A C 1
ATOM 2491 O O . THR A 1 308 ? 2.780 9.733 7.017 1.00 93.69 308 THR A O 1
ATOM 2494 N N . ASN A 1 309 ? 2.830 9.172 9.194 1.00 89.75 309 ASN A N 1
ATOM 2495 C CA . ASN A 1 309 ? 1.510 9.705 9.500 1.00 89.75 309 ASN A CA 1
ATOM 2496 C C . ASN A 1 309 ? 1.455 11.205 9.221 1.00 89.75 309 ASN A C 1
ATOM 2498 O O . ASN A 1 309 ? 0.625 11.631 8.424 1.00 89.75 309 ASN A O 1
ATOM 2502 N N . GLN A 1 310 ? 2.348 11.996 9.821 1.00 88.62 310 GLN A N 1
ATOM 2503 C CA . GLN A 1 310 ? 2.372 13.452 9.634 1.00 88.62 310 GLN A CA 1
ATOM 2504 C C . GLN A 1 310 ? 2.456 13.828 8.153 1.00 88.62 310 GLN A C 1
ATOM 2506 O O . GLN A 1 310 ? 1.672 14.645 7.667 1.00 88.62 310 GLN A O 1
ATOM 2511 N N . LEU A 1 311 ? 3.350 13.166 7.421 1.00 91.06 311 LEU A N 1
ATOM 2512 C CA . LEU A 1 311 ? 3.534 13.375 5.995 1.00 91.06 311 LEU A CA 1
ATOM 2513 C C . LEU A 1 311 ? 2.269 13.053 5.186 1.00 91.06 311 LEU A C 1
ATOM 2515 O O . LEU A 1 311 ? 1.842 13.861 4.362 1.00 91.06 311 LEU A O 1
ATOM 2519 N N . CYS A 1 312 ? 1.640 11.901 5.421 1.00 90.56 312 CYS A N 1
ATOM 2520 C CA . CYS A 1 312 ? 0.434 11.515 4.690 1.00 90.56 312 CYS A CA 1
ATOM 2521 C C . CYS A 1 312 ? -0.741 12.457 4.989 1.00 90.56 312 CYS A C 1
ATOM 2523 O O . CYS A 1 312 ? -1.484 12.800 4.073 1.00 90.56 312 CYS A O 1
ATOM 2525 N N . HIS A 1 313 ? -0.865 12.958 6.221 1.00 85.81 313 HIS A N 1
ATOM 2526 C CA . HIS A 1 313 ? -1.866 13.974 6.566 1.00 85.81 313 HIS A CA 1
ATOM 2527 C C . HIS A 1 313 ? -1.597 15.308 5.864 1.00 85.81 313 HIS A C 1
ATOM 2529 O O . HIS A 1 313 ? -2.521 15.915 5.321 1.00 85.81 313 HIS A O 1
ATOM 2535 N N . HIS A 1 314 ? -0.338 15.763 5.827 1.00 87.25 314 HIS A N 1
ATOM 2536 C CA . HIS A 1 314 ? 0.034 16.952 5.058 1.00 87.25 314 HIS A CA 1
ATOM 2537 C C . HIS A 1 314 ? -0.343 16.794 3.579 1.00 87.25 314 HIS A C 1
ATOM 2539 O O . HIS A 1 314 ? -0.915 17.717 3.005 1.00 87.25 314 HIS A O 1
ATOM 2545 N N . LEU A 1 315 ? -0.077 15.625 2.988 1.00 88.94 315 LEU A N 1
ATOM 2546 C CA . LEU A 1 315 ? -0.388 15.314 1.591 1.00 88.94 315 LEU A CA 1
ATOM 2547 C C . LEU A 1 315 ? -1.897 15.253 1.312 1.00 88.94 315 LEU A C 1
ATOM 2549 O O . LEU A 1 315 ? -2.341 15.801 0.306 1.00 88.94 315 LEU A O 1
ATOM 2553 N N . LEU A 1 316 ? -2.694 14.654 2.202 1.00 84.69 316 LEU A N 1
ATOM 2554 C CA . LEU A 1 316 ? -4.157 14.608 2.068 1.00 84.69 316 LEU A CA 1
ATOM 2555 C C . LEU A 1 316 ? -4.793 16.005 2.068 1.00 84.69 316 LEU A C 1
ATOM 2557 O O . LEU A 1 316 ? -5.765 16.243 1.359 1.00 84.69 316 LEU A O 1
ATOM 2561 N N . LYS A 1 317 ? -4.226 16.954 2.822 1.00 82.00 317 LYS A N 1
ATOM 2562 C CA . LYS A 1 317 ? -4.724 18.339 2.911 1.00 82.00 317 LYS A CA 1
ATOM 2563 C C . LYS A 1 317 ? -4.450 19.193 1.671 1.00 82.00 317 LYS A C 1
ATOM 2565 O O . LYS A 1 317 ? -4.926 20.329 1.605 1.00 82.00 317 LYS A O 1
ATOM 2570 N N . LEU A 1 318 ? -3.678 18.705 0.700 1.00 81.06 318 LEU A N 1
ATOM 2571 C CA . LEU A 1 318 ? -3.287 19.467 -0.491 1.00 81.06 318 LEU A CA 1
ATOM 2572 C C . LEU A 1 318 ? -4.371 19.544 -1.585 1.00 81.06 318 LEU A C 1
ATOM 2574 O O . LEU A 1 318 ? -4.037 19.731 -2.754 1.00 81.06 318 LEU A O 1
ATOM 2578 N N . GLU A 1 319 ? -5.661 19.465 -1.243 1.00 55.56 319 GLU A N 1
ATOM 2579 C CA . GLU A 1 319 ? -6.742 19.593 -2.230 1.00 55.56 319 GLU A CA 1
ATOM 2580 C C . GLU A 1 319 ? -6.589 20.862 -3.104 1.00 55.56 319 GLU A C 1
ATOM 2582 O O . GLU A 1 319 ? -6.351 21.968 -2.606 1.00 55.56 319 GLU A O 1
ATOM 2587 N N . ASN A 1 320 ? -6.784 20.686 -4.420 1.00 49.00 320 ASN A N 1
ATOM 2588 C CA . ASN A 1 320 ? -6.840 21.711 -5.476 1.00 49.00 320 ASN A CA 1
ATOM 2589 C C . ASN A 1 320 ? -5.513 22.396 -5.867 1.00 49.00 320 ASN A C 1
ATOM 2591 O O . ASN A 1 320 ? -5.290 23.571 -5.574 1.00 49.00 320 ASN A O 1
ATOM 2595 N N . HIS A 1 321 ? -4.684 21.699 -6.655 1.00 50.62 321 HIS A N 1
ATOM 2596 C CA . HIS A 1 321 ? -3.576 22.273 -7.446 1.00 50.62 321 HIS A CA 1
ATOM 2597 C C . HIS A 1 321 ? -2.482 23.013 -6.658 1.00 50.62 321 HIS A C 1
ATOM 2599 O O . HIS A 1 321 ? -1.724 23.796 -7.237 1.00 50.62 321 HIS A O 1
ATOM 2605 N N . LYS A 1 322 ? -2.366 22.783 -5.346 1.00 58.31 322 LYS A N 1
ATOM 2606 C CA . LYS A 1 322 ? -1.236 23.310 -4.581 1.00 58.31 322 LYS A CA 1
ATOM 2607 C C . LYS A 1 322 ? 0.005 22.496 -4.911 1.00 58.31 322 LYS A C 1
ATOM 2609 O O . LYS A 1 322 ? 0.020 21.279 -4.763 1.00 58.31 322 LYS A O 1
ATOM 2614 N N . THR A 1 323 ? 1.051 23.185 -5.349 1.00 72.25 323 THR A N 1
ATOM 2615 C CA . THR A 1 323 ? 2.367 22.583 -5.537 1.00 72.25 323 THR A CA 1
ATOM 2616 C C . THR A 1 323 ? 2.822 21.971 -4.216 1.00 72.25 323 THR A C 1
ATOM 2618 O O . THR A 1 323 ? 2.767 22.642 -3.184 1.00 72.25 323 THR A O 1
ATOM 2621 N N . ILE A 1 324 ? 3.277 20.717 -4.255 1.00 81.62 324 ILE A N 1
ATOM 2622 C CA . ILE A 1 324 ? 3.943 20.082 -3.115 1.00 81.62 324 ILE A CA 1
ATOM 2623 C C . ILE A 1 324 ? 5.096 20.994 -2.691 1.00 81.62 324 ILE A C 1
ATOM 2625 O O . ILE A 1 324 ? 5.949 21.356 -3.506 1.00 81.62 324 ILE A O 1
ATOM 2629 N N . ASP A 1 325 ? 5.068 21.441 -1.439 1.00 83.19 325 ASP A N 1
ATOM 2630 C CA . ASP A 1 325 ? 6.037 22.411 -0.953 1.00 83.19 325 ASP A CA 1
ATOM 2631 C C . ASP A 1 325 ? 7.375 21.750 -0.583 1.00 83.19 325 ASP A C 1
ATOM 2633 O O . ASP A 1 325 ? 7.511 20.532 -0.444 1.00 83.19 325 ASP A O 1
ATOM 2637 N N . GLY A 1 326 ? 8.402 22.579 -0.391 1.00 85.00 326 GLY A N 1
ATOM 2638 C CA . GLY A 1 326 ? 9.729 22.095 -0.016 1.00 85.00 326 GLY A CA 1
ATOM 2639 C C . GLY A 1 326 ? 9.817 21.502 1.397 1.00 85.00 326 GLY A C 1
ATOM 2640 O O . GLY A 1 326 ? 10.881 21.000 1.755 1.00 85.00 326 GLY A O 1
ATOM 2641 N N . LYS A 1 327 ? 8.764 21.588 2.225 1.00 88.50 327 LYS A N 1
ATOM 2642 C CA . LYS A 1 327 ? 8.727 20.949 3.546 1.00 88.50 327 LYS A CA 1
ATOM 2643 C C . LYS A 1 327 ? 8.383 19.471 3.388 1.00 88.50 327 LYS A C 1
ATOM 2645 O O . LYS A 1 327 ? 9.121 18.642 3.912 1.00 88.50 327 LYS A O 1
ATOM 2650 N N . ILE A 1 328 ? 7.351 19.151 2.608 1.00 90.75 328 ILE A N 1
ATOM 2651 C CA . ILE A 1 328 ? 6.955 17.764 2.319 1.00 90.75 328 ILE A CA 1
ATOM 2652 C C . ILE A 1 328 ? 8.088 17.007 1.616 1.00 90.75 328 ILE A C 1
ATOM 2654 O O . ILE A 1 328 ? 8.373 15.864 1.963 1.00 90.75 328 ILE A O 1
ATOM 2658 N N . GLU A 1 329 ? 8.799 17.654 0.687 1.00 90.38 329 GLU A N 1
ATOM 2659 C CA . GLU A 1 329 ? 9.990 17.070 0.047 1.00 90.38 329 GLU A CA 1
ATOM 2660 C C . GLU A 1 329 ? 11.062 16.666 1.071 1.00 90.38 329 GLU A C 1
ATOM 2662 O O . GLU A 1 329 ? 11.588 15.558 1.016 1.00 90.38 329 GLU A O 1
ATOM 2667 N N . LYS A 1 330 ? 11.356 17.530 2.050 1.00 92.25 330 LYS A N 1
ATOM 2668 C CA . LYS A 1 330 ? 12.342 17.236 3.103 1.00 92.25 330 LYS A CA 1
ATOM 2669 C C . LYS A 1 330 ? 11.879 16.130 4.045 1.00 92.25 330 LYS A C 1
ATOM 2671 O O . LYS A 1 330 ? 12.699 15.337 4.498 1.00 92.25 330 LYS A O 1
ATOM 2676 N N . GLU A 1 331 ? 10.586 16.077 4.354 1.00 93.75 331 GLU A N 1
ATOM 2677 C CA . GLU A 1 331 ? 9.999 14.996 5.152 1.00 93.75 331 GLU A CA 1
ATOM 2678 C C . GLU A 1 331 ? 10.083 13.653 4.399 1.00 93.75 331 GLU A C 1
ATOM 2680 O O . GLU A 1 331 ? 10.483 12.652 4.995 1.00 93.75 331 GLU A O 1
ATOM 2685 N N . MET A 1 332 ? 9.830 13.632 3.081 1.00 95.25 332 MET A N 1
ATOM 2686 C CA . MET A 1 332 ? 10.064 12.452 2.232 1.00 95.25 332 MET A CA 1
ATOM 2687 C C . MET A 1 332 ? 11.544 12.046 2.203 1.00 95.25 332 MET A C 1
ATOM 2689 O O . MET A 1 332 ? 11.858 10.863 2.325 1.00 95.25 332 MET A O 1
ATOM 2693 N N . GLU A 1 333 ? 12.467 13.001 2.055 1.00 94.69 333 GLU A N 1
ATOM 2694 C CA . GLU A 1 333 ? 13.913 12.736 2.087 1.00 94.69 333 GLU A CA 1
ATOM 2695 C C . GLU A 1 333 ? 14.348 12.133 3.431 1.00 94.69 333 GLU A C 1
ATOM 2697 O O . GLU A 1 333 ? 15.106 11.161 3.455 1.00 94.69 333 GLU A O 1
ATOM 2702 N N . LEU A 1 334 ? 13.838 12.665 4.545 1.00 95.19 334 LEU A N 1
ATOM 2703 C CA . LEU A 1 334 ? 14.091 12.128 5.880 1.00 95.19 334 LEU A CA 1
ATOM 2704 C C . LEU A 1 334 ? 13.546 10.703 6.022 1.00 95.19 334 LEU A C 1
ATOM 2706 O O . LEU A 1 334 ? 14.251 9.829 6.529 1.00 95.19 334 LEU A O 1
ATOM 2710 N N . LEU A 1 335 ? 12.332 10.445 5.528 1.00 96.00 335 LEU A N 1
ATOM 2711 C CA . LEU A 1 335 ? 11.743 9.108 5.538 1.00 96.00 335 LEU A CA 1
ATOM 2712 C C . LEU A 1 335 ? 12.628 8.114 4.776 1.00 96.00 335 LEU A C 1
ATOM 2714 O O . LEU A 1 335 ? 12.921 7.035 5.286 1.00 96.00 335 LEU A O 1
ATOM 2718 N N . VAL A 1 336 ? 13.130 8.488 3.596 1.00 95.50 336 VAL A N 1
ATOM 2719 C CA . VAL A 1 336 ? 14.074 7.651 2.837 1.00 95.50 336 VAL A CA 1
ATOM 2720 C C . VAL A 1 336 ? 15.340 7.371 3.636 1.00 95.50 336 VAL A C 1
ATOM 2722 O O . VAL A 1 336 ? 15.796 6.231 3.657 1.00 95.50 336 VAL A O 1
ATOM 2725 N N . GLN A 1 337 ? 15.913 8.378 4.296 1.00 93.00 337 GLN A N 1
ATOM 2726 C CA . GLN A 1 337 ? 17.129 8.195 5.089 1.00 93.00 337 GLN A CA 1
ATOM 2727 C C . GLN A 1 337 ? 16.913 7.195 6.225 1.00 93.00 337 GLN A C 1
ATOM 2729 O O . GLN A 1 337 ? 17.709 6.271 6.365 1.00 93.00 337 GLN A O 1
ATOM 2734 N N . LEU A 1 338 ? 15.826 7.335 6.988 1.00 93.19 338 LEU A N 1
ATOM 2735 C CA . LEU A 1 338 ? 15.498 6.421 8.086 1.00 93.19 338 LEU A CA 1
ATOM 2736 C C . LEU A 1 338 ? 15.262 4.989 7.593 1.00 93.19 338 LEU A C 1
ATOM 2738 O O . LEU A 1 338 ? 15.678 4.026 8.234 1.00 93.19 338 LEU A O 1
ATOM 2742 N N . VAL A 1 339 ? 14.632 4.845 6.428 1.00 92.94 339 VAL A N 1
ATOM 2743 C CA . VAL A 1 339 ? 14.348 3.543 5.820 1.00 92.94 339 VAL A CA 1
ATOM 2744 C C . VAL A 1 339 ? 15.609 2.864 5.269 1.00 92.94 339 VAL A C 1
ATOM 2746 O O . VAL A 1 339 ? 15.731 1.642 5.341 1.00 92.94 339 VAL A O 1
ATOM 2749 N N . MET A 1 340 ? 16.561 3.639 4.744 1.00 88.44 340 MET A N 1
ATOM 2750 C CA . MET A 1 340 ? 17.815 3.128 4.172 1.00 88.44 340 MET A CA 1
ATOM 2751 C C . MET A 1 340 ? 18.919 2.898 5.211 1.00 88.44 340 MET A C 1
ATOM 2753 O O . MET A 1 340 ? 19.924 2.270 4.883 1.00 88.44 340 MET A O 1
ATOM 2757 N N . GLN A 1 341 ? 18.763 3.409 6.434 1.00 87.38 341 GLN A N 1
ATOM 2758 C CA . GLN A 1 341 ? 19.714 3.186 7.518 1.00 87.38 341 GLN A CA 1
ATOM 2759 C C . GLN A 1 341 ? 19.654 1.733 8.001 1.00 87.38 341 GLN A C 1
ATOM 2761 O O . GLN A 1 341 ? 18.654 1.280 8.569 1.00 87.38 341 GLN A O 1
ATOM 2766 N N . ASP A 1 342 ? 20.759 1.018 7.804 1.00 79.75 342 ASP A N 1
ATOM 2767 C CA . ASP A 1 342 ? 20.968 -0.299 8.391 1.00 79.75 342 ASP A CA 1
ATOM 2768 C C . ASP A 1 342 ? 21.312 -0.139 9.879 1.00 79.75 342 ASP A C 1
ATOM 2770 O O . ASP A 1 342 ? 22.208 0.621 10.252 1.00 79.75 342 ASP A O 1
ATOM 2774 N N . SER A 1 343 ? 20.604 -0.867 10.738 1.00 73.38 343 SER A N 1
ATOM 2775 C CA . SER A 1 343 ? 20.836 -0.885 12.180 1.00 73.38 343 SER A CA 1
ATOM 2776 C C . SER A 1 343 ? 20.930 -2.325 12.669 1.00 73.38 343 SER A C 1
ATOM 2778 O O . SER A 1 343 ? 20.090 -3.164 12.357 1.00 73.38 343 SER A O 1
ATOM 2780 N N . SER A 1 344 ? 21.982 -2.628 13.432 1.00 65.88 344 SER A N 1
ATOM 2781 C CA . SER A 1 344 ? 22.305 -3.996 13.861 1.00 65.88 344 SER A CA 1
ATOM 2782 C C . SER A 1 344 ? 21.280 -4.603 14.826 1.00 65.88 344 SER A C 1
ATOM 2784 O O . SER A 1 344 ? 21.181 -5.820 14.898 1.00 65.88 344 SER A O 1
ATOM 2786 N N . ASN A 1 345 ? 20.520 -3.759 15.534 1.00 70.81 345 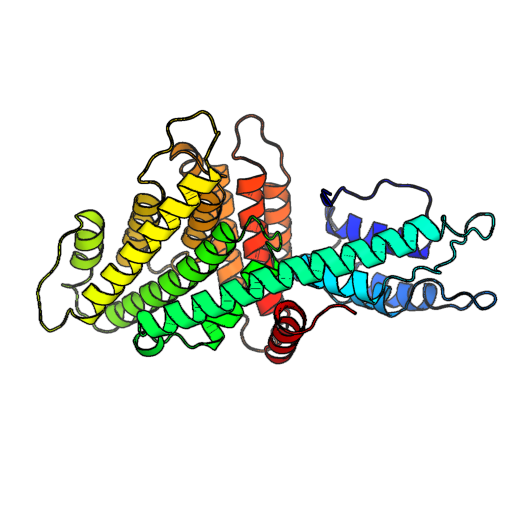ASN A N 1
ATOM 2787 C CA . ASN A 1 345 ? 19.455 -4.145 16.469 1.00 70.81 345 ASN A CA 1
ATOM 2788 C C . ASN A 1 345 ? 18.094 -3.531 16.086 1.00 70.81 345 ASN A C 1
ATOM 2790 O O . ASN A 1 345 ? 17.211 -3.443 16.932 1.00 70.81 345 ASN A O 1
ATOM 2794 N N . GLY A 1 346 ? 17.949 -3.025 14.858 1.00 76.44 346 GLY A N 1
ATOM 2795 C CA . GLY A 1 346 ? 16.733 -2.335 14.434 1.00 76.44 346 GLY A CA 1
ATOM 2796 C C . GLY A 1 346 ? 15.669 -3.252 13.850 1.00 76.44 346 GLY A C 1
ATOM 2797 O O . GLY A 1 346 ? 15.822 -4.471 13.775 1.00 76.44 346 GLY A O 1
ATOM 2798 N N . ILE A 1 347 ? 14.579 -2.638 13.394 1.00 88.31 347 ILE A N 1
ATOM 2799 C CA . ILE A 1 347 ? 13.498 -3.371 12.727 1.00 88.31 347 ILE A CA 1
ATOM 2800 C C . ILE A 1 347 ? 13.913 -3.785 11.310 1.00 88.31 347 ILE A C 1
ATOM 2802 O O . ILE A 1 347 ? 14.789 -3.171 10.693 1.00 88.31 347 ILE A O 1
ATOM 2806 N N . SER A 1 348 ? 13.268 -4.822 10.767 1.00 88.94 348 SER A N 1
ATOM 2807 C CA . SER A 1 348 ? 13.648 -5.370 9.462 1.00 88.94 348 SER A CA 1
ATOM 2808 C C . SER A 1 348 ? 13.544 -4.326 8.343 1.00 88.94 348 SER A C 1
ATOM 2810 O O . SER A 1 348 ? 12.647 -3.478 8.331 1.00 88.94 348 SER A O 1
ATOM 2812 N N . LYS A 1 349 ? 14.429 -4.422 7.344 1.00 89.94 349 LYS A N 1
ATOM 2813 C CA . LYS A 1 349 ? 14.392 -3.539 6.170 1.00 89.94 349 LYS A CA 1
ATOM 2814 C C . LYS A 1 349 ? 13.058 -3.615 5.427 1.00 89.94 349 LYS A C 1
ATOM 2816 O O . LYS A 1 349 ? 12.580 -2.588 4.964 1.00 89.94 349 LYS A O 1
ATOM 2821 N N . ALA A 1 350 ? 12.440 -4.797 5.351 1.00 89.56 350 ALA A N 1
ATOM 2822 C CA . ALA A 1 350 ? 11.117 -4.967 4.750 1.00 89.56 350 ALA A CA 1
ATOM 2823 C C . ALA A 1 350 ? 10.050 -4.156 5.508 1.00 89.56 350 ALA A C 1
ATOM 2825 O O . ALA A 1 350 ? 9.295 -3.408 4.888 1.00 89.56 350 ALA A O 1
ATOM 2826 N N . THR A 1 351 ? 10.081 -4.204 6.846 1.00 91.50 351 THR A N 1
ATOM 2827 C CA . THR A 1 351 ? 9.198 -3.410 7.713 1.00 91.50 351 THR A CA 1
ATOM 2828 C C . THR A 1 351 ? 9.378 -1.911 7.482 1.00 91.50 351 THR A C 1
ATOM 2830 O O . THR A 1 351 ? 8.395 -1.194 7.293 1.00 91.50 351 THR A O 1
ATOM 2833 N N . LYS A 1 352 ? 10.632 -1.435 7.445 1.00 93.62 352 LYS A N 1
ATOM 2834 C CA . LYS A 1 352 ? 10.951 -0.027 7.152 1.00 93.62 352 LYS A CA 1
ATOM 2835 C C . LYS A 1 352 ? 10.428 0.383 5.778 1.00 93.62 352 LYS A C 1
ATOM 2837 O O . LYS A 1 352 ? 9.821 1.441 5.632 1.00 93.62 352 LYS A O 1
ATOM 2842 N N . GLN A 1 353 ? 10.630 -0.469 4.773 1.00 94.25 353 GLN A N 1
ATOM 2843 C CA . GLN A 1 353 ? 10.277 -0.156 3.395 1.00 94.25 353 GLN A CA 1
ATOM 2844 C C . GLN A 1 353 ? 8.781 0.070 3.206 1.00 94.25 353 GLN A C 1
ATOM 2846 O O . GLN A 1 353 ? 8.405 0.917 2.398 1.00 94.25 353 GLN A O 1
ATOM 2851 N N . MET A 1 354 ? 7.941 -0.634 3.967 1.00 95.81 354 MET A N 1
ATOM 2852 C CA . MET A 1 354 ? 6.493 -0.497 3.859 1.00 95.81 354 MET A CA 1
ATOM 2853 C C . MET A 1 354 ? 6.008 0.922 4.194 1.00 95.81 354 MET A C 1
ATOM 2855 O O . MET A 1 354 ? 5.119 1.434 3.519 1.00 95.81 354 MET A O 1
ATOM 2859 N N . PHE A 1 355 ? 6.642 1.608 5.152 1.00 96.25 355 PHE A N 1
ATOM 2860 C CA . PHE A 1 355 ? 6.332 3.013 5.451 1.00 96.25 355 PHE A CA 1
ATOM 2861 C C . PHE A 1 355 ? 6.557 3.918 4.239 1.00 96.25 355 PHE A C 1
ATOM 2863 O O . PHE A 1 355 ? 5.694 4.715 3.877 1.00 96.25 355 PHE A O 1
ATOM 2870 N N . LEU A 1 356 ? 7.699 3.758 3.566 1.00 96.69 356 LEU A N 1
ATOM 2871 C CA . LEU A 1 356 ? 8.005 4.520 2.360 1.00 96.69 356 LEU A CA 1
ATOM 2872 C C . LEU A 1 356 ? 7.077 4.148 1.199 1.00 96.69 356 LEU A C 1
ATOM 2874 O O . LEU A 1 356 ? 6.668 5.026 0.443 1.00 96.69 356 LEU A O 1
ATOM 2878 N N . VAL A 1 357 ? 6.751 2.864 1.046 1.00 97.19 357 VAL A N 1
ATOM 2879 C CA . VAL A 1 357 ? 5.826 2.388 0.012 1.00 97.19 357 VAL A CA 1
ATOM 2880 C C . VAL A 1 357 ? 4.466 3.066 0.160 1.00 97.19 357 VAL A C 1
ATOM 2882 O O . VAL A 1 357 ? 3.986 3.655 -0.807 1.00 97.19 357 VAL A O 1
ATOM 2885 N N . VAL A 1 358 ? 3.896 3.065 1.366 1.00 96.94 358 VAL A N 1
ATOM 2886 C CA . VAL A 1 358 ? 2.619 3.733 1.637 1.00 96.94 358 VAL A CA 1
ATOM 2887 C C . VAL A 1 358 ? 2.749 5.249 1.466 1.00 96.94 358 VAL A C 1
ATOM 2889 O O . VAL A 1 358 ? 1.965 5.844 0.738 1.00 96.94 358 VAL A O 1
ATOM 2892 N N . ALA A 1 359 ? 3.783 5.899 2.008 1.00 96.44 359 ALA A N 1
ATOM 2893 C CA . ALA A 1 359 ? 3.990 7.342 1.823 1.00 96.44 359 ALA A CA 1
ATOM 2894 C C . ALA A 1 359 ? 4.004 7.771 0.343 1.00 96.44 359 ALA A C 1
ATOM 2896 O O . ALA A 1 359 ? 3.429 8.795 -0.033 1.00 96.44 359 ALA A O 1
ATOM 2897 N N . LYS A 1 360 ? 4.624 6.963 -0.525 1.00 96.75 360 LYS A N 1
ATOM 2898 C CA . LYS A 1 360 ? 4.676 7.231 -1.965 1.00 96.75 360 LYS A CA 1
ATOM 2899 C C . LYS A 1 360 ? 3.307 7.168 -2.642 1.00 96.75 360 LYS A C 1
ATOM 2901 O O . LYS A 1 360 ? 3.114 7.883 -3.623 1.00 96.75 360 LYS A O 1
ATOM 2906 N N . THR A 1 361 ? 2.347 6.380 -2.150 1.00 96.56 361 THR A N 1
ATOM 2907 C CA . THR A 1 361 ? 0.986 6.372 -2.718 1.00 96.56 361 THR A CA 1
ATOM 2908 C C . THR A 1 361 ? 0.244 7.664 -2.397 1.00 96.56 361 THR A C 1
ATOM 2910 O O . THR A 1 361 ? -0.405 8.225 -3.277 1.00 96.56 361 THR A O 1
ATOM 2913 N N . PHE A 1 362 ? 0.405 8.195 -1.182 1.00 94.31 362 PHE A N 1
ATOM 2914 C CA . PHE A 1 362 ? -0.133 9.508 -0.810 1.00 94.31 362 PHE A CA 1
ATOM 2915 C C . PHE A 1 362 ? 0.525 10.630 -1.611 1.00 94.31 362 PHE A C 1
ATOM 2917 O O . PHE A 1 362 ? -0.166 11.508 -2.124 1.00 94.31 362 PHE A O 1
ATOM 2924 N N . TYR A 1 363 ? 1.848 10.566 -1.790 1.00 94.56 363 TYR A N 1
ATOM 2925 C CA . TYR A 1 363 ? 2.564 11.540 -2.608 1.00 94.56 363 TYR A CA 1
ATOM 2926 C C . TYR A 1 363 ? 2.087 11.474 -4.068 1.00 94.56 363 TYR A C 1
ATOM 2928 O O . TYR A 1 363 ? 1.806 12.505 -4.672 1.00 94.56 363 TYR A O 1
ATOM 2936 N N . HIS A 1 364 ? 1.939 10.270 -4.634 1.00 94.75 364 HIS A N 1
ATOM 2937 C CA . HIS A 1 364 ? 1.392 10.073 -5.978 1.00 94.75 364 HIS A CA 1
ATOM 2938 C C . HIS A 1 364 ? -0.013 10.675 -6.109 1.00 94.75 364 HIS A C 1
ATOM 2940 O O . HIS A 1 364 ? -0.268 11.415 -7.056 1.00 94.75 364 HIS A O 1
ATOM 2946 N N . LYS A 1 365 ? -0.903 10.401 -5.146 1.00 93.19 365 LYS A N 1
ATOM 2947 C CA . LYS A 1 365 ? -2.277 10.921 -5.138 1.00 93.19 365 LYS A CA 1
ATOM 2948 C C . LYS A 1 365 ? -2.332 12.448 -5.055 1.00 93.19 365 LYS A C 1
ATOM 2950 O O . LYS A 1 365 ? -3.192 13.046 -5.685 1.00 93.19 365 LYS A O 1
ATOM 2955 N N . ALA A 1 366 ? -1.426 13.073 -4.304 1.00 91.62 366 ALA A N 1
ATOM 2956 C CA . ALA A 1 366 ? -1.344 14.531 -4.207 1.00 91.62 366 ALA A CA 1
ATOM 2957 C C . ALA A 1 366 ? -0.710 15.180 -5.450 1.00 91.62 366 ALA A C 1
ATOM 2959 O O . ALA A 1 366 ? -1.010 16.328 -5.771 1.00 91.62 366 ALA A O 1
ATOM 2960 N N . TYR A 1 367 ? 0.189 14.465 -6.134 1.00 91.44 367 TYR A N 1
ATOM 2961 C CA . TYR A 1 367 ? 0.921 14.980 -7.289 1.00 91.44 367 TYR A CA 1
ATOM 2962 C C . TYR A 1 367 ? 0.093 14.955 -8.583 1.00 91.44 367 TYR A C 1
ATOM 2964 O O . TYR A 1 367 ? 0.144 15.907 -9.359 1.00 91.44 367 TYR A O 1
ATOM 2972 N N . PHE A 1 368 ? -0.651 13.873 -8.824 1.00 91.00 368 PHE A N 1
ATOM 2973 C CA . PHE A 1 368 ? -1.438 13.684 -10.045 1.00 91.00 368 PHE A CA 1
ATOM 2974 C C . PHE A 1 368 ? -2.891 14.136 -9.872 1.00 91.00 368 PHE A C 1
ATOM 2976 O O . PHE A 1 368 ? -3.491 13.992 -8.809 1.00 91.00 368 PHE A O 1
ATOM 2983 N N . SER A 1 369 ? -3.487 14.658 -10.943 1.00 91.38 369 SER A N 1
ATOM 2984 C CA . SER A 1 369 ? -4.912 14.985 -10.983 1.00 91.38 369 SER A CA 1
ATOM 2985 C C . SER A 1 369 ? -5.787 13.728 -10.929 1.00 91.38 369 SER A C 1
ATOM 2987 O O . SER A 1 369 ? -5.369 12.635 -11.311 1.00 91.38 369 SER A O 1
ATOM 2989 N N . ALA A 1 370 ? -7.052 13.885 -10.528 1.00 91.19 370 ALA A N 1
ATOM 2990 C CA . ALA A 1 370 ? -8.007 12.775 -10.501 1.00 91.19 370 ALA A CA 1
ATOM 2991 C C . ALA A 1 370 ? -8.161 12.086 -11.872 1.00 91.19 370 ALA A C 1
ATOM 2993 O O . ALA A 1 370 ? -8.280 10.866 -11.932 1.00 91.19 370 ALA A O 1
ATOM 2994 N N . GLN A 1 371 ? -8.099 12.850 -12.969 1.00 93.88 371 GLN A N 1
ATOM 2995 C CA . GLN A 1 371 ? -8.169 12.304 -14.325 1.00 93.88 371 GLN A CA 1
ATOM 2996 C C . GLN A 1 371 ? -6.929 11.464 -14.672 1.00 93.88 371 GLN A C 1
ATOM 2998 O O . GLN A 1 371 ? -7.059 10.402 -15.275 1.00 93.88 371 GLN A O 1
ATOM 3003 N N . GLU A 1 372 ? -5.731 11.912 -14.288 1.00 94.44 372 GLU A N 1
ATOM 3004 C CA . GLU A 1 372 ? -4.496 11.142 -14.488 1.00 94.44 372 GLU A CA 1
ATOM 3005 C C . GLU A 1 372 ? -4.503 9.858 -13.654 1.00 94.44 372 GLU A C 1
ATOM 3007 O O . GLU A 1 372 ? -4.118 8.802 -14.152 1.00 94.44 372 GLU A O 1
ATOM 3012 N N . ILE A 1 373 ? -5.010 9.912 -12.417 1.00 95.62 373 ILE A N 1
ATOM 3013 C CA . ILE A 1 373 ? -5.184 8.721 -11.576 1.00 95.62 373 ILE A CA 1
ATOM 3014 C C . ILE A 1 373 ? -6.150 7.730 -12.240 1.00 95.62 373 ILE A C 1
ATOM 3016 O O . ILE A 1 373 ? -5.835 6.548 -12.325 1.00 95.62 373 ILE A O 1
ATOM 3020 N N . GLU A 1 374 ? -7.284 8.184 -12.778 1.00 96.62 374 GLU A N 1
ATOM 3021 C CA . GLU A 1 374 ? -8.223 7.316 -13.509 1.00 96.62 374 GLU A CA 1
ATOM 3022 C C . GLU A 1 374 ? -7.579 6.665 -14.746 1.00 96.62 374 GLU A C 1
ATOM 3024 O O . GLU A 1 374 ? -7.788 5.477 -15.006 1.00 96.62 374 GLU A O 1
ATOM 3029 N N . GLN A 1 375 ? -6.728 7.395 -15.472 1.00 96.75 375 GLN A N 1
ATOM 3030 C CA . GLN A 1 375 ? -5.949 6.836 -16.582 1.00 96.75 375 GLN A CA 1
ATOM 3031 C C . GLN A 1 375 ? -4.917 5.807 -16.102 1.00 96.75 375 GLN A C 1
ATOM 3033 O O . GLN A 1 375 ? -4.769 4.749 -16.716 1.00 96.75 375 GLN A O 1
ATOM 3038 N N . HIS A 1 376 ? -4.220 6.078 -14.995 1.00 97.25 376 HIS A N 1
ATOM 3039 C CA . HIS A 1 376 ? -3.294 5.126 -14.384 1.00 97.25 376 HIS A CA 1
ATOM 3040 C C . HIS A 1 376 ? -4.010 3.839 -13.948 1.00 97.25 376 HIS A C 1
ATOM 3042 O O . HIS A 1 376 ? -3.491 2.747 -14.190 1.00 97.25 376 HIS A O 1
ATOM 3048 N N . ILE A 1 377 ? -5.207 3.958 -13.363 1.00 98.31 377 ILE A N 1
ATOM 3049 C CA . ILE A 1 377 ? -6.066 2.830 -12.980 1.00 98.31 377 ILE A CA 1
ATOM 3050 C C . ILE A 1 377 ? -6.409 1.988 -14.210 1.00 98.31 377 ILE A C 1
ATOM 3052 O O . ILE A 1 377 ? -6.134 0.787 -14.209 1.00 98.31 377 ILE A O 1
ATOM 3056 N N . SER A 1 378 ? -6.945 2.617 -15.266 1.00 97.69 378 SER A N 1
ATOM 3057 C CA . SER A 1 378 ? -7.293 1.936 -16.523 1.00 97.69 378 SER A CA 1
ATOM 3058 C C . SER A 1 378 ? -6.116 1.133 -17.066 1.00 97.69 378 SER A C 1
ATOM 3060 O O . SER A 1 378 ? -6.203 -0.078 -17.288 1.00 97.69 378 SER A O 1
ATOM 3062 N N . ARG A 1 379 ? -4.967 1.799 -17.170 1.00 96.19 379 ARG A N 1
ATOM 3063 C CA . ARG A 1 379 ? -3.776 1.247 -17.805 1.00 96.19 379 ARG A CA 1
ATOM 3064 C C . ARG A 1 379 ? -3.119 0.118 -17.019 1.00 96.19 379 ARG A C 1
ATOM 3066 O O . ARG A 1 379 ? -2.567 -0.797 -17.625 1.00 96.19 379 ARG A O 1
ATOM 3073 N N . ILE A 1 380 ? -3.140 0.169 -15.685 1.00 97.06 380 ILE A N 1
ATOM 3074 C CA . ILE A 1 380 ? -2.528 -0.883 -14.859 1.00 97.06 380 ILE A CA 1
ATOM 3075 C C . ILE A 1 380 ? -3.459 -2.077 -14.685 1.00 97.06 380 ILE A C 1
ATOM 3077 O O . ILE A 1 380 ? -2.981 -3.211 -14.733 1.00 97.06 380 ILE A O 1
ATOM 3081 N N . LEU A 1 381 ? -4.753 -1.854 -14.454 1.00 97.06 381 LEU A N 1
ATOM 3082 C CA . LEU A 1 381 ? -5.666 -2.933 -14.077 1.00 97.06 381 LEU A CA 1
ATOM 3083 C C . LEU A 1 381 ? -6.381 -3.565 -15.270 1.00 97.06 381 LEU A C 1
ATOM 3085 O O . LEU A 1 381 ? -6.690 -4.752 -15.208 1.00 97.06 381 LEU A O 1
ATOM 3089 N N . PHE A 1 382 ? -6.639 -2.820 -16.348 1.00 97.06 382 PHE A N 1
ATOM 3090 C CA . PHE A 1 382 ? -7.579 -3.257 -17.389 1.00 97.06 382 PHE A CA 1
ATOM 3091 C C . PHE A 1 382 ? -6.987 -3.326 -18.802 1.00 97.06 382 PHE A C 1
ATOM 3093 O O . PHE A 1 382 ? -7.590 -3.941 -19.678 1.00 97.06 382 PHE A O 1
ATOM 3100 N N . GLU A 1 383 ? -5.799 -2.767 -19.032 1.00 97.12 383 GLU A N 1
ATOM 3101 C CA . GLU A 1 383 ? -5.136 -2.792 -20.340 1.00 97.12 383 GLU A CA 1
ATOM 3102 C C . GLU A 1 383 ? -3.936 -3.743 -20.332 1.00 97.12 383 GLU A C 1
ATOM 3104 O O . GLU A 1 383 ? -2.949 -3.505 -19.632 1.00 97.12 383 GLU A O 1
ATOM 3109 N N . GLN A 1 384 ? -3.964 -4.802 -21.142 1.00 93.69 384 GLN A N 1
ATOM 3110 C CA . GLN A 1 384 ? -2.810 -5.697 -21.285 1.00 93.69 384 GLN A CA 1
ATOM 3111 C C . GLN A 1 384 ? -1.623 -4.992 -21.955 1.00 93.69 384 GLN A C 1
ATOM 3113 O O . GLN A 1 384 ? -1.776 -4.009 -22.688 1.00 93.69 384 GLN A O 1
ATOM 3118 N N . VAL A 1 385 ? -0.414 -5.476 -21.678 1.00 90.12 385 VAL A N 1
ATOM 3119 C CA . VAL A 1 385 ? 0.782 -5.081 -22.426 1.00 90.12 385 VAL A CA 1
ATOM 3120 C C . VAL A 1 385 ? 0.875 -5.960 -23.674 1.00 90.12 385 VAL A C 1
ATOM 3122 O O . VAL A 1 385 ? 0.873 -7.186 -23.547 1.00 90.12 385 VAL A O 1
ATOM 3125 N N . MET A 1 386 ? 0.953 -5.338 -24.854 1.00 81.88 386 MET A N 1
ATOM 3126 C CA . MET A 1 386 ? 1.101 -6.015 -26.153 1.00 81.88 386 MET A CA 1
ATOM 3127 C C . MET A 1 386 ? 2.559 -6.223 -26.537 1.00 81.88 386 MET A C 1
ATOM 3129 O O . MET A 1 386 ? 3.389 -5.337 -26.240 1.00 81.88 386 MET A O 1
#

InterPro domains:
  IPR008949 Isoprenoid synthase domain superfamily [G3DSA:1.10.600.10] (120-386)
  IPR008949 Isoprenoid synthase domain superfamily [SSF48576] (107-312)
  IPR036965 Terpene synthase, N-terminal domain superfamily [G3DSA:1.50.10.130] (31-118)
  IPR050148 Terpene synthase-like [PTHR31739] (58-383)

Radius of gyration: 23.33 Å; Cα contacts (8 Å, |Δi|>4): 333; chains: 1; bounding box: 66×48×65 Å

Solvent-accessible surface area (backbone atoms only — not comparable to full-atom values): 22347 Å² total; per-residue (Å²): 131,88,81,67,90,68,78,84,78,87,66,98,50,59,75,59,61,40,47,52,55,46,51,58,48,43,72,75,54,77,77,86,73,94,84,56,62,69,68,51,50,64,62,44,50,75,72,48,67,60,77,57,95,91,42,81,58,65,65,67,64,61,57,46,52,67,68,73,51,54,74,59,47,59,39,59,46,57,52,50,53,52,52,59,76,68,55,60,65,77,63,69,45,78,67,101,54,82,46,69,70,69,49,73,63,40,49,51,51,51,54,50,51,36,52,54,49,42,56,25,31,53,49,52,45,54,50,49,55,52,51,54,47,51,41,60,78,67,48,37,56,84,66,73,47,49,75,62,58,55,51,52,41,44,42,51,32,42,30,64,53,55,58,61,88,46,49,48,27,36,54,36,33,35,52,41,48,55,51,43,52,41,49,51,53,53,51,54,56,45,70,72,50,90,55,86,83,55,58,68,51,56,51,45,27,66,73,66,73,49,86,83,86,58,91,94,38,58,67,58,54,48,54,52,48,54,50,52,54,50,50,54,53,39,49,54,33,18,53,63,52,38,66,89,59,93,70,86,62,58,92,47,57,66,62,49,51,53,48,55,50,47,46,58,58,60,65,60,80,84,61,88,69,58,58,58,45,53,26,49,51,45,24,30,32,20,56,43,55,48,57,54,70,67,56,68,73,29,69,67,45,47,52,50,40,53,52,42,29,55,50,42,53,59,36,67,69,43,74,83,89,53,75,86,49,78,62,61,54,50,53,51,52,49,51,50,51,64,40,69,56,86,56,99,87,57,75,50,62,70,46,39,43,44,49,56,54,54,42,28,48,39,42,25,60,53,72,46,53,72,68,55,49,53,49,51,44,45,52,62,59,71,46,78,69,131

Mean predicted aligned error: 11.69 Å

Secondary structure (DSSP, 8-state):
-----PPP------HHHHHHHHHHHHHH--SS-TTSHHHHHHHHHHHH--EETTEESS-HHHHHHHHHS-GGG--HHHHHHHHHHT--TTPPEESSSEE---HHHHHHHHHHHHHHHHHHHHHHHHHHHHHHHHHHHTTGGGGT--HHHHHHHHHHHHHH---GGGHHHHHHHHHHHHHHHHHHHHHHHHHHTT-TTSHHHHHHHHHHT-----GGGHHHHHHHHHHHHHHHHHHHHHHHHTTT--S---TTHHHHHHHHHHHHHHHT-SSPP-HHHHHHHHHHHHTTS--SHHHHTSHHHHHHHHHHHHHHHHHHT-TTTPPPPHHHHHHHHHHHHHHH---TTS--HHHHHHHHHHHHHHHHHHHS-HHHHHHHHHHHHT----